Protein 3M4F (pdb70)

Foldseek 3Di:
DVVPWDDKAWFPQVQFVWDDDRVQQKIKTKHFDQAKIKTGIGFQFDDLDKKWKAKDKWAEPFQKFQWKWFWAVVVTETETEGQDGYDDDPQPPFAWPAWFDWFHFIWTKGKHWDAQPQDPVGTHIYMYIYTHTPDHDRTDMGSSVRRQVSCVVVPDDDRTGIIGRIMITRHGIIMMMMGMD/DVVPWDDWAWFPQVQFVWDDDRVQQKIKTKHADQAKIKTGIGHQWDDLDKKWKAKDKWAEVFQKFQWKWFWADVVTETETEGQDGYDDDPAVPFAWPAWDDDFHFIWTKGKDKDAQPQDPVGTHIYMYIYTHGPPHDRTDMGSSVRVQVSCVVVPRDDRTGIIGRIMITRHGIIIMMMGID/DVVPWDDKAWFPQVQFVWDDDSVQQKIKTKHADQAKIKTGIGFQFDDLDKKWKAKDKWAEVFQKFQWWWFWADVVTETETEGQDGYDDDPCPPFAWPAWDDDFHFIWTKTKDWDAQPQDPVGTHIYMYIYTHTPPHDRTDIGSSNRVQVSVVVVPRDRRTGIIGRIMITRHGIIIMMMGMD/DVVPKDDWAWFPQVQFVWDDDRVQQKIKTKHFDQAKIKTGIGFQFDDLDKKWKAKDKWAEPFQKFQWKWFWAVVVTETETEGQDGYDDDPQPPFAWPAWFDWFHFIWTKGKHWDAQPQDPVGTHIYMYIYTHTPPHDRTDIGSSNRVQVSCVVVPRDRRTGDIGRIMITRHGIIIMMMHMD

Secondary structure (DSSP, 8-state):
-GGG--EEEEESGGGTT-EEETTTTEEEEEEESSS-EEEEEEESS--S-EEEEEEEEE-TTSEEEEEEEEEETTTTEEEEEEEEESS--TTTTSEEEEEEEETTEEEEEEEEEEEEEEETTEEEEEEEEEEEESS--SEEEEEHHHHHHHHGGGT----EEEEEEEEEEEESEEEEEEEE-/-GGG--EEEEESGGGTT-EEETTTTEEEEEEESSS-EEEEEEESS--S-EEEEEEEEE-TTSEEEEEEEEEETTTTEEEEEEEEESS--TTTTSEEEEEEEETTEEEEEEEEEEEEEEETTEEEEEEEEEEEESS--SEEEEEHHHHHHHHGGGT----EEEEEEEEEEEESEEEEEEEE-/-GGG--EEEEESGGGGT-EEETTTTEEEEEEESSS-EEEEEEESS--S-EEEEEEEEE-TTSEEEEEEEEEETTTTEEEEEEEEESS--TTSSSEEEEEEEETTEEEEEEEEEEEEEEETTEEEEEEEEEEEESS--SEEEEEHHHHHHHHHTTT----EEEEEEEEEEEESEEEEEEEE-/-GGG--EEEEESGGGGT-EEETTTTEEEEEEESSS-EEEEEEESS--S-EEEEEEEEE-TTSEEEEEEEEEETTTTEEEEEEEEESS--TTTTSEEEEEEEETTEEEEEEEEEEEEEEETTEEEEEEEEEEEESS--SEEEEEHHHHHHHHHTTT----EEEEEEEEEEEESEEEEEEEE-

Radius of gyration: 28.33 Å; Cα contacts (8 Å, |Δi|>4): 2099; chains: 4; bounding box: 74×68×73 Å

B-factor: mean 26.32, std 8.03, range [12.88, 74.77]

CATH classification: 2.60.120.180

InterPro domains:
  IPR001137 Glycoside hydrolase family 11 [PR00911] (89-98)
  IPR001137 Glycoside hydrolase family 11 [PR00911] (99-109)
  IPR001137 Glycoside hydrolase family 11 [PR00911] (127-133)
  IPR001137 Glycoside hydrolase family 11 [PR00911] (147-152)
  IPR001137 Glycoside hydrolase family 11 [PR00911] (152-161)
  IPR001137 Glycoside hydrolase family 11 [PR00911] (175-183)
  IPR001137 Glycoside hydrolase family 11 [PTHR46828] (20-205)
  IPR013319 Glycoside hydrolase family 11/12 [G3DSA:2.60.120.180] (26-205)
  IPR013320 Concanavalin A-like lectin/glucanase domain superfamily [SSF49899] (22-204)
  IPR018208 Glycoside hydrolase family 11, active site 1 [PS00776] (99-109)
  IPR033123 Glycosyl hydrolase 11 domain [PF00457] (30-202)
  IPR033123 Glycosyl hydrolase 11 domain [PS51761] (17-205)

Structure (mmCIF, N/CA/C/O backbone):
data_3M4F
#
_entry.id   3M4F
#
_cell.length_a   144.660
_cell.length_b   144.660
_cell.length_c   144.660
_cell.angle_alpha   90.00
_cell.angle_beta   90.00
_cell.angle_gamma   90.00
#
_symmetry.space_group_name_H-M   'P 21 3'
#
loop_
_entity.id
_entity.type
_entity.pdbx_description
1 polymer Endo-1,4-beta-xylanase
2 non-polymer '3-CYCLOHEXYL-1-PROPYLSULFONIC ACID'
3 water water
#
loop_
_atom_site.group_PDB
_atom_site.id
_atom_site.type_symbol
_atom_site.label_atom_id
_atom_site.label_alt_id
_atom_site.label_comp_id
_atom_site.label_asym_id
_atom_site.label_entity_id
_atom_site.label_seq_id
_atom_site.pdbx_PDB_ins_code
_atom_site.Cartn_x
_atom_site.Cartn_y
_atom_site.Cartn_z
_atom_site.occupancy
_atom_site.B_iso_or_equiv
_atom_site.auth_seq_id
_atom_site.auth_comp_id
_atom_site.auth_asym_id
_atom_site.auth_atom_id
_atom_site.pdbx_PDB_model_num
ATOM 1 N N . ASN A 1 25 ? -43.217 5.915 -6.317 1.00 31.02 25 ASN A N 1
ATOM 2 C CA . ASN A 1 25 ? -44.247 6.982 -6.111 1.00 30.37 25 ASN A CA 1
ATOM 3 C C . ASN A 1 25 ? -43.713 7.958 -5.052 1.00 30.02 25 ASN A C 1
ATOM 4 O O . ASN A 1 25 ? -42.786 7.600 -4.340 1.00 30.44 25 ASN A O 1
ATOM 9 N N . PRO A 1 26 ? -44.274 9.194 -4.956 1.00 29.75 26 PRO A N 1
ATOM 10 C CA . PRO A 1 26 ? -43.779 10.158 -3.954 1.00 29.04 26 PRO A CA 1
ATOM 11 C C . PRO A 1 26 ? -43.736 9.539 -2.549 1.00 28.36 26 PRO A C 1
ATOM 12 O O . PRO A 1 26 ? -44.697 8.923 -2.135 1.00 27.48 26 PRO A O 1
ATOM 16 N N . GLY A 1 27 ? -42.603 9.676 -1.853 1.00 27.66 27 GLY A N 1
ATOM 17 C CA . GLY A 1 27 ? -42.439 9.149 -0.495 1.00 26.41 27 GLY A CA 1
ATOM 18 C C . GLY A 1 27 ? -42.581 7.638 -0.366 1.00 25.92 27 GLY A C 1
ATOM 19 O O . GLY A 1 27 ? -42.722 7.126 0.735 1.00 26.19 27 GLY A O 1
ATOM 20 N N . GLY A 1 28 ? -42.515 6.917 -1.488 1.00 24.95 28 GLY A N 1
ATOM 21 C CA . GLY A 1 28 ? -42.728 5.477 -1.488 1.00 24.74 28 GLY A CA 1
ATOM 22 C C . GLY A 1 28 ? -44.197 5.096 -1.328 1.00 24.11 28 GLY A C 1
ATOM 23 O O . GLY A 1 28 ? -44.492 3.962 -0.974 1.00 24.10 28 GLY A O 1
ATOM 24 N N . ILE A 1 29 ? -45.115 6.031 -1.579 1.00 23.76 29 ILE A N 1
ATOM 25 C CA . ILE A 1 29 ? -46.569 5.722 -1.510 1.00 23.79 29 ILE A CA 1
ATOM 26 C C . ILE A 1 29 ? -46.884 4.402 -2.269 1.00 23.53 29 ILE A C 1
ATOM 27 O O . ILE A 1 29 ? -46.415 4.201 -3.391 1.00 23.68 29 ILE A O 1
ATOM 32 N N . ASP A 1 30 ? -47.624 3.488 -1.643 1.00 22.28 30 ASP A N 1
ATOM 33 C CA . ASP A 1 30 ? -47.921 2.182 -2.269 1.00 22.76 30 ASP A CA 1
ATOM 34 C C . ASP A 1 30 ? -49.349 1.690 -1.933 1.00 22.41 30 ASP A C 1
ATOM 35 O O . ASP A 1 30 ? -49.675 0.509 -2.114 1.00 22.80 30 ASP A O 1
ATOM 40 N N . TYR A 1 31 ? -50.197 2.602 -1.467 1.00 21.87 31 TYR A N 1
ATOM 41 C CA . TYR A 1 31 ? -51.480 2.200 -0.890 1.00 21.64 31 TYR A CA 1
ATOM 42 C C . TYR A 1 31 ? -52.565 3.222 -1.135 1.00 20.92 31 TYR A C 1
ATOM 43 O O . TYR A 1 31 ? -52.332 4.431 -0.982 1.00 19.12 31 TYR A O 1
ATOM 52 N N . VAL A 1 32 ? -53.760 2.738 -1.481 1.00 19.80 32 VAL A N 1
ATOM 53 C CA . VAL A 1 32 ? -54.919 3.603 -1.710 1.00 19.77 32 VAL A CA 1
ATOM 54 C C . VAL A 1 32 ? -55.934 3.256 -0.643 1.00 20.59 32 VAL A C 1
ATOM 55 O O . VAL A 1 32 ? -56.359 2.088 -0.538 1.00 20.63 32 VAL A O 1
ATOM 59 N N . GLN A 1 33 ? -56.283 4.244 0.185 1.00 20.03 33 GLN A N 1
ATOM 60 C CA . GLN A 1 33 ? -57.322 4.041 1.190 1.00 20.45 33 GLN A CA 1
ATOM 61 C C . GLN A 1 33 ? -58.654 4.315 0.551 1.00 20.30 33 GLN A C 1
ATOM 62 O O . GLN A 1 33 ? -58.881 5.420 0.012 1.00 19.23 33 GLN A O 1
ATOM 68 N N . ASN A 1 34 ? -59.555 3.329 0.611 1.00 20.63 34 ASN A N 1
ATOM 69 C CA . ASN A 1 34 ? -60.869 3.513 -0.001 1.00 22.04 34 ASN A CA 1
ATOM 70 C C . ASN A 1 34 ? -61.974 2.853 0.824 1.00 21.80 34 ASN A C 1
ATOM 71 O O . ASN A 1 34 ? -62.382 1.726 0.527 1.00 22.65 34 ASN A O 1
ATOM 76 N N . TYR A 1 35 ? -62.427 3.535 1.869 1.00 20.87 35 TYR A N 1
ATOM 77 C CA . TYR A 1 35 ? -63.610 3.072 2.602 1.00 21.04 35 TYR A CA 1
ATOM 78 C C . TYR A 1 35 ? -64.790 3.932 2.201 1.00 20.68 35 TYR A C 1
ATOM 79 O O . TYR A 1 35 ? -64.848 5.113 2.562 1.00 19.27 35 TYR A O 1
ATOM 88 N N . ASN A 1 36 ? -65.745 3.344 1.464 1.00 20.36 36 ASN A N 1
ATOM 89 C CA . ASN A 1 36 ? -66.954 4.076 1.031 1.00 21.08 36 ASN A CA 1
ATOM 90 C C . ASN A 1 36 ? -66.644 5.279 0.145 1.00 20.60 36 ASN A C 1
ATOM 91 O O . ASN A 1 36 ? -67.419 6.259 0.112 1.00 20.71 36 ASN A O 1
ATOM 96 N N . GLY A 1 37 ? -65.526 5.215 -0.581 1.00 20.65 37 GLY A N 1
ATOM 97 C CA . GLY A 1 37 ? -65.099 6.316 -1.465 1.00 20.74 37 GLY A CA 1
ATOM 98 C C . GLY A 1 37 ? -66.099 6.655 -2.550 1.00 21.70 37 GLY A C 1
ATOM 99 O O . GLY A 1 37 ? -66.081 7.764 -3.085 1.00 20.14 37 GLY A O 1
ATOM 100 N N . ASP A 1 38 ? -67.001 5.704 -2.829 1.00 22.29 38 ASP A N 1
ATOM 101 C CA . ASP A 1 38 ? -68.055 5.896 -3.812 1.00 24.82 38 ASP A CA 1
ATOM 102 C C . ASP A 1 38 ? -69.078 6.969 -3.442 1.00 24.74 38 ASP A C 1
ATOM 103 O O . ASP A 1 38 ? -69.798 7.451 -4.320 1.00 27.44 38 ASP A O 1
ATOM 108 N N . VAL A 1 39 ? -69.180 7.335 -2.175 1.00 22.58 39 VAL A N 1
ATOM 109 C CA . VAL A 1 39 ? -70.050 8.463 -1.806 1.00 22.29 39 VAL A CA 1
ATOM 110 C C . VAL A 1 39 ? -69.301 9.809 -1.815 1.00 21.58 39 VAL A C 1
ATOM 111 O O . VAL A 1 39 ? -69.902 10.868 -1.576 1.00 21.70 39 VAL A O 1
ATOM 115 N N . ALA A 1 40 ? -67.996 9.763 -2.088 1.00 20.06 40 ALA A N 1
ATOM 116 C CA . ALA A 1 40 ? -67.135 10.947 -1.931 1.00 19.76 40 ALA A CA 1
ATOM 117 C C . ALA A 1 40 ? -66.434 11.291 -3.229 1.00 19.92 40 ALA A C 1
ATOM 118 O O . ALA A 1 40 ? -65.419 12.007 -3.218 1.00 20.50 40 ALA A O 1
ATOM 120 N N . ASP A 1 41 ? -66.947 10.775 -4.345 1.00 19.02 41 ASP A N 1
ATOM 121 C CA . ASP A 1 41 ? -66.350 11.068 -5.659 1.00 20.11 41 ASP A CA 1
ATOM 122 C C . ASP A 1 41 ? -64.813 10.951 -5.625 1.00 19.01 41 ASP A C 1
ATOM 123 O O . ASP A 1 41 ? -64.091 11.812 -6.159 1.00 20.07 41 ASP A O 1
ATOM 128 N N . PHE A 1 42 ? -64.316 9.902 -4.980 1.00 18.59 42 PHE A N 1
ATOM 129 C CA . PHE A 1 42 ? -62.880 9.786 -4.684 1.00 18.55 42 PHE A CA 1
ATOM 130 C C . PHE A 1 42 ? -62.097 9.385 -5.940 1.00 18.41 42 PHE A C 1
ATOM 131 O O . PHE A 1 42 ? -62.389 8.346 -6.521 1.00 18.73 42 PHE A O 1
ATOM 139 N N . GLN A 1 43 ? -61.140 10.222 -6.352 1.00 17.06 43 GLN A N 1
ATOM 140 C CA . GLN A 1 43 ? -60.303 9.986 -7.546 1.00 18.12 43 GLN A CA 1
ATOM 141 C C . GLN A 1 43 ? -58.845 10.183 -7.120 1.00 18.64 43 GLN A C 1
ATOM 142 O O . GLN A 1 43 ? -58.553 11.099 -6.319 1.00 17.80 43 GLN A O 1
ATOM 148 N N . TYR A 1 44 ? -57.946 9.350 -7.646 1.00 18.20 44 TYR A N 1
ATOM 149 C CA . TYR A 1 44 ? -56.550 9.350 -7.179 1.00 19.96 44 TYR A CA 1
ATOM 150 C C . TYR A 1 44 ? -55.516 9.076 -8.293 1.00 19.64 44 TYR A C 1
ATOM 151 O O . TYR A 1 44 ? -55.835 8.594 -9.377 1.00 18.79 44 TYR A O 1
ATOM 160 N N . ASN A 1 45 ? -54.259 9.375 -7.978 1.00 20.03 45 ASN A N 1
ATOM 161 C CA . ASN A 1 45 ? -53.141 9.135 -8.860 1.00 20.44 45 ASN A CA 1
ATOM 162 C C . ASN A 1 45 ? -51.975 8.792 -7.959 1.00 20.56 45 ASN A C 1
ATOM 163 O O . ASN A 1 45 ? -51.359 9.684 -7.376 1.00 19.97 45 ASN A O 1
ATOM 168 N N . GLU A 1 46 ? -51.696 7.500 -7.841 1.00 21.02 46 GLU A N 1
ATOM 169 C CA . GLU A 1 46 ? -50.604 7.034 -6.989 1.00 23.43 46 GLU A CA 1
ATOM 170 C C . GLU A 1 46 ? -49.237 7.591 -7.404 1.00 23.60 46 GLU A C 1
ATOM 171 O O . GLU A 1 46 ? -48.429 7.961 -6.548 1.00 23.42 46 GLU A O 1
ATOM 177 N N . GLY A 1 47 ? -48.983 7.634 -8.710 1.00 23.45 47 GLY A N 1
ATOM 178 C CA . GLY A 1 47 ? -47.698 8.105 -9.246 1.00 23.73 47 GLY A CA 1
ATOM 179 C C . GLY A 1 47 ? -47.406 9.568 -8.969 1.00 23.39 47 GLY A C 1
ATOM 180 O O . GLY A 1 47 ? -46.265 9.942 -8.717 1.00 24.66 47 GLY A O 1
ATOM 181 N N . ALA A 1 48 ? -48.440 10.395 -8.976 1.00 22.43 48 ALA A N 1
ATOM 182 C CA . ALA A 1 48 ? -48.317 11.827 -8.677 1.00 21.40 48 ALA A CA 1
ATOM 183 C C . ALA A 1 48 ? -48.465 12.099 -7.167 1.00 20.95 48 ALA A C 1
ATOM 184 O O . ALA A 1 48 ? -48.153 13.198 -6.704 1.00 21.44 48 ALA A O 1
ATOM 186 N N . GLY A 1 49 ? -48.976 11.110 -6.429 1.00 20.20 49 GLY A N 1
ATOM 187 C CA . GLY A 1 49 ? -49.305 11.252 -4.995 1.00 19.93 49 GLY A CA 1
ATOM 188 C C . GLY A 1 49 ? -50.452 12.213 -4.770 1.00 19.91 49 GLY A C 1
ATOM 189 O O . GLY A 1 49 ? -50.455 12.964 -3.793 1.00 20.40 49 GLY A O 1
ATOM 190 N N . THR A 1 50 ? -51.436 12.200 -5.672 1.00 18.63 50 THR A N 1
ATOM 191 C CA . THR A 1 50 ? -52.575 13.095 -5.553 1.00 18.03 50 THR A CA 1
ATOM 192 C C . THR A 1 50 ? -53.935 12.378 -5.450 1.00 18.39 50 THR A C 1
ATOM 193 O O . THR A 1 50 ? -54.112 11.237 -5.909 1.00 17.06 50 THR A O 1
ATOM 197 N N . TYR A 1 51 ? -54.886 13.093 -4.861 1.00 18.90 51 TYR A N 1
ATOM 198 C CA . TYR A 1 51 ? -56.277 12.682 -4.914 1.00 19.28 51 TYR A CA 1
ATOM 199 C C . TYR A 1 51 ? -57.251 13.831 -4.715 1.00 19.54 51 TYR A C 1
ATOM 200 O O . TYR A 1 51 ? -56.902 14.921 -4.202 1.00 20.27 51 TYR A O 1
ATOM 209 N N . THR A 1 52 ? -58.489 13.588 -5.132 1.00 19.66 52 THR A N 1
ATOM 210 C CA . THR A 1 52 ? -59.584 14.526 -4.887 1.00 20.09 52 THR A CA 1
ATOM 211 C C . THR A 1 52 ? -60.799 13.787 -4.339 1.00 20.00 52 THR A C 1
ATOM 212 O O . THR A 1 52 ? -60.959 12.589 -4.541 1.00 20.24 52 THR A O 1
ATOM 216 N N . CYS A 1 53 ? -61.650 14.520 -3.644 1.00 19.58 53 CYS A N 1
ATOM 217 C CA . CYS A 1 53 ? -62.947 14.005 -3.266 1.00 20.17 53 CYS A CA 1
ATOM 218 C C . CYS A 1 53 ? -63.922 15.173 -3.099 1.00 20.56 53 CYS A C 1
ATOM 219 O O . CYS A 1 53 ? -63.509 16.349 -3.017 1.00 19.18 53 CYS A O 1
ATOM 222 N N . GLY A 1 54 ? -65.215 14.847 -3.074 1.00 19.87 54 GLY A N 1
ATOM 223 C CA . GLY A 1 54 ? -66.254 15.833 -2.934 1.00 19.14 54 GLY A CA 1
ATOM 224 C C . GLY A 1 54 ? -67.457 15.075 -2.393 1.00 19.87 54 GLY A C 1
ATOM 225 O O . GLY A 1 54 ? -67.809 14.010 -2.920 1.00 20.02 54 GLY A O 1
ATOM 226 N N . TRP A 1 55 ? -68.080 15.612 -1.359 1.00 19.13 55 TRP A N 1
ATOM 227 C CA . TRP A 1 55 ? -69.129 14.879 -0.654 1.00 19.79 55 TRP A CA 1
ATOM 228 C C . TRP A 1 55 ? -70.296 15.766 -0.265 1.00 20.08 55 TRP A C 1
ATOM 229 O O . TRP A 1 55 ? -70.172 16.987 -0.207 1.00 19.57 55 TRP A O 1
ATOM 240 N N . ASP A 1 56 ? -71.440 15.127 -0.023 1.00 19.55 56 ASP A N 1
ATOM 241 C CA . ASP A 1 56 ? -72.637 15.779 0.465 1.00 20.18 56 ASP A CA 1
ATOM 242 C C . ASP A 1 56 ? -73.521 14.621 0.909 1.00 20.23 56 ASP A C 1
ATOM 243 O O . ASP A 1 56 ? -74.262 14.047 0.116 1.00 19.00 56 ASP A O 1
ATOM 248 N N . GLY A 1 57 ? -73.398 14.223 2.160 1.00 20.99 57 GLY A N 1
ATOM 249 C CA . GLY A 1 57 ? -74.184 13.072 2.606 1.00 22.23 57 GLY A CA 1
ATOM 250 C C . GLY A 1 57 ? -73.937 12.711 4.035 1.00 22.79 57 GLY A C 1
ATOM 251 O O . GLY A 1 57 ? -73.102 13.323 4.705 1.00 22.90 57 GLY A O 1
ATOM 252 N N . SER A 1 58 ? -74.661 11.707 4.509 1.00 22.14 58 SER A N 1
ATOM 253 C CA . SER A 1 58 ? -74.610 11.349 5.908 1.00 23.29 58 SER A CA 1
ATOM 254 C C . SER A 1 58 ? -74.060 9.942 6.118 1.00 23.45 58 SER A C 1
ATOM 255 O O . SER A 1 58 ? -74.357 9.302 7.115 1.00 24.90 58 SER A O 1
ATOM 258 N N . THR A 1 59 ? -73.247 9.476 5.172 1.00 23.11 59 THR A N 1
ATOM 259 C CA . THR A 1 59 ? -72.556 8.191 5.255 1.00 23.58 59 THR A CA 1
ATOM 260 C C . THR A 1 59 ? -71.082 8.438 5.518 1.00 22.73 59 THR A C 1
ATOM 261 O O . THR A 1 59 ? -70.492 9.294 4.860 1.00 21.71 59 THR A O 1
ATOM 265 N N . ASP A 1 60 ? -70.487 7.662 6.430 1.00 21.37 60 ASP A N 1
ATOM 266 C CA . ASP A 1 60 ? -69.049 7.757 6.712 1.00 20.82 60 ASP A CA 1
ATOM 267 C C . ASP A 1 60 ? -68.172 7.200 5.592 1.00 20.14 60 ASP A C 1
ATOM 268 O O . ASP A 1 60 ? -68.441 6.115 5.046 1.00 19.50 60 ASP A O 1
ATOM 273 N N . PHE A 1 61 ? -67.112 7.941 5.247 1.00 19.05 61 PHE A N 1
ATOM 274 C CA . PHE A 1 61 ? -66.118 7.453 4.298 1.00 17.86 61 PHE A CA 1
ATOM 275 C C . PHE A 1 61 ? -64.750 7.925 4.767 1.00 18.62 61 PHE A C 1
ATOM 276 O O . PHE A 1 61 ? -64.638 8.965 5.455 1.00 17.92 61 PHE A O 1
ATOM 284 N N . VAL A 1 62 ? -63.731 7.162 4.397 1.00 17.36 62 VAL A N 1
ATOM 285 C CA . VAL A 1 62 ? -62.339 7.524 4.684 1.00 18.11 62 VAL A CA 1
ATOM 286 C C . VAL A 1 62 ? -61.518 7.138 3.462 1.00 17.58 62 VAL A C 1
ATOM 287 O O . VAL A 1 62 ? -61.463 5.962 3.100 1.00 17.03 62 VAL A O 1
ATOM 291 N N . VAL A 1 63 ? -60.887 8.129 2.823 1.00 17.77 63 VAL A N 1
ATOM 292 C CA . VAL A 1 63 ? -60.204 7.919 1.546 1.00 17.56 63 VAL A CA 1
ATOM 293 C C . VAL A 1 63 ? -58.867 8.644 1.573 1.00 18.60 63 VAL A C 1
ATOM 294 O O . VAL A 1 63 ? -58.717 9.648 2.281 1.00 18.22 63 VAL A O 1
ATOM 298 N N . GLY A 1 64 ? -57.910 8.148 0.799 1.00 19.18 64 GLY A N 1
ATOM 299 C CA . GLY A 1 64 ? -56.634 8.860 0.667 1.00 19.24 64 GLY A CA 1
ATOM 300 C C . GLY A 1 64 ? -55.523 7.973 0.141 1.00 18.84 64 GLY A C 1
ATOM 301 O O . GLY A 1 64 ? -55.780 6.937 -0.493 1.00 18.15 64 GLY A O 1
ATOM 302 N N . LEU A 1 65 ? -54.283 8.412 0.352 1.00 18.58 65 LEU A N 1
ATOM 303 C CA . LEU A 1 65 ? -53.124 7.690 -0.159 1.00 18.69 65 LEU A CA 1
ATOM 304 C C . LEU A 1 65 ? -52.092 7.604 0.939 1.00 19.21 65 LEU A C 1
ATOM 305 O O . LEU A 1 65 ? -51.988 8.524 1.763 1.00 18.62 65 LEU A O 1
ATOM 310 N N . GLY A 1 66 ? -51.337 6.512 0.942 1.00 18.46 66 GLY A N 1
ATOM 311 C CA . GLY A 1 66 ? -50.211 6.372 1.841 1.00 19.78 66 GLY A CA 1
ATOM 312 C C . GLY A 1 66 ? -49.456 5.084 1.632 1.00 19.49 66 GLY A C 1
ATOM 313 O O . GLY A 1 66 ? -49.052 4.737 0.483 1.00 20.09 66 GLY A O 1
ATOM 314 N N . TRP A 1 67 ? -49.311 4.352 2.741 1.00 19.07 67 TRP A N 1
ATOM 315 C CA . TRP A 1 67 ? -48.400 3.210 2.842 1.00 19.05 67 TRP A CA 1
ATOM 316 C C . TRP A 1 67 ? -49.126 2.004 3.435 1.00 19.31 67 TRP A C 1
ATOM 317 O O . TRP A 1 67 ? -49.891 2.148 4.402 1.00 18.83 67 TRP A O 1
ATOM 328 N N . SER A 1 68 ? -48.893 0.820 2.870 1.00 20.00 68 SER A N 1
ATOM 329 C CA . SER A 1 68 ? -49.575 -0.373 3.370 1.00 20.93 68 SER A CA 1
ATOM 330 C C . SER A 1 68 ? -49.022 -0.789 4.714 1.00 21.54 68 SER A C 1
ATOM 331 O O . SER A 1 68 ? -49.723 -1.436 5.500 1.00 20.76 68 SER A O 1
ATOM 334 N N . THR A 1 69 ? -47.767 -0.410 4.979 1.00 20.90 69 THR A N 1
ATOM 335 C CA . THR A 1 69 ? -47.204 -0.578 6.324 1.00 21.89 69 THR A CA 1
ATOM 336 C C . THR A 1 69 ? -46.806 0.771 6.938 1.00 20.90 69 THR A C 1
ATOM 337 O O . THR A 1 69 ? -45.926 1.465 6.423 1.00 21.46 69 THR A O 1
ATOM 341 N N . GLY A 1 70 ? -47.438 1.120 8.053 1.00 20.23 70 GLY A N 1
ATOM 342 C CA . GLY A 1 70 ? -47.126 2.360 8.752 1.00 19.93 70 GLY A CA 1
ATOM 343 C C . GLY A 1 70 ? -45.734 2.375 9.366 1.00 21.14 70 GLY A C 1
ATOM 344 O O . GLY A 1 70 ? -45.109 1.329 9.539 1.00 20.76 70 GLY A O 1
ATOM 345 N N . ALA A 1 71 ? -45.259 3.579 9.689 1.00 20.65 71 ALA A N 1
ATOM 346 C CA . ALA A 1 71 ? -43.959 3.794 10.332 1.00 21.25 71 ALA A CA 1
ATOM 347 C C . ALA A 1 71 ? -43.973 5.194 10.928 1.00 21.37 71 ALA A C 1
ATOM 348 O O . ALA A 1 71 ? -44.896 5.984 10.698 1.00 19.98 71 ALA A O 1
ATOM 350 N N . ALA A 1 72 ? -42.951 5.484 11.729 1.00 22.31 72 ALA A N 1
ATOM 351 C CA . ALA A 1 72 ? -42.783 6.814 12.287 1.00 22.69 72 ALA A CA 1
ATOM 352 C C . ALA A 1 72 ? -42.108 7.630 11.193 1.00 23.23 72 ALA A C 1
ATOM 353 O O . ALA A 1 72 ? -40.951 8.022 11.332 1.00 25.60 72 ALA A O 1
ATOM 355 N N . ARG A 1 73 ? -42.816 7.867 10.092 1.00 22.11 73 ARG A N 1
ATOM 356 C CA . ARG A 1 73 ? -42.268 8.611 8.968 1.00 22.18 73 ARG A CA 1
ATOM 357 C C . ARG A 1 73 ? -42.778 10.043 9.006 1.00 21.75 73 ARG A C 1
ATOM 358 O O . ARG A 1 73 ? -43.796 10.344 9.642 1.00 21.65 73 ARG A O 1
ATOM 366 N N . ASP A 1 74 ? -42.093 10.932 8.287 1.00 21.55 74 ASP A N 1
ATOM 367 C CA . ASP A 1 74 ? -42.584 12.293 8.122 1.00 21.41 74 ASP A CA 1
ATOM 368 C C . ASP A 1 74 ? -43.487 12.304 6.905 1.00 21.44 74 ASP A C 1
ATOM 369 O O . ASP A 1 74 ? -43.062 11.909 5.812 1.00 22.35 74 ASP A O 1
ATOM 374 N N . ILE A 1 75 ? -44.721 12.769 7.096 1.00 19.93 75 ILE A N 1
ATOM 375 C CA . ILE A 1 75 ? -45.686 12.818 6.000 1.00 19.59 75 ILE A CA 1
ATOM 376 C C . ILE A 1 75 ? -45.908 14.261 5.608 1.00 19.08 75 ILE A C 1
ATOM 377 O O . ILE A 1 75 ? -46.397 15.051 6.410 1.00 18.44 75 ILE A O 1
ATOM 382 N N . THR A 1 76 ? -45.560 14.591 4.358 1.00 19.00 76 THR A N 1
ATOM 383 C CA . THR A 1 76 ? -45.759 15.936 3.835 1.00 19.29 76 THR A CA 1
ATOM 384 C C . THR A 1 76 ? -47.010 15.958 2.969 1.00 19.89 76 THR A C 1
ATOM 385 O O . THR A 1 76 ? -47.235 15.036 2.159 1.00 20.28 76 THR A O 1
ATOM 389 N N . TYR A 1 77 ? -47.821 16.994 3.145 1.00 20.34 77 TYR A N 1
ATOM 390 C CA . TYR A 1 77 ? -49.031 17.138 2.329 1.00 20.14 77 TYR A CA 1
ATOM 391 C C . TYR A 1 77 ? -49.265 18.590 1.935 1.00 20.52 77 TYR A C 1
ATOM 392 O O . TYR A 1 77 ? -48.760 19.545 2.564 1.00 19.64 77 TYR A O 1
ATOM 401 N N . SER A 1 78 ? -50.010 18.764 0.856 1.00 20.23 78 SER A N 1
ATOM 402 C CA . SER A 1 78 ? -50.496 20.075 0.522 1.00 20.54 78 SER A CA 1
ATOM 403 C C . SER A 1 78 ? -51.920 19.892 0.071 1.00 21.05 78 SER A C 1
ATOM 404 O O . SER A 1 78 ? -52.172 19.093 -0.852 1.00 20.56 78 SER A O 1
ATOM 407 N N . ALA A 1 79 ? -52.844 20.615 0.704 1.00 20.84 79 ALA A N 1
ATOM 408 C CA . ALA A 1 79 ? -54.275 20.467 0.379 1.00 21.28 79 ALA A CA 1
ATOM 409 C C . ALA A 1 79 ? -55.092 21.733 0.191 1.00 21.67 79 ALA A C 1
ATOM 410 O O . ALA A 1 79 ? -54.811 22.797 0.783 1.00 21.33 79 ALA A O 1
ATOM 412 N N . THR A 1 80 ? -56.152 21.603 -0.605 1.00 21.11 80 THR A N 1
ATOM 413 C CA . THR A 1 80 ? -57.285 22.495 -0.493 1.00 21.44 80 THR A CA 1
ATOM 414 C C . THR A 1 80 ? -58.386 21.657 0.177 1.00 21.15 80 THR A C 1
ATOM 415 O O . THR A 1 80 ? -58.687 20.553 -0.268 1.00 20.84 80 THR A O 1
ATOM 419 N N . TYR A 1 81 ? -58.941 22.172 1.262 1.00 19.85 81 TYR A N 1
ATOM 420 C CA . TYR A 1 81 ? -59.834 21.364 2.115 1.00 19.26 81 TYR A CA 1
ATOM 421 C C . TYR A 1 81 ? -60.955 22.262 2.572 1.00 19.08 81 TYR A C 1
ATOM 422 O O . TYR A 1 81 ? -60.758 23.174 3.384 1.00 20.09 81 TYR A O 1
ATOM 431 N N . ASN A 1 82 ? -62.127 22.042 1.988 1.00 18.90 82 ASN A N 1
ATOM 432 C CA . ASN A 1 82 ? -63.299 22.863 2.230 1.00 18.78 82 ASN A CA 1
ATOM 433 C C . ASN A 1 82 ? -64.406 22.036 2.898 1.00 19.29 82 ASN A C 1
ATOM 434 O O . ASN A 1 82 ? -65.107 21.286 2.219 1.00 19.67 82 ASN A O 1
ATOM 439 N N . ALA A 1 83 ? -64.504 22.139 4.221 1.00 20.00 83 ALA A N 1
ATOM 440 C CA . ALA A 1 83 ? -65.380 21.259 5.016 1.00 20.40 83 ALA A CA 1
ATOM 441 C C . ALA A 1 83 ? -66.213 22.041 6.028 1.00 20.10 83 ALA A C 1
ATOM 442 O O . ALA A 1 83 ? -66.703 21.474 7.003 1.00 20.08 83 ALA A O 1
ATOM 444 N N . GLY A 1 84 ? -66.406 23.335 5.773 1.00 20.75 84 GLY A N 1
ATOM 445 C CA . GLY A 1 84 ? -67.308 24.162 6.569 1.00 20.81 84 GLY A CA 1
ATOM 446 C C . GLY A 1 84 ? -68.711 23.532 6.636 1.00 21.44 84 GLY A C 1
ATOM 447 O O . GLY A 1 84 ? -69.265 23.123 5.603 1.00 20.78 84 GLY A O 1
ATOM 448 N N . GLY A 1 85 ? -69.243 23.408 7.858 1.00 20.78 85 GLY A N 1
ATOM 449 C CA . GLY A 1 85 ? -70.573 22.837 8.093 1.00 21.30 85 GLY A CA 1
ATOM 450 C C . GLY A 1 85 ? -70.598 21.317 8.060 1.00 22.14 85 GLY A C 1
ATOM 451 O O . GLY A 1 85 ? -71.677 20.702 8.103 1.00 22.89 85 GLY A O 1
ATOM 452 N N . SER A 1 86 ? -69.424 20.702 7.963 1.00 21.05 86 SER A N 1
ATOM 453 C CA . SER A 1 86 ? -69.347 19.248 7.780 1.00 21.01 86 SER A CA 1
ATOM 454 C C . SER A 1 86 ? -68.693 18.534 8.955 1.00 20.55 86 SER A C 1
ATOM 455 O O . SER A 1 86 ? -67.766 19.074 9.583 1.00 20.34 86 SER A O 1
ATOM 458 N N . GLY A 1 87 ? -69.166 17.324 9.257 1.00 19.26 87 GLY A N 1
ATOM 459 C CA . GLY A 1 87 ? -68.457 16.470 10.209 1.00 19.09 87 GLY A CA 1
ATOM 460 C C . GLY A 1 87 ? -67.360 15.745 9.443 1.00 19.52 87 GLY A C 1
ATOM 461 O O . GLY A 1 87 ? -67.632 14.768 8.739 1.00 20.03 87 GLY A O 1
ATOM 462 N N . SER A 1 88 ? -66.126 16.248 9.543 1.00 17.71 88 SER A N 1
ATOM 463 C CA . SER A 1 88 ? -65.067 15.913 8.612 1.00 18.73 88 SER A CA 1
ATOM 464 C C . SER A 1 88 ? -63.675 16.142 9.234 1.00 19.25 88 SER A C 1
ATOM 465 O O . SER A 1 88 ? -63.501 17.063 10.072 1.00 18.94 88 SER A O 1
ATOM 468 N N . TYR A 1 89 ? -62.711 15.317 8.824 1.00 18.96 89 TYR A N 1
ATOM 469 C CA . TYR A 1 89 ? -61.293 15.549 9.143 1.00 19.59 89 TYR A CA 1
ATOM 470 C C . TYR A 1 89 ? -60.391 15.481 7.926 1.00 19.26 89 TYR A C 1
ATOM 471 O O . TYR A 1 89 ? -60.633 14.712 6.985 1.00 20.63 89 TYR A O 1
ATOM 480 N N . LEU A 1 90 ? -59.329 16.289 7.975 1.00 18.14 90 LEU A N 1
ATOM 481 C CA . LEU A 1 90 ? -58.153 16.136 7.143 1.00 18.04 90 LEU A CA 1
ATOM 482 C C . LEU A 1 90 ? -57.060 15.645 8.095 1.00 17.95 90 LEU A C 1
ATOM 483 O O . LEU A 1 90 ? -56.653 16.381 9.003 1.00 17.84 90 LEU A O 1
ATOM 488 N N . ALA A 1 91 ? -56.605 14.407 7.902 1.00 17.36 91 ALA A N 1
ATOM 489 C CA . ALA A 1 91 ? -55.826 13.710 8.918 1.00 17.79 91 ALA A CA 1
ATOM 490 C C . ALA A 1 91 ? -54.902 12.616 8.397 1.00 18.19 91 ALA A C 1
ATOM 491 O O . ALA A 1 91 ? -55.223 11.903 7.419 1.00 19.06 91 ALA A O 1
ATOM 493 N N . VAL A 1 92 ? -53.753 12.457 9.062 1.00 17.24 92 VAL A N 1
ATOM 494 C CA . VAL A 1 92 ? -53.044 11.195 8.996 1.00 17.11 92 VAL A CA 1
ATOM 495 C C . VAL A 1 92 ? -53.913 10.174 9.745 1.00 17.83 92 VAL A C 1
ATOM 496 O O . VAL A 1 92 ? -54.412 10.446 10.846 1.00 17.92 92 VAL A O 1
ATOM 500 N N . TYR A 1 93 ? -54.112 9.032 9.102 1.00 17.33 93 TYR A N 1
ATOM 501 C CA . TYR A 1 93 ? -55.044 7.993 9.574 1.00 17.44 93 TYR A CA 1
ATOM 502 C C . TYR A 1 93 ? -54.386 6.638 9.397 1.00 17.72 93 TYR A C 1
ATOM 503 O O . TYR A 1 93 ? -53.821 6.354 8.334 1.00 17.68 93 TYR A O 1
ATOM 512 N N . GLY A 1 94 ? -54.482 5.790 10.422 1.00 18.23 94 GLY A N 1
ATOM 513 C CA . GLY A 1 94 ? -53.967 4.434 10.324 1.00 18.60 94 GLY A CA 1
ATOM 514 C C . GLY A 1 94 ? -54.378 3.568 11.499 1.00 18.59 94 GLY A C 1
ATOM 515 O O . GLY A 1 94 ? -55.136 4.003 12.388 1.00 18.34 94 GLY A O 1
ATOM 516 N N . TRP A 1 95 ? -53.849 2.356 11.495 1.00 18.32 95 TRP A N 1
ATOM 517 C CA . TRP A 1 95 ? -54.108 1.386 12.544 1.00 18.71 95 TRP A CA 1
ATOM 518 C C . TRP A 1 95 ? -52.833 0.729 13.024 1.00 19.40 95 TRP A C 1
ATOM 519 O O . TRP A 1 95 ? -51.820 0.657 12.293 1.00 19.71 95 TRP A O 1
ATOM 530 N N . VAL A 1 96 ? -52.917 0.207 14.249 1.00 20.17 96 VAL A N 1
ATOM 531 C CA . VAL A 1 96 ? -51.943 -0.700 14.834 1.00 20.88 96 VAL A CA 1
ATOM 532 C C . VAL A 1 96 ? -52.694 -2.015 15.144 1.00 21.58 96 VAL A C 1
ATOM 533 O O . VAL A 1 96 ? -53.873 -2.000 15.529 1.00 20.67 96 VAL A O 1
ATOM 537 N N . ASN A 1 97 ? -52.016 -3.135 14.940 1.00 22.15 97 ASN A N 1
ATOM 538 C CA . ASN A 1 97 ? -52.655 -4.449 15.063 1.00 23.99 97 ASN A CA 1
ATOM 539 C C . ASN A 1 97 ? -52.856 -4.922 16.489 1.00 24.40 97 ASN A C 1
ATOM 540 O O . ASN A 1 97 ? -53.881 -5.515 16.786 1.00 25.69 97 ASN A O 1
ATOM 545 N N . SER A 1 98 ? -51.871 -4.665 17.342 1.00 25.67 98 SER A N 1
ATOM 546 C CA . SER A 1 98 ? -51.818 -5.200 18.702 1.00 27.45 98 SER A CA 1
ATOM 547 C C . SER A 1 98 ? -51.040 -4.276 19.656 1.00 27.66 98 SER A C 1
ATOM 548 O O . SER A 1 98 ? -49.864 -4.014 19.437 1.00 28.88 98 SER A O 1
ATOM 551 N N . PRO A 1 99 ? -51.695 -3.751 20.708 1.00 26.71 99 PRO A N 1
ATOM 552 C CA . PRO A 1 99 ? -53.138 -3.772 20.954 1.00 25.87 99 PRO A CA 1
ATOM 553 C C . PRO A 1 99 ? -53.836 -3.062 19.810 1.00 24.78 99 PRO A C 1
ATOM 554 O O . PRO A 1 99 ? -53.344 -2.041 19.328 1.00 23.75 99 PRO A O 1
ATOM 558 N N . GLN A 1 100 ? -54.971 -3.596 19.371 1.00 23.00 100 GLN A N 1
ATOM 559 C CA . GLN A 1 100 ? -55.625 -3.017 18.208 1.00 22.42 100 GLN A CA 1
ATOM 560 C C . GLN A 1 100 ? -56.004 -1.549 18.467 1.00 21.11 100 GLN A C 1
ATOM 561 O O . GLN A 1 100 ? -56.653 -1.225 19.468 1.00 20.99 100 GLN A O 1
ATOM 567 N N . ALA A 1 101 ? -55.603 -0.669 17.553 1.00 20.10 101 ALA A N 1
ATOM 568 C CA . ALA A 1 101 ? -55.907 0.734 17.688 1.00 19.96 101 ALA A CA 1
ATOM 569 C C . ALA A 1 101 ? -56.067 1.438 16.346 1.00 20.11 101 ALA A C 1
ATOM 570 O O . ALA A 1 101 ? -55.382 1.108 15.367 1.00 20.62 101 ALA A O 1
ATOM 572 N N . GLU A 1 102 ? -56.971 2.406 16.328 1.00 19.08 102 GLU A N 1
ATOM 573 C CA . GLU A 1 102 ? -57.178 3.294 15.188 1.00 19.41 102 GLU A CA 1
ATOM 574 C C . GLU A 1 102 ? -56.713 4.690 15.628 1.00 19.28 102 GLU A C 1
ATOM 575 O O . GLU A 1 102 ? -57.029 5.139 16.735 1.00 19.81 102 GLU A O 1
ATOM 581 N N . TYR A 1 103 ? -55.941 5.359 14.783 1.00 19.04 103 TYR A N 1
ATOM 582 C CA . TYR A 1 103 ? -55.388 6.649 15.182 1.00 18.39 103 TYR A CA 1
ATOM 583 C C . TYR A 1 103 ? -55.559 7.756 14.124 1.00 18.81 103 TYR A C 1
ATOM 584 O O . TYR A 1 103 ? -55.617 7.486 12.913 1.00 17.65 103 TYR A O 1
ATOM 593 N N . TYR A 1 104 ? -55.619 9.005 14.612 1.00 18.26 104 TYR A N 1
ATOM 594 C CA . TYR A 1 104 ? -55.736 10.161 13.753 1.00 18.53 104 TYR A CA 1
ATOM 595 C C . TYR A 1 104 ? -54.817 11.277 14.211 1.00 18.27 104 TYR A C 1
ATOM 596 O O . TYR A 1 104 ? -54.736 11.578 15.412 1.00 18.17 104 TYR A O 1
ATOM 605 N N . ILE A 1 105 ? -54.158 11.909 13.252 1.00 18.16 105 ILE A N 1
ATOM 606 C CA . ILE A 1 105 ? -53.493 13.191 13.517 1.00 18.35 105 ILE A CA 1
ATOM 607 C C . ILE A 1 105 ? -54.247 14.190 12.649 1.00 18.41 105 ILE A C 1
ATOM 608 O O . ILE A 1 105 ? -54.058 14.222 11.414 1.00 17.02 105 ILE A O 1
ATOM 613 N N . VAL A 1 106 ? -55.122 14.959 13.304 1.00 17.92 106 VAL A N 1
ATOM 614 C CA . VAL A 1 106 ? -56.063 15.842 12.636 1.00 18.60 106 VAL A CA 1
ATOM 615 C C . VAL A 1 106 ? -55.446 17.226 12.401 1.00 18.74 106 VAL A C 1
ATOM 616 O O . VAL A 1 106 ? -55.149 17.950 13.360 1.00 19.28 106 VAL A O 1
ATOM 620 N N . GLU A 1 107 ? -55.266 17.565 11.127 1.00 18.57 107 GLU A N 1
ATOM 621 C CA . GLU A 1 107 ? -54.616 18.813 10.712 1.00 18.86 107 GLU A CA 1
ATOM 622 C C . GLU A 1 107 ? -55.621 19.948 10.513 1.00 19.27 107 GLU A C 1
ATOM 623 O O . GLU A 1 107 ? -55.315 21.137 10.763 1.00 18.51 107 GLU A O 1
ATOM 629 N N . SER A 1 108 ? -56.821 19.583 10.035 1.00 18.41 108 SER A N 1
ATOM 630 C CA . SER A 1 108 ? -57.954 20.510 9.898 1.00 19.56 108 SER A CA 1
ATOM 631 C C . SER A 1 108 ? -59.200 19.671 10.040 1.00 20.09 108 SER A C 1
ATOM 632 O O . SER A 1 108 ? -59.164 18.455 9.785 1.00 18.52 108 SER A O 1
ATOM 635 N N . TYR A 1 109 ? -60.310 20.311 10.404 1.00 20.51 109 TYR A N 1
ATOM 636 C CA . TYR A 1 109 ? -61.563 19.566 10.560 1.00 21.44 109 TYR A CA 1
ATOM 637 C C . TYR A 1 109 ? -62.728 20.510 10.353 1.00 21.73 109 TYR A C 1
ATOM 638 O O . TYR A 1 109 ? -62.531 21.735 10.228 1.00 21.88 109 TYR A O 1
ATOM 647 N N . GLY A 1 110 ? -63.933 19.945 10.276 1.00 21.55 110 GLY A N 1
ATOM 648 C CA . GLY A 1 110 ? -65.158 20.711 10.093 1.00 22.33 110 GLY A CA 1
ATOM 649 C C . GLY A 1 110 ? -65.772 21.126 11.417 1.00 23.50 110 GLY A C 1
ATOM 650 O O . GLY A 1 110 ? -65.091 21.752 12.246 1.00 23.32 110 GLY A O 1
ATOM 651 N N . ASP A 1 111 ? -67.040 20.780 11.625 1.00 24.24 111 ASP A N 1
ATOM 652 C CA . ASP A 1 111 ? -67.820 21.262 12.794 1.00 25.71 111 ASP A CA 1
ATOM 653 C C . ASP A 1 111 ? -67.523 20.513 14.079 1.00 26.99 111 ASP A C 1
ATOM 654 O O . ASP A 1 111 ? -67.885 20.998 15.150 1.00 26.40 111 ASP A O 1
ATOM 659 N N . TYR A 1 112 ? -66.923 19.326 13.970 1.00 27.55 112 TYR A N 1
ATOM 660 C CA . TYR A 1 112 ? -66.886 18.342 15.063 1.00 29.15 112 TYR A CA 1
ATOM 661 C C . TYR A 1 112 ? -65.448 18.135 15.545 1.00 28.95 112 TYR A C 1
ATOM 662 O O . TYR A 1 112 ? -64.608 17.594 14.820 1.00 27.50 112 TYR A O 1
ATOM 671 N N . ASN A 1 113 ? -65.153 18.586 16.767 1.00 28.57 113 ASN A N 1
ATOM 672 C CA . ASN A 1 113 ? -63.862 18.290 17.387 1.00 28.45 113 ASN A CA 1
ATOM 673 C C . ASN A 1 113 ? -63.972 16.918 18.065 1.00 28.27 113 ASN A C 1
ATOM 674 O O . ASN A 1 113 ? -64.813 16.735 18.957 1.00 27.72 113 ASN A O 1
ATOM 679 N N . PRO A 1 114 ? -63.146 15.946 17.628 1.00 27.68 114 PRO A N 1
ATOM 680 C CA . PRO A 1 114 ? -63.286 14.576 18.111 1.00 28.28 114 PRO A CA 1
ATOM 681 C C . PRO A 1 114 ? -62.810 14.391 19.557 1.00 28.87 114 PRO A C 1
ATOM 682 O O . PRO A 1 114 ? -63.099 13.381 20.169 1.00 28.65 114 PRO A O 1
ATOM 686 N N . CYS A 1 115 ? -62.112 15.377 20.112 1.00 29.68 115 CYS A N 1
ATOM 687 C CA . CYS A 1 115 ? -61.710 15.286 21.516 1.00 31.86 115 CYS A CA 1
ATOM 688 C C . CYS A 1 115 ? -62.726 15.881 22.472 1.00 33.64 115 CYS A C 1
ATOM 689 O O . CYS A 1 115 ? -62.538 15.827 23.692 1.00 34.25 115 CYS A O 1
ATOM 692 N N . SER A 1 116 ? -63.810 16.424 21.926 1.00 35.44 116 SER A N 1
ATOM 693 C CA . SER A 1 116 ? -64.822 17.048 22.770 1.00 37.64 116 SER A CA 1
ATOM 694 C C . SER A 1 116 ? -65.405 16.110 23.815 1.00 38.23 116 SER A C 1
ATOM 695 O O . SER A 1 116 ? -65.439 16.463 24.993 1.00 39.54 116 SER A O 1
ATOM 698 N N . ASN A 1 117 ? -65.817 14.913 23.409 1.00 38.70 117 ASN A N 1
ATOM 699 C CA . ASN A 1 117 ? -66.369 13.950 24.364 1.00 39.45 117 ASN A CA 1
ATOM 700 C C . ASN A 1 117 ? -65.497 12.697 24.591 1.00 38.34 117 ASN A C 1
ATOM 701 O O . ASN A 1 117 ? -66.005 11.634 24.924 1.00 39.84 117 ASN A O 1
ATOM 706 N N . ALA A 1 118 ? -64.183 12.833 24.426 1.00 36.92 118 ALA A N 1
ATOM 707 C CA . ALA A 1 118 ? -63.245 11.726 24.648 1.00 34.79 118 ALA A CA 1
ATOM 708 C C . ALA A 1 118 ? -62.457 11.946 25.933 1.00 34.21 118 ALA A C 1
ATOM 709 O O . ALA A 1 118 ? -62.553 13.012 26.535 1.00 34.06 118 ALA A O 1
ATOM 711 N N . GLU A 1 119 ? -61.666 10.954 26.342 1.00 32.77 119 GLU A N 1
ATOM 712 C CA . GLU A 1 119 ? -60.766 11.107 27.492 1.00 32.28 119 GLU A CA 1
ATOM 713 C C . GLU A 1 119 ? -59.483 11.875 27.155 1.00 30.69 119 GLU A C 1
ATOM 714 O O . GLU A 1 119 ? -58.685 11.432 26.338 1.00 29.56 119 GLU A O 1
ATOM 720 N N . GLY A 1 120 ? -59.270 13.005 27.833 1.00 30.40 120 GLY A N 1
ATOM 721 C CA . GLY A 1 120 ? -58.091 13.835 27.615 1.00 28.94 120 GLY A CA 1
ATOM 722 C C . GLY A 1 120 ? -56.796 13.182 28.055 1.00 28.85 120 GLY A C 1
ATOM 723 O O . GLY A 1 120 ? -56.734 12.575 29.126 1.00 28.59 120 GLY A O 1
ATOM 724 N N . LEU A 1 121 ? -55.761 13.301 27.223 1.00 27.36 121 LEU A N 1
ATOM 725 C CA . LEU A 1 121 ? -54.422 12.853 27.561 1.00 27.83 121 LEU A CA 1
ATOM 726 C C . LEU A 1 121 ? -53.408 13.995 27.513 1.00 27.95 121 LEU A C 1
ATOM 727 O O . LEU A 1 121 ? -52.214 13.770 27.329 1.00 29.30 121 LEU A O 1
ATOM 732 N N . GLY A 1 122 ? -53.877 15.224 27.674 1.00 27.81 122 GLY A N 1
ATOM 733 C CA . GLY A 1 122 ? -52.969 16.361 27.721 1.00 27.34 122 GLY A CA 1
ATOM 734 C C . GLY A 1 122 ? -52.739 16.909 26.329 1.00 27.16 122 GLY A C 1
ATOM 735 O O . GLY A 1 122 ? -53.601 16.784 25.447 1.00 26.59 122 GLY A O 1
ATOM 736 N N . THR A 1 123 ? -51.570 17.501 26.129 1.00 26.60 123 THR A N 1
ATOM 737 C CA . THR A 1 123 ? -51.221 18.100 24.840 1.00 25.69 123 THR A CA 1
ATOM 738 C C . THR A 1 123 ? -49.798 17.703 24.453 1.00 25.35 123 THR A C 1
ATOM 739 O O . THR A 1 123 ? -49.032 17.161 25.283 1.00 25.31 123 THR A O 1
ATOM 743 N N . LEU A 1 124 ? -49.450 17.925 23.182 1.00 23.50 124 LEU A N 1
ATOM 744 C CA . LEU A 1 124 ? -48.083 17.746 22.719 1.00 22.55 124 LEU A CA 1
ATOM 745 C C . LEU A 1 124 ? -47.771 18.849 21.714 1.00 22.49 124 LEU A C 1
ATOM 746 O O . LEU A 1 124 ? -48.702 19.485 21.188 1.00 21.90 124 LEU A O 1
ATOM 751 N N . GLU A 1 125 ? -46.478 19.070 21.451 1.00 22.41 125 GLU A N 1
ATOM 752 C CA . GLU A 1 125 ? -46.045 20.078 20.473 1.00 23.24 125 GLU A CA 1
ATOM 753 C C . GLU A 1 125 ? -45.444 19.368 19.261 1.00 22.26 125 GLU A C 1
ATOM 754 O O . GLU A 1 125 ? -44.552 18.533 19.398 1.00 22.71 125 GLU A O 1
ATOM 760 N N . SER A 1 126 ? -45.934 19.675 18.065 1.00 21.20 126 SER A N 1
ATOM 761 C CA . SER A 1 126 ? -45.346 19.059 16.871 1.00 20.43 126 SER A CA 1
ATOM 762 C C . SER A 1 126 ? -45.587 19.939 15.669 1.00 19.53 126 SER A C 1
ATOM 763 O O . SER A 1 126 ? -46.681 20.486 15.502 1.00 19.32 126 SER A O 1
ATOM 766 N N . ASP A 1 127 ? -44.545 20.087 14.857 1.00 19.67 127 ASP A N 1
ATOM 767 C CA . ASP A 1 127 ? -44.651 20.741 13.549 1.00 20.05 127 ASP A CA 1
ATOM 768 C C . ASP A 1 127 ? -45.309 22.116 13.585 1.00 20.48 127 ASP A C 1
ATOM 769 O O . ASP A 1 127 ? -46.156 22.444 12.737 1.00 20.23 127 ASP A O 1
ATOM 774 N N . GLY A 1 128 ? -44.934 22.927 14.582 1.00 20.46 128 GLY A N 1
ATOM 775 C CA . GLY A 1 128 ? -45.423 24.300 14.639 1.00 19.86 128 GLY A CA 1
ATOM 776 C C . GLY A 1 128 ? -46.690 24.566 15.394 1.00 20.39 128 GLY A C 1
ATOM 777 O O . GLY A 1 128 ? -47.145 25.705 15.403 1.00 21.13 128 GLY A O 1
ATOM 778 N N . SER A 1 129 ? -47.298 23.535 16.009 1.00 19.90 129 SER A N 1
ATOM 779 C CA . SER A 1 129 ? -48.522 23.745 16.759 1.00 19.77 129 SER A CA 1
ATOM 780 C C . SER A 1 129 ? -48.635 22.817 17.959 1.00 19.99 129 SER A C 1
ATOM 781 O O . SER A 1 129 ? -48.111 21.687 17.948 1.00 20.07 129 SER A O 1
ATOM 784 N N . THR A 1 130 ? -49.366 23.285 18.972 1.00 20.27 130 THR A N 1
ATOM 785 C CA . THR A 1 130 ? -49.856 22.414 20.032 1.00 20.59 130 THR A CA 1
ATOM 786 C C . THR A 1 130 ? -50.951 21.492 19.435 1.00 20.61 130 THR A C 1
ATOM 787 O O . THR A 1 130 ? -51.726 21.927 18.593 1.00 19.73 130 THR A O 1
ATOM 791 N N . TYR A 1 131 ? -50.975 20.240 19.876 1.00 20.44 131 TYR A N 1
ATOM 792 C CA . TYR A 1 131 ? -52.089 19.315 19.599 1.00 21.04 131 TYR A CA 1
ATOM 793 C C . TYR A 1 131 ? -52.797 18.921 20.891 1.00 21.62 131 TYR A C 1
ATOM 794 O O . TYR A 1 131 ? -52.146 18.545 21.877 1.00 21.42 131 TYR A O 1
ATOM 803 N N . THR A 1 132 ? -54.122 18.977 20.879 1.00 22.41 132 THR A N 1
ATOM 804 C CA . THR A 1 132 ? -54.921 18.326 21.921 1.00 23.01 132 THR A CA 1
ATOM 805 C C . THR A 1 132 ? -54.874 16.808 21.670 1.00 24.03 132 THR A C 1
ATOM 806 O O . THR A 1 132 ? -55.160 16.339 20.543 1.00 22.16 132 THR A O 1
ATOM 810 N N . VAL A 1 133 ? -54.536 16.056 22.724 1.00 23.67 133 VAL A N 1
ATOM 811 C CA . VAL A 1 133 ? -54.439 14.601 22.636 1.00 23.86 133 VAL A CA 1
ATOM 812 C C . VAL A 1 133 ? -55.558 13.963 23.472 1.00 24.24 133 VAL A C 1
ATOM 813 O O . VAL A 1 133 ? -55.789 14.361 24.634 1.00 23.43 133 VAL A O 1
ATOM 817 N N . CYS A 1 134 ? -56.248 12.982 22.888 1.00 23.72 134 CYS A N 1
ATOM 818 C CA . CYS A 1 134 ? -57.313 12.267 23.606 1.00 24.04 134 CYS A CA 1
ATOM 819 C C . CYS A 1 134 ? -57.465 10.824 23.114 1.00 24.27 134 CYS A C 1
ATOM 820 O O . CYS A 1 134 ? -56.835 10.412 22.123 1.00 22.90 134 CYS A O 1
ATOM 823 N N . THR A 1 135 ? -58.306 10.064 23.815 1.00 23.46 135 THR A N 1
ATOM 824 C CA . THR A 1 135 ? -58.445 8.643 23.534 1.00 24.04 135 THR A CA 1
ATOM 825 C C . THR A 1 135 ? -59.863 8.200 23.885 1.00 24.44 135 THR A C 1
ATOM 826 O O . THR A 1 135 ? -60.536 8.841 24.672 1.00 23.34 135 THR A O 1
ATOM 830 N N . ASP A 1 136 ? -60.319 7.113 23.277 1.00 24.43 136 ASP A N 1
ATOM 831 C CA . ASP A 1 136 ? -61.579 6.522 23.659 1.00 25.67 136 ASP A CA 1
ATOM 832 C C . ASP A 1 136 ? -61.550 5.036 23.269 1.00 25.52 136 ASP A C 1
ATOM 833 O O . ASP A 1 136 ? -60.651 4.588 22.548 1.00 25.11 136 ASP A O 1
ATOM 838 N N . THR A 1 137 ? -62.496 4.275 23.802 1.00 25.03 137 THR A N 1
ATOM 839 C CA . THR A 1 137 ? -62.580 2.851 23.510 1.00 24.74 137 THR A CA 1
ATOM 840 C C . THR A 1 137 ? -63.776 2.623 22.598 1.00 24.47 137 THR A C 1
ATOM 841 O O . THR A 1 137 ? -64.850 3.181 22.820 1.00 24.52 137 THR A O 1
ATOM 845 N N . ARG A 1 138 ? -63.595 1.808 21.562 1.00 24.57 138 ARG A N 1
ATOM 846 C CA . ARG A 1 138 ? -64.726 1.399 20.726 1.00 24.14 138 ARG A CA 1
ATOM 847 C C . ARG A 1 138 ? -64.914 -0.075 20.977 1.00 23.70 138 ARG A C 1
ATOM 848 O O . ARG A 1 138 ? -64.009 -0.881 20.680 1.00 22.58 138 ARG A O 1
ATOM 856 N N . THR A 1 139 ? -66.081 -0.432 21.521 1.00 22.59 139 THR A N 1
ATOM 857 C CA . THR A 1 139 ? -66.326 -1.819 21.920 1.00 22.00 139 THR A CA 1
ATOM 858 C C . THR A 1 139 ? -67.165 -2.533 20.876 1.00 20.93 139 THR A C 1
ATOM 859 O O . THR A 1 139 ? -68.283 -2.094 20.566 1.00 20.35 139 THR A O 1
ATOM 863 N N . ASN A 1 140 ? -66.618 -3.628 20.331 1.00 20.94 140 ASN A N 1
ATOM 864 C CA . ASN A 1 140 ? -67.344 -4.460 19.341 1.00 20.98 140 ASN A CA 1
ATOM 865 C C . ASN A 1 140 ? -67.921 -3.630 18.182 1.00 21.90 140 ASN A C 1
ATOM 866 O O . ASN A 1 140 ? -69.111 -3.765 17.815 1.00 21.62 140 ASN A O 1
ATOM 871 N N . GLU A 1 141 ? -67.055 -2.783 17.604 1.00 21.53 141 GLU A N 1
ATOM 872 C CA . GLU A 1 141 ? -67.419 -1.887 16.505 1.00 22.17 141 GLU A CA 1
ATOM 873 C C . GLU A 1 141 ? -66.768 -2.322 15.184 1.00 22.39 141 GLU A C 1
ATOM 874 O O . GLU A 1 141 ? -65.754 -3.032 15.201 1.00 20.85 141 GLU A O 1
ATOM 880 N N . PRO A 1 142 ? -67.350 -1.915 14.041 1.00 23.71 142 PRO A N 1
ATOM 881 C CA . PRO A 1 142 ? -66.710 -2.219 12.762 1.00 24.62 142 PRO A CA 1
ATOM 882 C C . PRO A 1 142 ? -65.245 -1.784 12.792 1.00 24.83 142 PRO A C 1
ATOM 883 O O . PRO A 1 142 ? -64.938 -0.675 13.242 1.00 25.37 142 PRO A O 1
ATOM 887 N N . SER A 1 143 ? -64.359 -2.667 12.347 1.00 25.34 143 SER A N 1
ATOM 888 C CA . SER A 1 143 ? -62.920 -2.434 12.402 1.00 26.13 143 SER A CA 1
ATOM 889 C C . SER A 1 143 ? -62.248 -3.086 11.212 1.00 27.10 143 SER A C 1
ATOM 890 O O . SER A 1 143 ? -62.908 -3.674 10.345 1.00 27.69 143 SER A O 1
ATOM 893 N N . ILE A 1 144 ? -60.923 -3.006 11.201 1.00 27.58 144 ILE A N 1
ATOM 894 C CA . ILE A 1 144 ? -60.111 -3.676 10.183 1.00 28.24 144 ILE A CA 1
ATOM 895 C C . ILE A 1 144 ? -60.122 -5.196 10.272 1.00 28.63 144 ILE A C 1
ATOM 896 O O . ILE A 1 144 ? -59.698 -5.856 9.325 1.00 29.34 144 ILE A O 1
ATOM 901 N N . THR A 1 145 ? -60.582 -5.758 11.395 1.00 28.24 145 THR A N 1
ATOM 902 C CA . THR A 1 145 ? -60.719 -7.209 11.509 1.00 27.93 145 THR A CA 1
ATOM 903 C C . THR A 1 145 ? -62.198 -7.653 11.481 1.00 27.60 145 THR A C 1
ATOM 904 O O . THR A 1 145 ? -62.515 -8.758 11.892 1.00 27.95 145 THR A O 1
ATOM 908 N N . GLY A 1 146 ? -63.076 -6.791 10.975 1.00 27.06 146 GLY A N 1
ATOM 909 C CA . GLY A 1 146 ? -64.518 -7.079 10.933 1.00 26.60 146 GLY A CA 1
ATOM 910 C C . GLY A 1 146 ? -65.215 -6.286 12.033 1.00 25.54 146 GLY A C 1
ATOM 911 O O . GLY A 1 146 ? -65.594 -5.132 11.819 1.00 24.75 146 GLY A O 1
ATOM 912 N N . THR A 1 147 ? -65.354 -6.908 13.203 1.00 25.19 147 THR A N 1
ATOM 913 C CA . THR A 1 147 ? -66.029 -6.310 14.379 1.00 24.93 147 THR A CA 1
ATOM 914 C C . THR A 1 147 ? -65.139 -6.633 15.568 1.00 24.81 147 THR A C 1
ATOM 915 O O . THR A 1 147 ? -64.873 -7.809 15.853 1.00 26.12 147 THR A O 1
ATOM 919 N N . SER A 1 148 ? -64.662 -5.613 16.276 1.00 22.85 148 SER A N 1
ATOM 920 C CA . SER A 1 148 ? -63.749 -5.870 17.373 1.00 22.06 148 SER A CA 1
ATOM 921 C C . SER A 1 148 ? -63.710 -4.679 18.323 1.00 21.36 148 SER A C 1
ATOM 922 O O . SER A 1 148 ? -64.307 -3.632 18.046 1.00 19.59 148 SER A O 1
ATOM 925 N N . THR A 1 149 ? -62.998 -4.869 19.433 1.00 20.70 149 THR A N 1
ATOM 926 C CA . THR A 1 149 ? -62.799 -3.816 20.407 1.00 20.84 149 THR A CA 1
ATOM 927 C C . THR A 1 149 ? -61.401 -3.226 20.244 1.00 20.77 149 THR A C 1
ATOM 928 O O . THR A 1 149 ? -60.400 -3.949 20.214 1.00 21.57 149 THR A O 1
ATOM 932 N N . PHE A 1 150 ? -61.352 -1.906 20.114 1.00 20.49 150 PHE A N 1
ATOM 933 C CA . PHE A 1 150 ? -60.089 -1.230 19.875 1.00 19.45 150 PHE A CA 1
ATOM 934 C C . PHE A 1 150 ? -60.096 0.152 20.548 1.00 19.66 150 PHE A C 1
ATOM 935 O O . PHE A 1 150 ? -61.148 0.675 20.944 1.00 19.74 150 PHE A O 1
ATOM 943 N N . THR A 1 151 ? -58.907 0.724 20.640 1.00 20.81 151 THR A N 1
ATOM 944 C CA . THR A 1 151 ? -58.694 2.052 21.220 1.00 21.05 151 THR A CA 1
ATOM 945 C C . THR A 1 151 ? -58.493 3.047 20.077 1.00 20.77 151 THR A C 1
ATOM 946 O O . THR A 1 151 ? -57.816 2.739 19.090 1.00 20.91 151 THR A O 1
ATOM 950 N N . GLN A 1 152 ? -59.113 4.211 20.181 1.00 20.83 152 GLN A N 1
ATOM 951 C CA . GLN A 1 152 ? -58.756 5.313 19.282 1.00 20.53 152 GLN A CA 1
ATOM 952 C C . GLN A 1 152 ? -57.759 6.276 19.958 1.00 20.72 152 GLN A C 1
ATOM 953 O O . GLN A 1 152 ? -57.899 6.578 21.150 1.00 20.36 152 GLN A O 1
ATOM 959 N N . TYR A 1 153 ? -56.768 6.734 19.201 1.00 19.83 153 TYR A N 1
ATOM 960 C CA . TYR A 1 153 ? -55.829 7.785 19.653 1.00 20.67 153 TYR A CA 1
ATOM 961 C C . TYR A 1 153 ? -56.014 8.943 18.699 1.00 21.23 153 TYR A C 1
ATOM 962 O O . TYR A 1 153 ? -56.017 8.731 17.478 1.00 20.49 153 TYR A O 1
ATOM 971 N N . TRP A 1 154 ? -56.204 10.136 19.258 1.00 20.72 154 TRP A N 1
ATOM 972 C CA . TRP A 1 154 ? -56.404 11.347 18.457 1.00 21.47 154 TRP A CA 1
ATOM 973 C C . TRP A 1 154 ? -55.386 12.403 18.877 1.00 22.07 154 TRP A C 1
ATOM 974 O O . TRP A 1 154 ? -55.232 12.668 20.086 1.00 21.81 154 TRP A O 1
ATOM 985 N N . SER A 1 155 ? -54.725 13.022 17.891 1.00 20.97 155 SER A N 1
ATOM 986 C CA . SER A 1 155 ? -54.059 14.305 18.122 1.00 20.92 155 SER A CA 1
ATOM 987 C C . SER A 1 155 ? -54.762 15.359 17.272 1.00 20.41 155 SER A C 1
ATOM 988 O O . SER A 1 155 ? -54.822 15.222 16.052 1.00 20.34 155 SER A O 1
ATOM 991 N N . VAL A 1 156 ? -55.287 16.410 17.88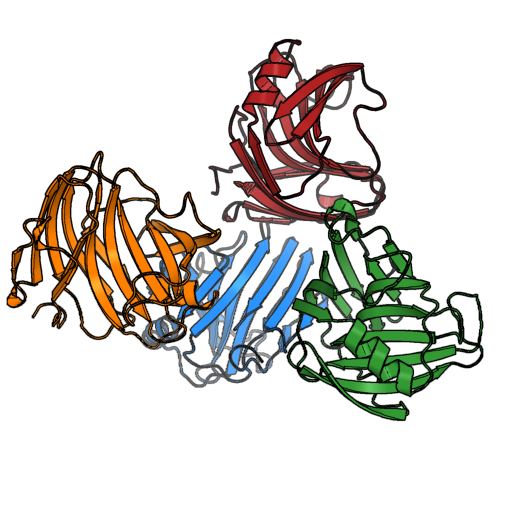8 1.00 18.75 156 VAL A N 1
ATOM 992 C CA . VAL A 1 156 ? -56.034 17.404 17.111 1.00 19.16 156 VAL A CA 1
ATOM 993 C C . VAL A 1 156 ? -55.266 18.731 17.094 1.00 20.14 156 VAL A C 1
ATOM 994 O O . VAL A 1 156 ? -55.040 19.329 18.145 1.00 19.57 156 VAL A O 1
ATOM 998 N N . ARG A 1 157 ? -54.891 19.191 15.902 1.00 19.58 157 ARG A N 1
ATOM 999 C CA . ARG A 1 157 ? -54.069 20.401 15.784 1.00 19.71 157 ARG A CA 1
ATOM 1000 C C . ARG A 1 157 ? -54.856 21.635 16.254 1.00 19.91 157 ARG A C 1
ATOM 1001 O O . ARG A 1 157 ? -55.988 21.872 15.788 1.00 20.05 157 ARG A O 1
ATOM 1009 N N . GLN A 1 158 ? -54.270 22.410 17.172 1.00 20.42 158 GLN A N 1
ATOM 1010 C CA . GLN A 1 158 ? -54.960 23.577 17.730 1.00 21.88 158 GLN A CA 1
ATOM 1011 C C . GLN A 1 158 ? -55.001 24.746 16.755 1.00 22.00 158 GLN A C 1
ATOM 1012 O O . GLN A 1 158 ? -55.978 25.501 16.709 1.00 23.17 158 GLN A O 1
ATOM 1018 N N . SER A 1 159 ? -53.940 24.888 15.974 1.00 21.92 159 SER A N 1
ATOM 1019 C CA . SER A 1 159 ? -53.890 25.847 14.895 1.00 22.70 159 SER A CA 1
ATOM 1020 C C . SER A 1 159 ? -54.029 25.094 13.565 1.00 21.59 159 SER A C 1
ATOM 1021 O O . SER A 1 159 ? -53.043 24.546 13.031 1.00 21.60 159 SER A O 1
ATOM 1024 N N . GLU A 1 160 ? -55.250 25.066 13.042 1.00 21.17 160 GLU A N 1
ATOM 1025 C CA . GLU A 1 160 ? -55.548 24.260 11.845 1.00 21.32 160 GLU A CA 1
ATOM 1026 C C . GLU A 1 160 ? -54.797 24.739 10.613 1.00 20.70 160 GLU A C 1
ATOM 1027 O O . GLU A 1 160 ? -54.544 25.942 10.454 1.00 19.84 160 GLU A O 1
ATOM 1033 N N . ARG A 1 161 ? -54.450 23.800 9.736 1.00 20.07 161 ARG A N 1
ATOM 1034 C CA . ARG A 1 161 ? -53.710 24.138 8.528 1.00 20.35 161 ARG A CA 1
ATOM 1035 C C . ARG A 1 161 ? -54.022 23.151 7.408 1.00 21.00 161 ARG A C 1
ATOM 1036 O O . ARG A 1 161 ? -54.551 22.071 7.663 1.00 19.91 161 ARG A O 1
ATOM 1044 N N . THR A 1 162 ? -53.626 23.514 6.181 1.00 21.25 162 THR A N 1
ATOM 1045 C CA . THR A 1 162 ? -53.901 22.671 5.005 1.00 21.77 162 THR A CA 1
ATOM 1046 C C . THR A 1 162 ? -52.640 22.267 4.258 1.00 21.58 162 THR A C 1
ATOM 1047 O O . THR A 1 162 ? -52.711 21.646 3.188 1.00 21.93 162 THR A O 1
ATOM 1051 N N . SER A 1 163 ? -51.478 22.646 4.788 1.00 21.27 163 SER A N 1
ATOM 1052 C CA . SER A 1 163 ? -50.220 22.154 4.246 1.00 21.64 163 SER A CA 1
ATOM 1053 C C . SER A 1 163 ? -49.122 22.135 5.304 1.00 21.18 163 SER A C 1
ATOM 1054 O O . SER A 1 163 ? -49.133 22.938 6.238 1.00 21.91 163 SER A O 1
ATOM 1057 N N . GLY A 1 164 ? -48.195 21.208 5.137 1.00 20.94 164 GLY A N 1
ATOM 1058 C CA . GLY A 1 164 ? -47.034 21.076 6.021 1.00 21.84 164 GLY A CA 1
ATOM 1059 C C . GLY A 1 164 ? -46.575 19.647 6.125 1.00 21.47 164 GLY A C 1
ATOM 1060 O O . GLY A 1 164 ? -46.902 18.801 5.281 1.00 21.75 164 GLY A O 1
ATOM 1061 N N . THR A 1 165 ? -45.788 19.379 7.160 1.00 20.15 165 THR A N 1
ATOM 1062 C CA . THR A 1 165 ? -45.241 18.075 7.387 1.00 19.64 165 THR A CA 1
ATOM 1063 C C . THR A 1 165 ? -45.698 17.607 8.753 1.00 19.93 165 THR A C 1
ATOM 1064 O O . THR A 1 165 ? -45.711 18.393 9.706 1.00 18.02 165 THR A O 1
ATOM 1068 N N . VAL A 1 166 ? -46.121 16.335 8.827 1.00 19.06 166 VAL A N 1
ATOM 1069 C CA . VAL A 1 166 ? -46.503 15.735 10.118 1.00 18.62 166 VAL A CA 1
ATOM 1070 C C . VAL A 1 166 ? -45.374 14.814 10.540 1.00 18.57 166 VAL A C 1
ATOM 1071 O O . VAL A 1 166 ? -45.069 13.845 9.843 1.00 18.38 166 VAL A O 1
ATOM 1075 N N . THR A 1 167 ? -44.729 15.127 11.668 1.00 18.18 167 THR A N 1
ATOM 1076 C CA . THR A 1 167 ? -43.685 14.260 12.194 1.00 18.94 167 THR A CA 1
ATOM 1077 C C . THR A 1 167 ? -44.402 13.184 13.030 1.00 18.04 167 THR A C 1
ATOM 1078 O O . THR A 1 167 ? -44.727 13.371 14.206 1.00 20.08 167 THR A O 1
ATOM 1082 N N . VAL A 1 168 ? -44.743 12.087 12.377 1.00 18.80 168 VAL A N 1
ATOM 1083 C CA . VAL A 1 168 ? -45.594 11.063 12.977 1.00 18.43 168 VAL A CA 1
ATOM 1084 C C . VAL A 1 168 ? -44.982 10.489 14.277 1.00 19.45 168 VAL A C 1
ATOM 1085 O O . VAL A 1 168 ? -45.679 10.318 15.275 1.00 19.81 168 VAL A O 1
ATOM 1089 N N . GLY A 1 169 ? -43.674 10.223 14.256 1.00 20.52 169 GLY A N 1
ATOM 1090 C CA . GLY A 1 169 ? -42.929 9.824 15.472 1.00 21.04 169 GLY A CA 1
ATOM 1091 C C . GLY A 1 169 ? -43.226 10.611 16.738 1.00 20.81 169 GLY A C 1
ATOM 1092 O O . GLY A 1 169 ? -43.288 10.028 17.822 1.00 20.84 169 GLY A O 1
ATOM 1093 N N . ASN A 1 170 ? -43.406 11.930 16.623 1.00 21.33 170 ASN A N 1
ATOM 1094 C CA . ASN A 1 170 ? -43.757 12.756 17.805 1.00 21.66 170 ASN A CA 1
ATOM 1095 C C . ASN A 1 170 ? -45.072 12.303 18.445 1.00 21.80 170 ASN A C 1
ATOM 1096 O O . ASN A 1 170 ? -45.210 12.263 19.679 1.00 22.65 170 ASN A O 1
ATOM 1101 N N . HIS A 1 171 ? -46.036 11.968 17.585 1.00 21.56 171 HIS A N 1
ATOM 1102 C CA . HIS A 1 171 ? -47.349 11.513 18.002 1.00 20.33 171 HIS A CA 1
ATOM 1103 C C . HIS A 1 171 ? -47.290 10.098 18.561 1.00 20.56 171 HIS A C 1
ATOM 1104 O O . HIS A 1 171 ? -47.820 9.839 19.667 1.00 20.48 171 HIS A O 1
ATOM 1111 N N . PHE A 1 172 ? -46.647 9.199 17.808 1.00 20.66 172 PHE A N 1
ATOM 1112 C CA . PHE A 1 172 ? -46.439 7.820 18.237 1.00 22.13 172 PHE A CA 1
ATOM 1113 C C . PHE A 1 172 ? -45.753 7.799 19.613 1.00 22.90 172 PHE A C 1
ATOM 1114 O O . PHE A 1 172 ? -46.201 7.078 20.522 1.00 23.28 172 PHE A O 1
ATOM 1122 N N . ASN A 1 173 ? -44.675 8.571 19.754 1.00 23.39 173 ASN A N 1
ATOM 1123 C CA . ASN A 1 173 ? -43.911 8.618 21.022 1.00 24.67 173 ASN A CA 1
ATOM 1124 C C . ASN A 1 173 ? -44.800 8.989 22.218 1.00 24.91 173 ASN A C 1
ATOM 1125 O O . ASN A 1 173 ? -44.747 8.317 23.257 1.00 25.41 173 ASN A O 1
ATOM 1130 N N . TYR A 1 174 ? -45.644 10.013 22.048 1.00 24.20 174 TYR A N 1
ATOM 1131 C CA . TYR A 1 174 ? -46.551 10.478 23.080 1.00 24.65 174 TYR A CA 1
ATOM 1132 C C . TYR A 1 174 ? -47.667 9.458 23.373 1.00 24.77 174 TYR A C 1
ATOM 1133 O O . TYR A 1 174 ? -47.921 9.127 24.542 1.00 24.45 174 TYR A O 1
ATOM 1142 N N . TRP A 1 175 ? -48.327 8.965 22.324 1.00 23.57 175 TRP A N 1
ATOM 1143 C CA . TRP A 1 175 ? -49.389 7.985 22.528 1.00 23.45 175 TRP A CA 1
ATOM 1144 C C . TRP A 1 175 ? -48.864 6.711 23.190 1.00 23.54 175 TRP A C 1
ATOM 1145 O O . TRP A 1 175 ? -49.618 6.071 23.950 1.00 24.04 175 TRP A O 1
ATOM 1156 N N . ALA A 1 176 ? -47.609 6.340 22.896 1.00 24.28 176 ALA A N 1
ATOM 1157 C CA . ALA A 1 176 ? -46.989 5.118 23.433 1.00 26.65 176 ALA A CA 1
ATOM 1158 C C . ALA A 1 176 ? -46.796 5.162 24.955 1.00 28.14 176 ALA A C 1
ATOM 1159 O O . ALA A 1 176 ? -46.646 4.117 25.603 1.00 28.81 176 ALA A O 1
ATOM 1161 N N . GLN A 1 177 ? -46.806 6.366 25.514 1.00 29.70 177 GLN A N 1
ATOM 1162 C CA . GLN A 1 177 ? -46.787 6.536 26.968 1.00 31.10 177 GLN A CA 1
ATOM 1163 C C . GLN A 1 177 ? -48.172 6.298 27.551 1.00 31.57 177 GLN A C 1
ATOM 1164 O O . GLN A 1 177 ? -48.337 6.236 28.763 1.00 32.23 177 GLN A O 1
ATOM 1170 N N . HIS A 1 178 ? -49.168 6.133 26.678 1.00 30.91 178 HIS A N 1
ATOM 1171 C CA . HIS A 1 178 ? -50.531 5.869 27.095 1.00 30.52 178 HIS A CA 1
ATOM 1172 C C . HIS A 1 178 ? -51.105 4.633 26.404 1.00 29.52 178 HIS A C 1
ATOM 1173 O O . HIS A 1 178 ? -52.300 4.591 26.083 1.00 30.33 178 HIS A O 1
ATOM 1180 N N . GLY A 1 179 ? -50.237 3.657 26.132 1.00 28.23 179 GLY A N 1
ATOM 1181 C CA . GLY A 1 179 ? -50.654 2.308 25.733 1.00 27.03 179 GLY A CA 1
ATOM 1182 C C . GLY A 1 179 ? -50.604 1.952 24.251 1.00 26.51 179 GLY A C 1
ATOM 1183 O O . GLY A 1 179 ? -50.885 0.813 23.875 1.00 26.25 179 GLY A O 1
ATOM 1184 N N . PHE A 1 180 ? -50.259 2.924 23.406 1.00 25.07 180 PHE A N 1
ATOM 1185 C CA . PHE A 1 180 ? -50.210 2.729 21.962 1.00 24.10 180 PHE A CA 1
ATOM 1186 C C . PHE A 1 180 ? -49.048 1.818 21.564 1.00 24.18 180 PHE A C 1
ATOM 1187 O O . PHE A 1 180 ? -47.891 2.025 21.971 1.00 25.08 180 PHE A O 1
ATOM 1195 N N . GLY A 1 181 ? -49.362 0.802 20.769 1.00 24.58 181 GLY A N 1
ATOM 1196 C CA . GLY A 1 181 ? -48.377 -0.197 20.306 1.00 24.05 181 GLY A CA 1
ATOM 1197 C C . GLY A 1 181 ? -47.597 0.193 19.053 1.00 25.31 181 GLY A C 1
ATOM 1198 O O . GLY A 1 181 ? -47.659 1.353 18.591 1.00 24.62 181 GLY A O 1
ATOM 1199 N N . ASP A 1 182 ? -46.843 -0.755 18.492 1.00 24.80 182 ASP A N 1
ATOM 1200 C CA . ASP A 1 182 ? -46.009 -0.441 17.326 1.00 26.29 182 ASP A CA 1
ATOM 1201 C C . ASP A 1 182 ? -46.088 -1.448 16.170 1.00 26.45 182 ASP A C 1
ATOM 1202 O O . ASP A 1 182 ? -45.259 -1.420 15.249 1.00 26.62 182 ASP A O 1
ATOM 1207 N N . SER A 1 183 ? -47.071 -2.343 16.222 1.00 25.81 183 SER A N 1
ATOM 1208 C CA . SER A 1 183 ? -47.321 -3.257 15.105 1.00 25.69 183 SER A CA 1
ATOM 1209 C C . SER A 1 183 ? -48.204 -2.564 14.055 1.00 25.06 183 SER A C 1
ATOM 1210 O O . SER A 1 183 ? -49.409 -2.815 13.965 1.00 25.33 183 SER A O 1
ATOM 1213 N N . TYR A 1 184 ? -47.590 -1.714 13.239 1.00 24.12 184 TYR A N 1
ATOM 1214 C CA . TYR A 1 184 ? -48.344 -0.876 12.296 1.00 22.91 184 TYR A CA 1
ATOM 1215 C C . TYR A 1 184 ? -49.006 -1.645 11.164 1.00 22.57 184 TYR A C 1
ATOM 1216 O O . TYR A 1 184 ? -48.375 -2.479 10.513 1.00 21.36 184 TYR A O 1
ATOM 1225 N N . ASN A 1 185 ? -50.277 -1.323 10.945 1.00 21.11 185 ASN A N 1
ATOM 1226 C CA . ASN A 1 185 ? -51.010 -1.728 9.745 1.00 20.91 185 ASN A CA 1
ATOM 1227 C C . ASN A 1 185 ? -50.898 -0.527 8.768 1.00 20.75 185 ASN A C 1
ATOM 1228 O O . ASN A 1 185 ? -49.905 0.209 8.833 1.00 21.31 185 ASN A O 1
ATOM 1233 N N . PHE A 1 186 ? -51.901 -0.278 7.924 1.00 20.03 186 PHE A N 1
ATOM 1234 C CA . PHE A 1 186 ? -51.770 0.786 6.913 1.00 19.20 186 PHE A CA 1
ATOM 1235 C C . PHE A 1 186 ? -51.777 2.207 7.543 1.00 19.33 186 PHE A C 1
ATOM 1236 O O . PHE A 1 186 ? -52.144 2.396 8.701 1.00 18.93 186 PHE A O 1
ATOM 1244 N N . GLN A 1 187 ? -51.368 3.194 6.760 1.00 18.91 187 GLN A N 1
ATOM 1245 C CA . GLN A 1 187 ? -51.200 4.554 7.261 1.00 18.68 187 GLN A CA 1
ATOM 1246 C C . GLN A 1 187 ? -51.312 5.472 6.058 1.00 18.42 187 GLN A C 1
ATOM 1247 O O . GLN A 1 187 ? -50.544 5.316 5.101 1.00 19.07 187 GLN A O 1
ATOM 1253 N N . VAL A 1 188 ? -52.236 6.428 6.114 1.00 17.58 188 VAL A N 1
ATOM 1254 C CA . VAL A 1 188 ? -52.490 7.281 4.976 1.00 19.23 188 VAL A CA 1
ATOM 1255 C C . VAL A 1 188 ? -52.691 8.740 5.364 1.00 18.29 188 VAL A C 1
ATOM 1256 O O . VAL A 1 188 ? -53.017 9.054 6.520 1.00 18.65 188 VAL A O 1
ATOM 1260 N N . MET A 1 189 ? -52.530 9.632 4.394 1.00 18.02 189 MET A N 1
ATOM 1261 C CA . MET A 1 189 ? -53.012 10.992 4.554 1.00 18.17 189 MET A CA 1
ATOM 1262 C C . MET A 1 189 ? -54.439 10.990 4.006 1.00 18.39 189 MET A C 1
ATOM 1263 O O . MET A 1 189 ? -54.636 10.772 2.810 1.00 19.01 189 MET A O 1
ATOM 1268 N N . ALA A 1 190 ? -55.415 11.233 4.882 1.00 18.86 190 ALA A N 1
ATOM 1269 C CA . ALA A 1 190 ? -56.816 10.952 4.578 1.00 18.71 190 ALA A CA 1
ATOM 1270 C C . ALA A 1 190 ? -57.740 12.141 4.694 1.00 19.11 190 ALA A C 1
ATOM 1271 O O . ALA A 1 190 ? -57.439 13.136 5.388 1.00 18.79 190 ALA A O 1
ATOM 1273 N N . VAL A 1 191 ? -58.860 12.041 3.972 1.00 18.31 191 VAL A N 1
ATOM 1274 C CA . VAL A 1 191 ? -60.035 12.841 4.221 1.00 18.00 191 VAL A CA 1
ATOM 1275 C C . VAL A 1 191 ? -61.173 11.902 4.651 1.00 18.02 191 VAL A C 1
ATOM 1276 O O . VAL A 1 191 ? -61.461 10.936 3.979 1.00 17.87 191 VAL A O 1
ATOM 1280 N N . GLU A 1 192 ? -61.801 12.209 5.781 1.00 17.79 192 GLU A N 1
ATOM 1281 C CA . GLU A 1 192 ? -63.005 11.501 6.232 1.00 18.81 192 GLU A CA 1
ATOM 1282 C C . GLU A 1 192 ? -64.131 12.516 6.356 1.00 18.30 192 GLU A C 1
ATOM 1283 O O . GLU A 1 192 ? -63.903 13.648 6.790 1.00 18.34 192 GLU A O 1
ATOM 1289 N N . ALA A 1 193 ? -65.349 12.130 5.971 1.00 18.07 193 ALA A N 1
ATOM 1290 C CA . ALA A 1 193 ? -66.505 12.862 6.459 1.00 17.50 193 ALA A CA 1
ATOM 1291 C C . ALA A 1 193 ? -67.651 11.910 6.752 1.00 17.88 193 ALA A C 1
ATOM 1292 O O . ALA A 1 193 ? -67.675 10.784 6.237 1.00 17.10 193 ALA A O 1
ATOM 1294 N N . PHE A 1 194 ? -68.593 12.379 7.565 1.00 19.14 194 PHE A N 1
ATOM 1295 C CA . PHE A 1 194 ? -69.758 11.562 7.959 1.00 19.77 194 PHE A CA 1
ATOM 1296 C C . PHE A 1 194 ? -71.080 12.364 7.997 1.00 20.01 194 PHE A C 1
ATOM 1297 O O . PHE A 1 194 ? -72.161 11.809 8.304 1.00 20.00 194 PHE A O 1
ATOM 1305 N N . SER A 1 195 ? -71.001 13.664 7.699 1.00 18.68 195 SER A N 1
ATOM 1306 C CA . SER A 1 195 ? -72.169 14.523 7.625 1.00 20.20 195 SER A CA 1
ATOM 1307 C C . SER A 1 195 ? -71.821 15.790 6.859 1.00 20.31 195 SER A C 1
ATOM 1308 O O . SER A 1 195 ? -70.648 16.202 6.851 1.00 20.38 195 SER A O 1
ATOM 1311 N N . GLY A 1 196 ? -72.833 16.397 6.245 1.00 18.91 196 GLY A N 1
ATOM 1312 C CA . GLY A 1 196 ? -72.640 17.667 5.554 1.00 19.75 196 GLY A CA 1
ATOM 1313 C C . GLY A 1 196 ? -71.898 17.478 4.242 1.00 19.68 196 GLY A C 1
ATOM 1314 O O . GLY A 1 196 ? -71.895 16.382 3.670 1.00 19.40 196 GLY A O 1
ATOM 1315 N N . SER A 1 197 ? -71.273 18.555 3.770 1.00 18.89 197 SER A N 1
ATOM 1316 C CA . SER A 1 197 ? -70.714 18.578 2.425 1.00 19.33 197 SER A CA 1
ATOM 1317 C C . SER A 1 197 ? -69.315 19.209 2.425 1.00 19.29 197 SER A C 1
ATOM 1318 O O . SER A 1 197 ? -68.978 19.998 3.297 1.00 18.43 197 SER A O 1
ATOM 1321 N N . GLY A 1 198 ? -68.514 18.861 1.433 1.00 18.52 198 GLY A N 1
ATOM 1322 C CA . GLY A 1 198 ? -67.209 19.483 1.298 1.00 18.98 198 GLY A CA 1
ATOM 1323 C C . GLY A 1 198 ? -66.540 19.069 0.006 1.00 18.18 198 GLY A C 1
ATOM 1324 O O . GLY A 1 198 ? -67.123 18.347 -0.794 1.00 19.02 198 GLY A O 1
ATOM 1325 N N . SER A 1 199 ? -65.318 19.552 -0.193 1.00 17.98 199 SER A N 1
ATOM 1326 C CA . SER A 1 199 ? -64.468 19.154 -1.296 1.00 18.85 199 SER A CA 1
ATOM 1327 C C . SER A 1 199 ? -63.026 19.166 -0.795 1.00 18.74 199 SER A C 1
ATOM 1328 O O . SER A 1 199 ? -62.692 19.902 0.136 1.00 19.08 199 SER A O 1
ATOM 1331 N N . ALA A 1 200 ? -62.179 18.367 -1.434 1.00 18.83 200 ALA A N 1
ATOM 1332 C CA . ALA A 1 200 ? -60.750 18.367 -1.102 1.00 19.69 200 ALA A CA 1
ATOM 1333 C C . ALA A 1 200 ? -59.900 17.973 -2.300 1.00 19.74 200 ALA A C 1
ATOM 1334 O O . ALA A 1 200 ? -60.334 17.193 -3.183 1.00 18.92 200 ALA A O 1
ATOM 1336 N N . SER A 1 201 ? -58.694 18.520 -2.330 1.00 19.16 201 SER A N 1
ATOM 1337 C CA . SER A 1 201 ? -57.685 18.120 -3.295 1.00 20.03 201 SER A CA 1
ATOM 1338 C C . SER A 1 201 ? -56.396 18.048 -2.500 1.00 20.69 201 SER A C 1
ATOM 1339 O O . SER A 1 201 ? -56.002 19.042 -1.846 1.00 20.27 201 SER A O 1
ATOM 1342 N N . VAL A 1 202 ? -55.774 16.874 -2.517 1.00 20.05 202 VAL A N 1
ATOM 1343 C CA . VAL A 1 202 ? -54.643 16.574 -1.642 1.00 20.38 202 VAL A CA 1
ATOM 1344 C C . VAL A 1 202 ? -53.462 16.010 -2.432 1.00 20.47 202 VAL A C 1
ATOM 1345 O O . VAL A 1 202 ? -53.620 15.140 -3.309 1.00 19.80 202 VAL A O 1
ATOM 1349 N N . SER A 1 203 ? -52.276 16.525 -2.096 1.00 20.00 203 SER A N 1
ATOM 1350 C CA . SER A 1 203 ? -51.019 16.007 -2.590 1.00 20.88 203 SER A CA 1
ATOM 1351 C C . SER A 1 203 ? -50.226 15.495 -1.385 1.00 20.73 203 SER A C 1
ATOM 1352 O O . SER A 1 203 ? -50.144 16.182 -0.366 1.00 20.24 203 SER A O 1
ATOM 1355 N N . VAL A 1 204 ? -49.653 14.302 -1.520 1.00 20.22 204 VAL A N 1
ATOM 1356 C CA . VAL A 1 204 ? -49.006 13.603 -0.417 1.00 21.69 204 VAL A CA 1
ATOM 1357 C C . VAL A 1 204 ? -47.619 13.129 -0.842 1.00 21.84 204 VAL A C 1
ATOM 1358 O O . VAL A 1 204 ? -47.413 12.740 -2.006 1.00 21.40 204 VAL A O 1
ATOM 1362 N N . SER A 1 205 ? -46.684 13.144 0.104 1.00 21.92 205 SER A N 1
ATOM 1363 C CA . SER A 1 205 ? -45.391 12.468 -0.060 1.00 23.12 205 SER A CA 1
ATOM 1364 C C . SER A 1 205 ? -44.786 12.042 1.294 1.00 23.31 205 SER A C 1
ATOM 1365 O O . SER A 1 205 ? -43.759 11.342 1.324 1.00 23.70 205 SER A O 1
ATOM 1369 N N . ASN B 1 25 ? -19.345 24.892 24.465 1.00 28.67 25 ASN B N 1
ATOM 1370 C CA . ASN B 1 25 ? -20.064 26.184 24.188 1.00 28.02 25 ASN B CA 1
ATOM 1371 C C . ASN B 1 25 ? -21.565 25.922 24.177 1.00 27.48 25 ASN B C 1
ATOM 1372 O O . ASN B 1 25 ? -21.971 24.798 23.875 1.00 27.63 25 ASN B O 1
ATOM 1377 N N . PRO B 1 26 ? -22.394 26.950 24.503 1.00 27.07 26 PRO B N 1
ATOM 1378 C CA . PRO B 1 26 ? -23.849 26.766 24.570 1.00 26.90 26 PRO B CA 1
ATOM 1379 C C . PRO B 1 26 ? -24.367 26.161 23.273 1.00 26.29 26 PRO B C 1
ATOM 1380 O O . PRO B 1 26 ? -24.027 26.651 22.207 1.00 26.25 26 PRO B O 1
ATOM 1384 N N . GLY B 1 27 ? -25.169 25.095 23.366 1.00 26.42 27 GLY B N 1
ATOM 1385 C CA . GLY B 1 27 ? -25.752 24.463 22.185 1.00 25.43 27 GLY B CA 1
ATOM 1386 C C . GLY B 1 27 ? -24.752 23.754 21.269 1.00 25.24 27 GLY B C 1
ATOM 1387 O O . GLY B 1 27 ? -25.113 23.319 20.162 1.00 24.82 27 GLY B O 1
ATOM 1388 N N . GLY B 1 28 ? -23.500 23.628 21.719 1.00 23.98 28 GLY B N 1
ATOM 1389 C CA . GLY B 1 28 ? -22.425 23.115 20.866 1.00 23.15 28 GLY B CA 1
ATOM 1390 C C . GLY B 1 28 ? -21.963 24.095 19.795 1.00 22.84 28 GLY B C 1
ATOM 1391 O O . GLY B 1 28 ? -21.400 23.693 18.768 1.00 22.08 28 GLY B O 1
ATOM 1392 N N . ILE B 1 29 ? -22.179 25.391 20.031 1.00 21.71 29 ILE B N 1
ATOM 1393 C CA . ILE B 1 29 ? -21.688 26.431 19.089 1.00 22.01 29 ILE B CA 1
ATOM 1394 C C . ILE B 1 29 ? -20.209 26.227 18.800 1.00 21.27 29 ILE B C 1
ATOM 1395 O O . ILE B 1 29 ? -19.415 25.981 19.721 1.00 21.13 29 ILE B O 1
ATOM 1400 N N . ASP B 1 30 ? -19.834 26.296 17.527 1.00 20.74 30 ASP B N 1
ATOM 1401 C CA . ASP B 1 30 ? -18.437 26.113 17.153 1.00 20.92 30 ASP B CA 1
ATOM 1402 C C . ASP B 1 30 ? -18.011 26.987 15.968 1.00 20.49 30 ASP B C 1
ATOM 1403 O O . ASP B 1 30 ? -16.947 26.762 15.349 1.00 20.06 30 ASP B O 1
ATOM 1408 N N . TYR B 1 31 ? -18.814 28.005 15.674 1.00 19.73 31 TYR B N 1
ATOM 1409 C CA . TYR B 1 31 ? -18.603 28.773 14.441 1.00 19.69 31 TYR B CA 1
ATOM 1410 C C . TYR B 1 31 ? -18.896 30.238 14.642 1.00 19.13 31 TYR B C 1
ATOM 1411 O O . TYR B 1 31 ? -19.952 30.592 15.218 1.00 18.15 31 TYR B O 1
ATOM 1420 N N . VAL B 1 32 ? -17.978 31.059 14.132 1.00 18.49 32 VAL B N 1
ATOM 1421 C CA . VAL B 1 32 ? -18.138 32.524 14.134 1.00 18.72 32 VAL B CA 1
ATOM 1422 C C . VAL B 1 32 ? -18.358 33.007 12.701 1.00 18.64 32 VAL B C 1
ATOM 1423 O O . VAL B 1 32 ? -17.476 32.828 11.830 1.00 18.95 32 VAL B O 1
ATOM 1427 N N . GLN B 1 33 ? -19.542 33.572 12.459 1.00 17.40 33 GLN B N 1
ATOM 1428 C CA . GLN B 1 33 ? -19.888 34.130 11.150 1.00 18.50 33 GLN B CA 1
ATOM 1429 C C . GLN B 1 33 ? -19.390 35.578 11.094 1.00 18.77 33 GLN B C 1
ATOM 1430 O O . GLN B 1 33 ? -19.747 36.392 11.971 1.00 17.72 33 GLN B O 1
ATOM 1436 N N . ASN B 1 34 ? -18.543 35.876 10.106 1.00 18.42 34 ASN B N 1
ATOM 1437 C CA . ASN B 1 34 ? -17.953 37.204 9.995 1.00 19.73 34 ASN B CA 1
ATOM 1438 C C . ASN B 1 34 ? -17.782 37.624 8.541 1.00 19.76 34 ASN B C 1
ATOM 1439 O O . ASN B 1 34 ? -16.702 37.466 7.974 1.00 21.36 34 ASN B O 1
ATOM 1444 N N . TYR B 1 35 ? -18.844 38.122 7.926 1.00 18.73 35 TYR B N 1
ATOM 1445 C CA . TYR B 1 35 ? -18.716 38.696 6.604 1.00 18.94 35 TYR B CA 1
ATOM 1446 C C . TYR B 1 35 ? -18.777 40.200 6.754 1.00 18.33 35 TYR B C 1
ATOM 1447 O O . TYR B 1 35 ? -19.827 40.744 7.127 1.00 17.99 35 TYR B O 1
ATOM 1456 N N . ASN B 1 36 ? -17.639 40.863 6.548 1.00 18.92 36 ASN B N 1
ATOM 1457 C CA . ASN B 1 36 ? -17.514 42.323 6.723 1.00 20.15 36 ASN B CA 1
ATOM 1458 C C . ASN B 1 36 ? -17.847 42.844 8.136 1.00 20.35 36 ASN B C 1
ATOM 1459 O O . ASN B 1 36 ? -18.320 43.980 8.273 1.00 20.19 36 ASN B O 1
ATOM 1464 N N . GLY B 1 37 ? -17.605 42.032 9.170 1.00 20.07 37 GLY B N 1
ATOM 1465 C CA . GLY B 1 37 ? -17.911 42.448 10.538 1.00 20.66 37 GLY B CA 1
ATOM 1466 C C . GLY B 1 37 ? -17.163 43.693 10.980 1.00 20.57 37 GLY B C 1
ATOM 1467 O O . GLY B 1 37 ? -17.570 44.355 11.923 1.00 20.21 37 GLY B O 1
ATOM 1468 N N . ASP B 1 38 ? -16.067 43.991 10.286 1.00 21.85 38 ASP B N 1
ATOM 1469 C CA . ASP B 1 38 ? -15.266 45.207 10.502 1.00 23.63 38 ASP B CA 1
ATOM 1470 C C . ASP B 1 38 ? -16.041 46.520 10.308 1.00 23.05 38 ASP B C 1
ATOM 1471 O O . ASP B 1 38 ? -15.655 47.553 10.846 1.00 24.45 38 ASP B O 1
ATOM 1476 N N . VAL B 1 39 ? -17.144 46.502 9.568 1.00 20.48 39 VAL B N 1
ATOM 1477 C CA . VAL B 1 39 ? -17.970 47.722 9.474 1.00 20.12 39 VAL B CA 1
ATOM 1478 C C . VAL B 1 39 ? -19.067 47.759 10.532 1.00 18.81 39 VAL B C 1
ATOM 1479 O O . VAL B 1 39 ? -19.833 48.734 10.630 1.00 20.60 39 VAL B O 1
ATOM 1483 N N . ALA B 1 40 ? -19.166 46.681 11.304 1.00 16.92 40 ALA B N 1
ATOM 1484 C CA . ALA B 1 40 ? -20.280 46.507 12.216 1.00 17.21 40 ALA B CA 1
ATOM 1485 C C . ALA B 1 40 ? -19.849 46.413 13.687 1.00 16.61 40 ALA B C 1
ATOM 1486 O O . ALA B 1 40 ? -20.637 45.934 14.519 1.00 17.27 40 ALA B O 1
ATOM 1488 N N . ASP B 1 41 ? -18.618 46.830 13.998 1.00 16.29 41 ASP B N 1
ATOM 1489 C CA . ASP B 1 41 ? -18.100 46.740 15.396 1.00 16.90 41 ASP B CA 1
ATOM 1490 C C . ASP B 1 41 ? -18.441 45.363 16.011 1.00 16.60 41 ASP B C 1
ATOM 1491 O O . ASP B 1 41 ? -18.894 45.241 17.168 1.00 16.75 41 ASP B O 1
ATOM 1496 N N . PHE B 1 42 ? -18.240 44.309 15.220 1.00 15.69 42 PHE B N 1
ATOM 1497 C CA . PHE B 1 42 ? -18.671 42.980 15.617 1.00 16.60 42 PHE B CA 1
ATOM 1498 C C . PHE B 1 42 ? -17.714 42.381 16.660 1.00 15.66 42 PHE B C 1
ATOM 1499 O O . PHE B 1 42 ? -16.520 42.242 16.399 1.00 16.28 42 PHE B O 1
ATOM 1507 N N . GLN B 1 43 ? -18.260 42.026 17.822 1.00 15.39 43 GLN B N 1
ATOM 1508 C CA . GLN B 1 43 ? -17.499 41.488 18.953 1.00 14.87 43 GLN B CA 1
ATOM 1509 C C . GLN B 1 43 ? -18.219 40.238 19.435 1.00 16.35 43 GLN B C 1
ATOM 1510 O O . GLN B 1 43 ? -19.462 40.198 19.431 1.00 16.74 43 GLN B O 1
ATOM 1516 N N . TYR B 1 44 ? -17.473 39.209 19.833 1.00 16.02 44 TYR B N 1
ATOM 1517 C CA . TYR B 1 44 ? -18.142 37.921 20.139 1.00 16.31 44 TYR B CA 1
ATOM 1518 C C . TYR B 1 44 ? -17.465 37.182 21.293 1.00 15.88 44 TYR B C 1
ATOM 1519 O O . TYR B 1 44 ? -16.311 37.464 21.647 1.00 15.62 44 TYR B O 1
ATOM 1528 N N . ASN B 1 45 ? -18.200 36.231 21.868 1.00 15.47 45 ASN B N 1
ATOM 1529 C CA . ASN B 1 45 ? -17.657 35.346 22.891 1.00 17.34 45 ASN B CA 1
ATOM 1530 C C . ASN B 1 45 ? -18.287 33.986 22.646 1.00 17.87 45 ASN B C 1
ATOM 1531 O O . ASN B 1 45 ? -19.461 33.771 22.971 1.00 16.86 45 ASN B O 1
ATOM 1536 N N . GLU B 1 46 ? -17.516 33.095 22.033 1.00 19.43 46 GLU B N 1
ATOM 1537 C CA . GLU B 1 46 ? -18.002 31.740 21.715 1.00 20.95 46 GLU B CA 1
ATOM 1538 C C . GLU B 1 46 ? -18.420 30.952 22.943 1.00 20.73 46 GLU B C 1
ATOM 1539 O O . GLU B 1 46 ? -19.463 30.300 22.932 1.00 21.57 46 GLU B O 1
ATOM 1545 N N . GLY B 1 47 ? -17.612 31.023 24.000 1.00 20.54 47 GLY B N 1
ATOM 1546 C CA . GLY B 1 47 ? -17.899 30.318 25.255 1.00 20.39 47 GLY B CA 1
ATOM 1547 C C . GLY B 1 47 ? -19.191 30.740 25.937 1.00 20.61 47 GLY B C 1
ATOM 1548 O O . GLY B 1 47 ? -19.870 29.914 26.540 1.00 21.17 47 GLY B O 1
ATOM 1549 N N . ALA B 1 48 ? -19.516 32.033 25.879 1.00 19.50 48 ALA B N 1
ATOM 1550 C CA . ALA B 1 48 ? -20.763 32.540 26.453 1.00 19.39 48 ALA B CA 1
ATOM 1551 C C . ALA B 1 48 ? -21.948 32.463 25.470 1.00 18.52 48 ALA B C 1
ATOM 1552 O O . ALA B 1 48 ? -23.091 32.618 25.888 1.00 18.91 48 ALA B O 1
ATOM 1554 N N . GLY B 1 49 ? -21.643 32.219 24.190 1.00 18.77 49 GLY B N 1
ATOM 1555 C CA . GLY B 1 49 ? -22.624 32.263 23.072 1.00 17.86 49 GLY B CA 1
ATOM 1556 C C . GLY B 1 49 ? -23.170 33.678 22.883 1.00 16.81 49 GLY B C 1
ATOM 1557 O O . GLY B 1 49 ? -24.353 33.862 22.597 1.00 17.38 49 GLY B O 1
ATOM 1558 N N . THR B 1 50 ? -22.321 34.686 23.063 1.00 16.59 50 THR B N 1
ATOM 1559 C CA . THR B 1 50 ? -22.794 36.069 22.902 1.00 15.86 50 THR B CA 1
ATOM 1560 C C . THR B 1 50 ? -22.053 36.840 21.818 1.00 15.96 50 THR B C 1
ATOM 1561 O O . THR B 1 50 ? -20.891 36.517 21.482 1.00 15.97 50 THR B O 1
ATOM 1565 N N . TYR B 1 51 ? -22.716 37.881 21.309 1.00 15.17 51 TYR B N 1
ATOM 1566 C CA . TYR B 1 51 ? -22.070 38.833 20.422 1.00 15.21 51 TYR B CA 1
ATOM 1567 C C . TYR B 1 51 ? -22.794 40.168 20.398 1.00 15.14 51 TYR B C 1
ATOM 1568 O O . TYR B 1 51 ? -23.959 40.271 20.785 1.00 15.77 51 TYR B O 1
ATOM 1577 N N . THR B 1 52 ? -22.049 41.191 19.990 1.00 15.95 52 THR B N 1
ATOM 1578 C CA . THR B 1 52 ? -22.604 42.529 19.791 1.00 16.58 52 THR B CA 1
ATOM 1579 C C . THR B 1 52 ? -22.192 43.077 18.444 1.00 17.20 52 THR B C 1
ATOM 1580 O O . THR B 1 52 ? -21.176 42.672 17.860 1.00 17.33 52 THR B O 1
ATOM 1584 N N . CYS B 1 53 ? -22.969 44.038 17.967 1.00 17.90 53 CYS B N 1
ATOM 1585 C CA . CYS B 1 53 ? -22.555 44.774 16.792 1.00 18.74 53 CYS B CA 1
ATOM 1586 C C . CYS B 1 53 ? -23.290 46.123 16.779 1.00 18.77 53 CYS B C 1
ATOM 1587 O O . CYS B 1 53 ? -24.263 46.326 17.508 1.00 19.42 53 CYS B O 1
ATOM 1590 N N . GLY B 1 54 ? -22.726 47.067 16.038 1.00 18.99 54 GLY B N 1
ATOM 1591 C CA . GLY B 1 54 ? -23.238 48.434 15.940 1.00 17.85 54 GLY B CA 1
ATOM 1592 C C . GLY B 1 54 ? -22.836 48.922 14.559 1.00 17.56 54 GLY B C 1
ATOM 1593 O O . GLY B 1 54 ? -21.678 48.882 14.197 1.00 18.33 54 GLY B O 1
ATOM 1594 N N . TRP B 1 55 ? -23.794 49.386 13.779 1.00 18.00 55 TRP B N 1
ATOM 1595 C CA . TRP B 1 55 ? -23.494 49.759 12.398 1.00 17.56 55 TRP B CA 1
ATOM 1596 C C . TRP B 1 55 ? -24.073 51.110 12.034 1.00 17.45 55 TRP B C 1
ATOM 1597 O O . TRP B 1 55 ? -24.942 51.632 12.723 1.00 16.93 55 TRP B O 1
ATOM 1608 N N . ASP B 1 56 ? -23.542 51.648 10.945 1.00 17.74 56 ASP B N 1
ATOM 1609 C CA . ASP B 1 56 ? -23.970 52.908 10.382 1.00 18.40 56 ASP B CA 1
ATOM 1610 C C . ASP B 1 56 ? -23.200 53.011 9.072 1.00 18.80 56 ASP B C 1
ATOM 1611 O O . ASP B 1 56 ? -22.066 53.482 9.025 1.00 17.90 56 ASP B O 1
ATOM 1616 N N . GLY B 1 57 ? -23.818 52.565 7.993 1.00 19.46 57 GLY B N 1
ATOM 1617 C CA . GLY B 1 57 ? -23.096 52.494 6.738 1.00 21.02 57 GLY B CA 1
ATOM 1618 C C . GLY B 1 57 ? -23.889 51.804 5.653 1.00 21.32 57 GLY B C 1
ATOM 1619 O O . GLY B 1 57 ? -25.015 51.351 5.887 1.00 22.04 57 GLY B O 1
ATOM 1620 N N . SER B 1 58 ? -23.286 51.713 4.471 1.00 20.73 58 SER B N 1
ATOM 1621 C CA . SER B 1 58 ? -23.997 51.319 3.269 1.00 21.43 58 SER B CA 1
ATOM 1622 C C . SER B 1 58 ? -23.327 50.082 2.677 1.00 22.10 58 SER B C 1
ATOM 1623 O O . SER B 1 58 ? -23.509 49.762 1.494 1.00 22.66 58 SER B O 1
ATOM 1626 N N . THR B 1 59 ? -22.554 49.378 3.493 1.00 21.64 59 THR B N 1
ATOM 1627 C CA . THR B 1 59 ? -21.970 48.112 3.031 1.00 22.38 59 THR B CA 1
ATOM 1628 C C . THR B 1 59 ? -22.633 46.941 3.747 1.00 21.25 59 THR B C 1
ATOM 1629 O O . THR B 1 59 ? -22.896 47.004 4.956 1.00 20.36 59 THR B O 1
ATOM 1633 N N . ASP B 1 60 ? -22.905 45.877 2.997 1.00 19.22 60 ASP B N 1
ATOM 1634 C CA . ASP B 1 60 ? -23.526 44.689 3.584 1.00 19.04 60 ASP B CA 1
ATOM 1635 C C . ASP B 1 60 ? -22.556 43.947 4.535 1.00 18.28 60 ASP B C 1
ATOM 1636 O O . ASP B 1 60 ? -21.391 43.760 4.216 1.00 18.53 60 ASP B O 1
ATOM 1641 N N . PHE B 1 61 ? -23.044 43.533 5.698 1.00 17.48 61 PHE B N 1
ATOM 1642 C CA . PHE B 1 61 ? -22.294 42.607 6.548 1.00 16.87 61 PHE B CA 1
ATOM 1643 C C . PHE B 1 61 ? -23.259 41.551 7.059 1.00 16.38 61 PHE B C 1
ATOM 1644 O O . PHE B 1 61 ? -24.475 41.809 7.140 1.00 15.68 61 PHE B O 1
ATOM 1652 N N . VAL B 1 62 ? -22.708 40.394 7.438 1.00 15.44 62 VAL B N 1
ATOM 1653 C CA . VAL B 1 62 ? -23.498 39.358 8.106 1.00 16.19 62 VAL B CA 1
ATOM 1654 C C . VAL B 1 62 ? -22.594 38.737 9.145 1.00 15.25 62 VAL B C 1
ATOM 1655 O O . VAL B 1 62 ? -21.527 38.198 8.789 1.00 16.47 62 VAL B O 1
ATOM 1659 N N . VAL B 1 63 ? -23.008 38.836 10.414 1.00 15.38 63 VAL B N 1
ATOM 1660 C CA . VAL B 1 63 ? -22.206 38.382 11.562 1.00 15.94 63 VAL B CA 1
ATOM 1661 C C . VAL B 1 63 ? -23.063 37.586 12.550 1.00 15.58 63 VAL B C 1
ATOM 1662 O O . VAL B 1 63 ? -24.272 37.776 12.619 1.00 15.70 63 VAL B O 1
ATOM 1666 N N . GLY B 1 64 ? -22.428 36.729 13.336 1.00 15.88 64 GLY B N 1
ATOM 1667 C CA . GLY B 1 64 ? -23.139 36.028 14.402 1.00 16.17 64 GLY B CA 1
ATOM 1668 C C . GLY B 1 64 ? -22.400 34.761 14.813 1.00 16.40 64 GLY B C 1
ATOM 1669 O O . GLY B 1 64 ? -21.200 34.628 14.546 1.00 16.67 64 GLY B O 1
ATOM 1670 N N . LEU B 1 65 ? -23.124 33.855 15.468 1.00 15.70 65 LEU B N 1
ATOM 1671 C CA . LEU B 1 65 ? -22.539 32.641 16.048 1.00 16.03 65 LEU B CA 1
ATOM 1672 C C . LEU B 1 65 ? -23.443 31.484 15.741 1.00 16.41 65 LEU B C 1
ATOM 1673 O O . LEU B 1 65 ? -24.676 31.631 15.698 1.00 17.25 65 LEU B O 1
ATOM 1678 N N . GLY B 1 66 ? -22.847 30.311 15.625 1.00 16.45 66 GLY B N 1
ATOM 1679 C CA . GLY B 1 66 ? -23.644 29.138 15.327 1.00 17.19 66 GLY B CA 1
ATOM 1680 C C . GLY B 1 66 ? -22.759 27.910 15.159 1.00 17.95 66 GLY B C 1
ATOM 1681 O O . GLY B 1 66 ? -21.875 27.666 15.960 1.00 18.05 66 GLY B O 1
ATOM 1682 N N . TRP B 1 67 ? -23.006 27.175 14.084 1.00 18.15 67 TRP B N 1
ATOM 1683 C CA . TRP B 1 67 ? -22.489 25.818 13.884 1.00 19.59 67 TRP B CA 1
ATOM 1684 C C . TRP B 1 67 ? -21.928 25.705 12.478 1.00 19.38 67 TRP B C 1
ATOM 1685 O O . TRP B 1 67 ? -22.535 26.168 11.512 1.00 19.88 67 TRP B O 1
ATOM 1696 N N . SER B 1 68 ? -20.761 25.101 12.361 1.00 20.26 68 SER B N 1
ATOM 1697 C CA . SER B 1 68 ? -20.101 24.982 11.064 1.00 22.00 68 SER B CA 1
ATOM 1698 C C . SER B 1 68 ? -20.834 23.986 10.168 1.00 21.81 68 SER B C 1
ATOM 1699 O O . SER B 1 68 ? -20.725 24.066 8.957 1.00 21.66 68 SER B O 1
ATOM 1702 N N . THR B 1 69 ? -21.608 23.077 10.774 1.00 22.46 69 THR B N 1
ATOM 1703 C CA . THR B 1 69 ? -22.556 22.239 10.028 1.00 22.18 69 THR B CA 1
ATOM 1704 C C . THR B 1 69 ? -23.977 22.426 10.533 1.00 21.97 69 THR B C 1
ATOM 1705 O O . THR B 1 69 ? -24.289 22.117 11.714 1.00 22.09 69 THR B O 1
ATOM 1709 N N . GLY B 1 70 ? -24.840 22.909 9.637 1.00 21.15 70 GLY B N 1
ATOM 1710 C CA . GLY B 1 70 ? -26.244 23.080 9.929 1.00 20.76 70 GLY B CA 1
ATOM 1711 C C . GLY B 1 70 ? -26.995 21.770 10.181 1.00 22.48 70 GLY B C 1
ATOM 1712 O O . GLY B 1 70 ? -26.535 20.688 9.795 1.00 21.53 70 GLY B O 1
ATOM 1713 N N . ALA B 1 71 ? -28.132 21.896 10.852 1.00 22.22 71 ALA B N 1
ATOM 1714 C CA . ALA B 1 71 ? -29.007 20.760 11.139 1.00 23.25 71 ALA B CA 1
ATOM 1715 C C . ALA B 1 71 ? -30.416 21.278 11.376 1.00 23.48 71 ALA B C 1
ATOM 1716 O O . ALA B 1 71 ? -30.650 22.505 11.506 1.00 22.99 71 ALA B O 1
ATOM 1718 N N . ALA B 1 72 ? -31.372 20.351 11.438 1.00 23.34 72 ALA B N 1
ATOM 1719 C CA . ALA B 1 72 ? -32.709 20.682 11.892 1.00 23.91 72 ALA B CA 1
ATOM 1720 C C . ALA B 1 72 ? -32.641 20.710 13.423 1.00 24.67 72 ALA B C 1
ATOM 1721 O O . ALA B 1 72 ? -32.996 19.741 14.104 1.00 25.95 72 ALA B O 1
ATOM 1723 N N . ARG B 1 73 ? -32.090 21.794 13.953 1.00 23.72 73 ARG B N 1
ATOM 1724 C CA . ARG B 1 73 ? -31.886 21.954 15.392 1.00 22.51 73 ARG B CA 1
ATOM 1725 C C . ARG B 1 73 ? -32.752 23.091 15.896 1.00 22.51 73 ARG B C 1
ATOM 1726 O O . ARG B 1 73 ? -33.199 23.934 15.119 1.00 21.20 73 ARG B O 1
ATOM 1734 N N . ASP B 1 74 ? -32.998 23.129 17.195 1.00 22.48 74 ASP B N 1
ATOM 1735 C CA . ASP B 1 74 ? -33.637 24.301 17.758 1.00 23.52 74 ASP B CA 1
ATOM 1736 C C . ASP B 1 74 ? -32.545 25.338 17.962 1.00 23.26 74 ASP B C 1
ATOM 1737 O O . ASP B 1 74 ? -31.417 24.995 18.340 1.00 24.20 74 ASP B O 1
ATOM 1742 N N . ILE B 1 75 ? -32.848 26.591 17.620 1.00 21.55 75 ILE B N 1
ATOM 1743 C CA . ILE B 1 75 ? -31.904 27.669 17.883 1.00 20.08 75 ILE B CA 1
ATOM 1744 C C . ILE B 1 75 ? -32.592 28.624 18.821 1.00 20.11 75 ILE B C 1
ATOM 1745 O O . ILE B 1 75 ? -33.649 29.164 18.492 1.00 19.80 75 ILE B O 1
ATOM 1750 N N . THR B 1 76 ? -32.016 28.784 20.010 1.00 18.96 76 THR B N 1
ATOM 1751 C CA . THR B 1 76 ? -32.608 29.653 21.021 1.00 19.25 76 THR B CA 1
ATOM 1752 C C . THR B 1 76 ? -31.767 30.934 21.076 1.00 18.60 76 THR B C 1
ATOM 1753 O O . THR B 1 76 ? -30.530 30.886 21.024 1.00 19.21 76 THR B O 1
ATOM 1757 N N . TYR B 1 77 ? -32.442 32.068 21.135 1.00 17.89 77 TYR B N 1
ATOM 1758 C CA . TYR B 1 77 ? -31.725 33.346 21.162 1.00 17.62 77 TYR B CA 1
ATOM 1759 C C . TYR B 1 77 ? -32.458 34.334 22.079 1.00 17.72 77 TYR B C 1
ATOM 1760 O O . TYR B 1 77 ? -33.675 34.216 22.359 1.00 17.51 77 TYR B O 1
ATOM 1769 N N . SER B 1 78 ? -31.692 35.309 22.551 1.00 18.19 78 SER B N 1
ATOM 1770 C CA . SER B 1 78 ? -32.237 36.470 23.224 1.00 19.92 78 SER B CA 1
ATOM 1771 C C . SER B 1 78 ? -31.464 37.667 22.695 1.00 19.64 78 SER B C 1
ATOM 1772 O O . SER B 1 78 ? -30.246 37.644 22.721 1.00 19.69 78 SER B O 1
ATOM 1775 N N . ALA B 1 79 ? -32.164 38.702 22.233 1.00 18.81 79 ALA B N 1
ATOM 1776 C CA . ALA B 1 79 ? -31.491 39.867 21.635 1.00 18.60 79 ALA B CA 1
ATOM 1777 C C . ALA B 1 79 ? -32.084 41.207 22.078 1.00 18.45 79 ALA B C 1
ATOM 1778 O O . ALA B 1 79 ? -33.273 41.309 22.430 1.00 18.95 79 ALA B O 1
ATOM 1780 N N . THR B 1 80 ? -31.228 42.218 22.099 1.00 17.41 80 THR B N 1
ATOM 1781 C CA . THR B 1 80 ? -31.654 43.585 21.988 1.00 18.45 80 THR B CA 1
ATOM 1782 C C . THR B 1 80 ? -31.278 43.966 20.553 1.00 18.45 80 THR B C 1
ATOM 1783 O O . THR B 1 80 ? -30.098 43.843 20.136 1.00 18.78 80 THR B O 1
ATOM 1787 N N . TYR B 1 81 ? -32.269 44.399 19.785 1.00 17.47 81 TYR B N 1
ATOM 1788 C CA . TYR B 1 81 ? -32.067 44.553 18.341 1.00 17.57 81 TYR B CA 1
ATOM 1789 C C . TYR B 1 81 ? -32.764 45.825 17.900 1.00 17.00 81 TYR B C 1
ATOM 1790 O O . TYR B 1 81 ? -33.993 45.901 17.881 1.00 17.43 81 TYR B O 1
ATOM 1799 N N . ASN B 1 82 ? -31.958 46.801 17.518 1.00 16.99 82 ASN B N 1
ATOM 1800 C CA . ASN B 1 82 ? -32.440 48.145 17.218 1.00 17.15 82 ASN B CA 1
ATOM 1801 C C . ASN B 1 82 ? -32.036 48.519 15.818 1.00 17.92 82 ASN B C 1
ATOM 1802 O O . ASN B 1 82 ? -30.882 48.886 15.582 1.00 18.88 82 ASN B O 1
ATOM 1807 N N . ALA B 1 83 ? -32.981 48.406 14.887 1.00 16.70 83 ALA B N 1
ATOM 1808 C CA . ALA B 1 83 ? -32.664 48.585 13.482 1.00 17.60 83 ALA B CA 1
ATOM 1809 C C . ALA B 1 83 ? -33.680 49.473 12.771 1.00 17.42 83 ALA B C 1
ATOM 1810 O O . ALA B 1 83 ? -33.833 49.389 11.560 1.00 17.51 83 ALA B O 1
ATOM 1812 N N . GLY B 1 84 ? -34.403 50.306 13.516 1.00 18.11 84 GLY B N 1
ATOM 1813 C CA . GLY B 1 84 ? -35.372 51.223 12.897 1.00 18.67 84 GLY B CA 1
ATOM 1814 C C . GLY B 1 84 ? -34.650 52.113 11.908 1.00 19.25 84 GLY B C 1
ATOM 1815 O O . GLY B 1 84 ? -33.565 52.624 12.203 1.00 19.49 84 GLY B O 1
ATOM 1816 N N . GLY B 1 85 ? -35.199 52.233 10.703 1.00 19.03 85 GLY B N 1
ATOM 1817 C CA . GLY B 1 85 ? -34.566 53.029 9.655 1.00 19.79 85 GLY B CA 1
ATOM 1818 C C . GLY B 1 85 ? -33.439 52.332 8.918 1.00 19.82 85 GLY B C 1
ATOM 1819 O O . GLY B 1 85 ? -32.753 52.966 8.116 1.00 21.12 85 GLY B O 1
ATOM 1820 N N . SER B 1 86 ? -33.208 51.047 9.213 1.00 19.00 86 SER B N 1
ATOM 1821 C CA . SER B 1 86 ? -32.067 50.302 8.630 1.00 19.37 86 SER B CA 1
ATOM 1822 C C . SER B 1 86 ? -32.541 49.124 7.762 1.00 18.55 86 SER B C 1
ATOM 1823 O O . SER B 1 86 ? -33.544 48.496 8.082 1.00 20.47 86 SER B O 1
ATOM 1826 N N . GLY B 1 87 ? -31.827 48.865 6.670 1.00 18.39 87 GLY B N 1
ATOM 1827 C CA . GLY B 1 87 ? -32.010 47.647 5.854 1.00 17.93 87 GLY B CA 1
ATOM 1828 C C . GLY B 1 87 ? -31.256 46.555 6.611 1.00 16.90 87 GLY B C 1
ATOM 1829 O O . GLY B 1 87 ? -30.034 46.499 6.539 1.00 17.24 87 GLY B O 1
ATOM 1830 N N . SER B 1 88 ? -31.986 45.738 7.369 1.00 15.67 88 SER B N 1
ATOM 1831 C CA . SER B 1 88 ? -31.372 44.836 8.349 1.00 15.39 88 SER B CA 1
ATOM 1832 C C . SER B 1 88 ? -32.293 43.671 8.727 1.00 15.44 88 SER B C 1
ATOM 1833 O O . SER B 1 88 ? -33.503 43.837 8.732 1.00 15.91 88 SER B O 1
ATOM 1836 N N . TYR B 1 89 ? -31.693 42.531 9.085 1.00 15.80 89 TYR B N 1
ATOM 1837 C CA . TYR B 1 89 ? -32.402 41.356 9.649 1.00 16.62 89 TYR B CA 1
ATOM 1838 C C . TYR B 1 89 ? -31.733 40.854 10.917 1.00 15.82 89 TYR B C 1
ATOM 1839 O O . TYR B 1 89 ? -30.517 40.910 11.055 1.00 15.95 89 TYR B O 1
ATOM 1848 N N . LEU B 1 90 ? -32.557 40.313 11.798 1.00 16.56 90 LEU B N 1
ATOM 1849 C CA . LEU B 1 90 ? -32.121 39.466 12.910 1.00 16.69 90 LEU B CA 1
ATOM 1850 C C . LEU B 1 90 ? -32.682 38.108 12.497 1.00 16.53 90 LEU B C 1
ATOM 1851 O O . LEU B 1 90 ? -33.905 37.946 12.410 1.00 16.14 90 LEU B O 1
ATOM 1856 N N . ALA B 1 91 ? -31.800 37.143 12.231 1.00 15.61 91 ALA B N 1
ATOM 1857 C CA . ALA B 1 91 ? -32.231 35.937 11.517 1.00 16.26 91 ALA B CA 1
ATOM 1858 C C . ALA B 1 91 ? -31.360 34.733 11.728 1.00 16.34 91 ALA B C 1
ATOM 1859 O O . ALA B 1 91 ? -30.121 34.862 11.871 1.00 17.31 91 ALA B O 1
ATOM 1861 N N . VAL B 1 92 ? -31.992 33.547 11.701 1.00 16.30 92 VAL B N 1
ATOM 1862 C CA . VAL B 1 92 ? -31.219 32.326 11.448 1.00 17.05 92 VAL B CA 1
ATOM 1863 C C . VAL B 1 92 ? -30.792 32.434 9.985 1.00 17.11 92 VAL B C 1
ATOM 1864 O O . VAL B 1 92 ? -31.619 32.820 9.113 1.00 17.59 92 VAL B O 1
ATOM 1868 N N . TYR B 1 93 ? -29.532 32.111 9.717 1.00 16.59 93 TYR B N 1
ATOM 1869 C CA . TYR B 1 93 ? -28.919 32.313 8.403 1.00 17.57 93 TYR B CA 1
ATOM 1870 C C . TYR B 1 93 ? -27.975 31.151 8.082 1.00 17.75 93 TYR B C 1
ATOM 1871 O O . TYR B 1 93 ? -27.171 30.725 8.925 1.00 18.89 93 TYR B O 1
ATOM 1880 N N . GLY B 1 94 ? -28.050 30.621 6.867 1.00 17.58 94 GLY B N 1
ATOM 1881 C CA . GLY B 1 94 ? -27.106 29.569 6.511 1.00 17.11 94 GLY B CA 1
ATOM 1882 C C . GLY B 1 94 ? -27.253 29.146 5.069 1.00 17.73 94 GLY B C 1
ATOM 1883 O O . GLY B 1 94 ? -28.031 29.743 4.293 1.00 16.98 94 GLY B O 1
ATOM 1884 N N . TRP B 1 95 ? -26.495 28.121 4.722 1.00 18.16 95 TRP B N 1
ATOM 1885 C CA . TRP B 1 95 ? -26.462 27.601 3.360 1.00 19.53 95 TRP B CA 1
ATOM 1886 C C . TRP B 1 95 ? -26.651 26.083 3.259 1.00 20.48 95 TRP B C 1
ATOM 1887 O O . TRP B 1 95 ? -26.369 25.332 4.216 1.00 18.75 95 TRP B O 1
ATOM 1898 N N . VAL B 1 96 ? -27.086 25.660 2.061 1.00 22.30 96 VAL B N 1
ATOM 1899 C CA . VAL B 1 96 ? -27.124 24.239 1.652 1.00 23.02 96 VAL B CA 1
ATOM 1900 C C . VAL B 1 96 ? -26.212 24.112 0.428 1.00 24.19 96 VAL B C 1
ATOM 1901 O O . VAL B 1 96 ? -26.202 24.992 -0.432 1.00 23.09 96 VAL B O 1
ATOM 1905 N N . ASN B 1 97 ? -25.422 23.044 0.382 1.00 24.32 97 ASN B N 1
ATOM 1906 C CA . ASN B 1 97 ? -24.413 22.873 -0.664 1.00 26.35 97 ASN B CA 1
ATOM 1907 C C . ASN B 1 97 ? -24.979 22.529 -2.032 1.00 26.91 97 ASN B C 1
ATOM 1908 O O . ASN B 1 97 ? -24.478 23.025 -3.049 1.00 26.48 97 ASN B O 1
ATOM 1913 N N . SER B 1 98 ? -26.019 21.693 -2.040 1.00 28.15 98 SER B N 1
ATOM 1914 C CA . SER B 1 98 ? -26.533 21.094 -3.266 1.00 29.56 98 SER B CA 1
ATOM 1915 C C . SER B 1 98 ? -27.986 20.623 -3.083 1.00 29.44 98 SER B C 1
ATOM 1916 O O . SER B 1 98 ? -28.267 19.818 -2.178 1.00 30.96 98 SER B O 1
ATOM 1919 N N . PRO B 1 99 ? -28.934 21.183 -3.867 1.00 28.40 99 PRO B N 1
ATOM 1920 C CA . PRO B 1 99 ? -28.750 22.302 -4.797 1.00 27.79 99 PRO B CA 1
ATOM 1921 C C . PRO B 1 99 ? -28.330 23.540 -3.970 1.00 27.04 99 PRO B C 1
ATOM 1922 O O . PRO B 1 99 ? -28.791 23.700 -2.822 1.00 26.29 99 PRO B O 1
ATOM 1926 N N . GLN B 1 100 ? -27.440 24.372 -4.514 1.00 25.31 100 GLN B N 1
ATOM 1927 C CA . GLN B 1 100 ? -26.881 25.464 -3.706 1.00 24.41 100 GLN B CA 1
ATOM 1928 C C . GLN B 1 100 ? -27.988 26.434 -3.286 1.00 23.40 100 GLN B C 1
ATOM 1929 O O . GLN B 1 100 ? -28.772 26.895 -4.120 1.00 23.26 100 GLN B O 1
ATOM 1935 N N . ALA B 1 101 ? -28.077 26.732 -1.981 1.00 22.00 101 ALA B N 1
ATOM 1936 C CA . ALA B 1 101 ? -29.122 27.635 -1.491 1.00 20.51 101 ALA B CA 1
ATOM 1937 C C . ALA B 1 101 ? -28.657 28.405 -0.260 1.00 20.50 101 ALA B C 1
ATOM 1938 O O . ALA B 1 101 ? -27.869 27.893 0.557 1.00 19.42 101 ALA B O 1
ATOM 1940 N N . GLU B 1 102 ? -29.176 29.626 -0.149 1.00 20.13 102 GLU B N 1
ATOM 1941 C CA . GLU B 1 102 ? -28.889 30.533 0.966 1.00 19.60 102 GLU B CA 1
ATOM 1942 C C . GLU B 1 102 ? -30.256 30.755 1.645 1.00 19.04 102 GLU B C 1
ATOM 1943 O O . GLU B 1 102 ? -31.256 31.018 0.972 1.00 20.09 102 GLU B O 1
ATOM 1949 N N . TYR B 1 103 ? -30.337 30.623 2.970 1.00 17.95 103 TYR B N 1
ATOM 1950 C CA . TYR B 1 103 ? -31.627 30.701 3.619 1.00 17.67 103 TYR B CA 1
ATOM 1951 C C . TYR B 1 103 ? -31.635 31.611 4.853 1.00 17.64 103 TYR B C 1
ATOM 1952 O O . TYR B 1 103 ? -30.605 31.799 5.499 1.00 17.79 103 TYR B O 1
ATOM 1961 N N . TYR B 1 104 ? -32.808 32.150 5.144 1.00 17.85 104 TYR B N 1
ATOM 1962 C CA . TYR B 1 104 ? -33.008 33.050 6.283 1.00 18.37 104 TYR B CA 1
ATOM 1963 C C . TYR B 1 104 ? -34.301 32.678 6.989 1.00 18.47 104 TYR B C 1
ATOM 1964 O O . TYR B 1 104 ? -35.337 32.452 6.341 1.00 19.65 104 TYR B O 1
ATOM 1973 N N . ILE B 1 105 ? -34.277 32.682 8.321 1.00 17.79 105 ILE B N 1
ATOM 1974 C CA . ILE B 1 105 ? -35.493 32.675 9.094 1.00 17.84 105 ILE B CA 1
ATOM 1975 C C . ILE B 1 105 ? -35.487 33.986 9.877 1.00 18.10 105 ILE B C 1
ATOM 1976 O O . ILE B 1 105 ? -34.776 34.132 10.888 1.00 17.81 105 ILE B O 1
ATOM 1981 N N . VAL B 1 106 ? -36.231 34.952 9.355 1.00 17.13 106 VAL B N 1
ATOM 1982 C CA . VAL B 1 106 ? -36.153 36.332 9.855 1.00 17.31 106 VAL B CA 1
ATOM 1983 C C . VAL B 1 106 ? -37.114 36.554 11.053 1.00 17.23 106 VAL B C 1
ATOM 1984 O O . VAL B 1 106 ? -38.340 36.475 10.925 1.00 18.40 106 VAL B O 1
ATOM 1988 N N . GLU B 1 107 ? -36.545 36.875 12.201 1.00 16.40 107 GLU B N 1
ATOM 1989 C CA . GLU B 1 107 ? -37.299 36.993 13.449 1.00 16.89 107 GLU B CA 1
ATOM 1990 C C . GLU B 1 107 ? -37.743 38.424 13.719 1.00 17.20 107 GLU B C 1
ATOM 1991 O O . GLU B 1 107 ? -38.774 38.643 14.316 1.00 17.64 107 GLU B O 1
ATOM 1997 N N . SER B 1 108 ? -36.915 39.387 13.298 1.00 18.93 108 SER B N 1
ATOM 1998 C CA . SER B 1 108 ? -37.205 40.831 13.375 1.00 19.77 108 SER B CA 1
ATOM 1999 C C . SER B 1 108 ? -36.442 41.456 12.245 1.00 18.77 108 SER B C 1
ATOM 2000 O O . SER B 1 108 ? -35.442 40.893 11.786 1.00 18.02 108 SER B O 1
ATOM 2003 N N . TYR B 1 109 ? -36.880 42.626 11.790 1.00 18.58 109 TYR B N 1
ATOM 2004 C CA . TYR B 1 109 ? -36.157 43.291 10.690 1.00 19.17 109 TYR B CA 1
ATOM 2005 C C . TYR B 1 109 ? -36.406 44.798 10.706 1.00 18.90 109 TYR B C 1
ATOM 2006 O O . TYR B 1 109 ? -37.257 45.271 11.456 1.00 18.69 109 TYR B O 1
ATOM 2015 N N . GLY B 1 110 ? -35.610 45.544 9.937 1.00 20.38 110 GLY B N 1
ATOM 2016 C CA . GLY B 1 110 ? -35.757 46.982 9.882 1.00 21.19 110 GLY B CA 1
ATOM 2017 C C . GLY B 1 110 ? -36.791 47.361 8.816 1.00 22.64 110 GLY B C 1
ATOM 2018 O O . GLY B 1 110 ? -37.948 46.895 8.845 1.00 22.22 110 GLY B O 1
ATOM 2019 N N . ASP B 1 111 ? -36.377 48.225 7.900 1.00 22.95 111 ASP B N 1
ATOM 2020 C CA . ASP B 1 111 ? -37.299 48.882 6.944 1.00 25.41 111 ASP B CA 1
ATOM 2021 C C . ASP B 1 111 ? -37.610 48.037 5.711 1.00 25.93 111 ASP B C 1
ATOM 2022 O O . ASP B 1 111 ? -38.495 48.389 4.934 1.00 27.00 111 ASP B O 1
ATOM 2027 N N . TYR B 1 112 ? -36.858 46.963 5.491 1.00 26.80 112 TYR B N 1
ATOM 2028 C CA . TYR B 1 112 ? -36.906 46.231 4.210 1.00 28.20 112 TYR B CA 1
ATOM 2029 C C . TYR B 1 112 ? -37.455 44.809 4.432 1.00 28.19 112 TYR B C 1
ATOM 2030 O O . TYR B 1 112 ? -36.833 43.990 5.133 1.00 26.72 112 TYR B O 1
ATOM 2039 N N . ASN B 1 113 ? -38.623 44.526 3.845 1.00 28.34 113 ASN B N 1
ATOM 2040 C CA . ASN B 1 113 ? -39.195 43.174 3.915 1.00 28.32 113 ASN B CA 1
ATOM 2041 C C . ASN B 1 113 ? -38.700 42.394 2.724 1.00 28.06 113 ASN B C 1
ATOM 2042 O O . ASN B 1 113 ? -39.023 42.731 1.577 1.00 27.57 113 ASN B O 1
ATOM 2047 N N . PRO B 1 114 ? -37.897 41.348 2.984 1.00 27.19 114 PRO B N 1
ATOM 2048 C CA . PRO B 1 114 ? -37.260 40.655 1.893 1.00 27.39 114 PRO B CA 1
ATOM 2049 C C . PRO B 1 114 ? -38.236 39.898 0.991 1.00 27.35 114 PRO B C 1
ATOM 2050 O O . PRO B 1 114 ? -37.853 39.546 -0.099 1.00 28.16 114 PRO B O 1
ATOM 2054 N N . CYS B 1 115 ? -39.458 39.643 1.443 1.00 28.03 115 CYS B N 1
ATOM 2055 C CA . CYS B 1 115 ? -40.467 39.016 0.567 1.00 29.58 115 CYS B CA 1
ATOM 2056 C C . CYS B 1 115 ? -41.262 39.968 -0.319 1.00 31.62 115 CYS B C 1
ATOM 2057 O O . CYS B 1 115 ? -41.930 39.511 -1.238 1.00 32.06 115 CYS B O 1
ATOM 2060 N N . SER B 1 116 ? -41.186 41.277 -0.086 1.00 33.93 116 SER B N 1
ATOM 2061 C CA . SER B 1 116 ? -41.972 42.200 -0.912 1.00 36.68 116 SER B CA 1
ATOM 2062 C C . SER B 1 116 ? -41.560 42.083 -2.389 1.00 37.71 116 SER B C 1
ATOM 2063 O O . SER B 1 116 ? -42.392 42.179 -3.292 1.00 38.57 116 SER B O 1
ATOM 2066 N N . ASN B 1 117 ? -40.283 41.795 -2.601 1.00 38.69 117 ASN B N 1
ATOM 2067 C CA . ASN B 1 117 ? -39.631 41.730 -3.904 1.00 39.86 117 ASN B CA 1
ATOM 2068 C C . ASN B 1 117 ? -39.695 40.352 -4.587 1.00 39.08 117 ASN B C 1
ATOM 2069 O O . ASN B 1 117 ? -39.432 40.256 -5.776 1.00 40.25 117 ASN B O 1
ATOM 2074 N N . ALA B 1 118 ? -40.029 39.296 -3.842 1.00 37.18 118 ALA B N 1
ATOM 2075 C CA . ALA B 1 118 ? -39.737 37.918 -4.275 1.00 35.25 118 ALA B CA 1
ATOM 2076 C C . ALA B 1 118 ? -40.962 37.070 -4.621 1.00 33.97 118 ALA B C 1
ATOM 2077 O O . ALA B 1 118 ? -42.090 37.513 -4.454 1.00 34.00 118 ALA B O 1
ATOM 2079 N N . GLU B 1 119 ? -40.729 35.842 -5.080 1.00 32.54 119 GLU B N 1
ATOM 2080 C CA . GLU B 1 119 ? -41.817 34.884 -5.359 1.00 31.84 119 GLU B CA 1
ATOM 2081 C C . GLU B 1 119 ? -42.409 34.295 -4.085 1.00 30.14 119 GLU B C 1
ATOM 2082 O O . GLU B 1 119 ? -41.719 33.590 -3.350 1.00 28.67 119 GLU B O 1
ATOM 2088 N N . GLY B 1 120 ? -43.689 34.564 -3.837 1.00 29.52 120 GLY B N 1
ATOM 2089 C CA . GLY B 1 120 ? -44.390 34.008 -2.670 1.00 29.33 120 GLY B CA 1
ATOM 2090 C C . GLY B 1 120 ? -44.519 32.488 -2.724 1.00 29.59 120 GLY B C 1
ATOM 2091 O O . GLY B 1 120 ? -44.730 31.925 -3.802 1.00 29.14 120 GLY B O 1
ATOM 2092 N N . LEU B 1 121 ? -44.377 31.824 -1.571 1.00 28.42 121 LEU B N 1
ATOM 2093 C CA . LEU B 1 121 ? -44.620 30.378 -1.443 1.00 28.83 121 LEU B CA 1
ATOM 2094 C C . LEU B 1 121 ? -45.622 30.072 -0.332 1.00 28.69 121 LEU B C 1
ATOM 2095 O O . LEU B 1 121 ? -45.672 28.944 0.214 1.00 31.01 121 LEU B O 1
ATOM 2100 N N . GLY B 1 122 ? -46.397 31.073 0.038 1.00 28.06 122 GLY B N 1
ATOM 2101 C CA . GLY B 1 122 ? -47.409 30.865 1.047 1.00 26.90 122 GLY B CA 1
ATOM 2102 C C . GLY B 1 122 ? -46.829 31.143 2.418 1.00 26.52 122 GLY B C 1
ATOM 2103 O O . GLY B 1 122 ? -45.900 31.946 2.554 1.00 25.29 122 GLY B O 1
ATOM 2104 N N . THR B 1 123 ? -47.388 30.477 3.423 1.00 25.88 123 THR B N 1
ATOM 2105 C CA . THR B 1 123 ? -47.055 30.728 4.812 1.00 25.85 123 THR B CA 1
ATOM 2106 C C . THR B 1 123 ? -46.902 29.412 5.577 1.00 25.03 123 THR B C 1
ATOM 2107 O O . THR B 1 123 ? -47.291 28.334 5.092 1.00 23.89 123 THR B O 1
ATOM 2111 N N . LEU B 1 124 ? -46.277 29.486 6.748 1.00 23.13 124 LEU B N 1
ATOM 2112 C CA . LEU B 1 124 ? -46.222 28.351 7.692 1.00 22.60 124 LEU B CA 1
ATOM 2113 C C . LEU B 1 124 ? -46.371 28.916 9.105 1.00 22.32 124 LEU B C 1
ATOM 2114 O O . LEU B 1 124 ? -46.197 30.132 9.307 1.00 21.66 124 LEU B O 1
ATOM 2119 N N . GLU B 1 125 ? -46.705 28.056 10.077 1.00 22.25 125 GLU B N 1
ATOM 2120 C CA . GLU B 1 125 ? -46.700 28.460 11.488 1.00 23.07 125 GLU B CA 1
ATOM 2121 C C . GLU B 1 125 ? -45.581 27.756 12.225 1.00 21.88 125 GLU B C 1
ATOM 2122 O O . GLU B 1 125 ? -45.378 26.556 12.052 1.00 21.52 125 GLU B O 1
ATOM 2128 N N . SER B 1 126 ? -44.818 28.511 13.015 1.00 21.00 126 SER B N 1
ATOM 2129 C CA . SER B 1 126 ? -43.769 27.893 13.826 1.00 20.00 126 SER B CA 1
ATOM 2130 C C . SER B 1 126 ? -43.470 28.790 15.027 1.00 19.70 126 SER B C 1
ATOM 2131 O O . SER B 1 126 ? -43.435 30.022 14.876 1.00 19.17 126 SER B O 1
ATOM 2134 N N . ASP B 1 127 ? -43.291 28.178 16.203 1.00 18.63 127 ASP B N 1
ATOM 2135 C CA . ASP B 1 127 ? -42.828 28.928 17.394 1.00 19.36 127 ASP B CA 1
ATOM 2136 C C . ASP B 1 127 ? -43.678 30.172 17.715 1.00 19.37 127 ASP B C 1
ATOM 2137 O O . ASP B 1 127 ? -43.144 31.221 18.081 1.00 20.36 127 ASP B O 1
ATOM 2142 N N . GLY B 1 128 ? -44.999 30.033 17.598 1.00 18.60 128 GLY B N 1
ATOM 2143 C CA . GLY B 1 128 ? -45.923 31.076 18.011 1.00 20.31 128 GLY B CA 1
ATOM 2144 C C . GLY B 1 128 ? -46.357 32.130 17.007 1.00 20.32 128 GLY B C 1
ATOM 2145 O O . GLY B 1 128 ? -47.113 33.036 17.363 1.00 21.15 128 GLY B O 1
ATOM 2146 N N . SER B 1 129 ? -45.883 32.039 15.767 1.00 20.78 129 SER B N 1
ATOM 2147 C CA . SER B 1 129 ? -46.284 32.990 14.707 1.00 20.75 129 SER B CA 1
ATOM 2148 C C . SER B 1 129 ? -46.376 32.339 13.318 1.00 20.76 129 SER B C 1
ATOM 2149 O O . SER B 1 129 ? -45.723 31.331 13.028 1.00 20.39 129 SER B O 1
ATOM 2152 N N . THR B 1 130 ? -47.195 32.946 12.462 1.00 21.31 130 THR B N 1
ATOM 2153 C CA . THR B 1 130 ? -47.154 32.693 11.034 1.00 21.44 130 THR B CA 1
ATOM 2154 C C . THR B 1 130 ? -45.898 33.373 10.491 1.00 21.18 130 THR B C 1
ATOM 2155 O O . THR B 1 130 ? -45.473 34.422 10.999 1.00 21.52 130 THR B O 1
ATOM 2159 N N . TYR B 1 131 ? -45.294 32.741 9.498 1.00 20.76 131 TYR B N 1
ATOM 2160 C CA . TYR B 1 131 ? -44.193 33.302 8.721 1.00 20.56 131 TYR B CA 1
ATOM 2161 C C . TYR B 1 131 ? -44.620 33.380 7.279 1.00 21.34 131 TYR B C 1
ATOM 2162 O O . TYR B 1 131 ? -45.211 32.421 6.769 1.00 21.32 131 TYR B O 1
ATOM 2171 N N . THR B 1 132 ? -44.282 34.499 6.622 1.00 22.02 132 THR B N 1
ATOM 2172 C CA . THR B 1 132 ? -44.360 34.615 5.166 1.00 22.01 132 THR B CA 1
ATOM 2173 C C . THR B 1 132 ? -43.159 33.936 4.531 1.00 21.73 132 THR B C 1
ATOM 2174 O O . THR B 1 132 ? -42.013 34.176 4.915 1.00 22.31 132 THR B O 1
ATOM 2178 N N . VAL B 1 133 ? -43.426 33.070 3.570 1.00 21.79 133 VAL B N 1
ATOM 2179 C CA . VAL B 1 133 ? -42.366 32.302 2.932 1.00 22.66 133 VAL B CA 1
ATOM 2180 C C . VAL B 1 133 ? -42.225 32.738 1.489 1.00 23.17 133 VAL B C 1
ATOM 2181 O O . VAL B 1 133 ? -43.232 32.864 0.774 1.00 23.24 133 VAL B O 1
ATOM 2185 N N . CYS B 1 134 ? -40.987 32.968 1.060 1.00 23.62 134 CYS B N 1
ATOM 2186 C CA . CYS B 1 134 ? -40.737 33.364 -0.315 1.00 23.92 134 CYS B CA 1
ATOM 2187 C C . CYS B 1 134 ? -39.375 32.883 -0.805 1.00 24.21 134 CYS B C 1
ATOM 2188 O O . CYS B 1 134 ? -38.555 32.360 -0.039 1.00 24.01 134 CYS B O 1
ATOM 2191 N N . THR B 1 135 ? -39.122 33.073 -2.095 1.00 23.72 135 THR B N 1
ATOM 2192 C CA . THR B 1 135 ? -37.956 32.522 -2.710 1.00 24.41 135 THR B CA 1
ATOM 2193 C C . THR B 1 135 ? -37.553 33.393 -3.887 1.00 25.46 135 THR B C 1
ATOM 2194 O O . THR B 1 135 ? -38.387 34.125 -4.463 1.00 25.60 135 THR B O 1
ATOM 2198 N N . ASP B 1 136 ? -36.279 33.327 -4.240 1.00 26.55 136 ASP B N 1
ATOM 2199 C CA . ASP B 1 136 ? -35.788 34.019 -5.429 1.00 27.94 136 ASP B CA 1
ATOM 2200 C C . ASP B 1 136 ? -34.491 33.377 -5.859 1.00 28.24 136 ASP B C 1
ATOM 2201 O O . ASP B 1 136 ? -33.927 32.551 -5.119 1.00 27.84 136 ASP B O 1
ATOM 2206 N N . THR B 1 137 ? -34.031 33.724 -7.064 1.00 27.56 137 THR B N 1
ATOM 2207 C CA . THR B 1 137 ? -32.781 33.167 -7.551 1.00 28.27 137 THR B CA 1
ATOM 2208 C C . THR B 1 137 ? -31.729 34.244 -7.780 1.00 27.86 137 THR B C 1
ATOM 2209 O O . THR B 1 137 ? -32.023 35.331 -8.265 1.00 27.79 137 THR B O 1
ATOM 2213 N N . ARG B 1 138 ? -30.522 33.946 -7.345 1.00 26.84 138 ARG B N 1
ATOM 2214 C CA . ARG B 1 138 ? -29.385 34.824 -7.530 1.00 26.80 138 ARG B CA 1
ATOM 2215 C C . ARG B 1 138 ? -28.500 34.185 -8.587 1.00 27.08 138 ARG B C 1
ATOM 2216 O O . ARG B 1 138 ? -27.981 33.085 -8.384 1.00 26.51 138 ARG B O 1
ATOM 2224 N N . THR B 1 139 ? -28.324 34.880 -9.717 1.00 26.27 139 THR B N 1
ATOM 2225 C CA . THR B 1 139 ? -27.520 34.348 -10.816 1.00 26.06 139 THR B CA 1
ATOM 2226 C C . THR B 1 139 ? -26.109 34.913 -10.863 1.00 25.84 139 THR B C 1
ATOM 2227 O O . THR B 1 139 ? -25.925 36.133 -10.972 1.00 25.61 139 THR B O 1
ATOM 2231 N N . ASN B 1 140 ? -25.119 34.022 -10.795 1.00 24.89 140 ASN B N 1
ATOM 2232 C CA . ASN B 1 140 ? -23.706 34.392 -10.802 1.00 25.92 140 ASN B CA 1
ATOM 2233 C C . ASN B 1 140 ? -23.400 35.511 -9.805 1.00 26.20 140 ASN B C 1
ATOM 2234 O O . ASN B 1 140 ? -22.781 36.520 -10.145 1.00 25.58 140 ASN B O 1
ATOM 2239 N N . GLU B 1 141 ? -23.858 35.316 -8.572 1.00 25.84 141 GLU B N 1
ATOM 2240 C CA . GLU B 1 141 ? -23.635 36.281 -7.501 1.00 25.42 141 GLU B CA 1
ATOM 2241 C C . GLU B 1 141 ? -22.582 35.768 -6.498 1.00 26.25 141 GLU B C 1
ATOM 2242 O O . GLU B 1 141 ? -22.330 34.555 -6.440 1.00 25.79 141 GLU B O 1
ATOM 2248 N N . PRO B 1 142 ? -21.934 36.684 -5.731 1.00 26.20 142 PRO B N 1
ATOM 2249 C CA . PRO B 1 142 ? -20.987 36.224 -4.694 1.00 26.60 142 PRO B CA 1
ATOM 2250 C C . PRO B 1 142 ? -21.634 35.177 -3.788 1.00 26.26 142 PRO B C 1
ATOM 2251 O O . PRO B 1 142 ? -22.777 35.354 -3.344 1.00 27.19 142 PRO B O 1
ATOM 2255 N N . SER B 1 143 ? -20.932 34.069 -3.563 1.00 27.08 143 SER B N 1
ATOM 2256 C CA . SER B 1 143 ? -21.495 32.925 -2.836 1.00 27.67 143 SER B CA 1
ATOM 2257 C C . SER B 1 143 ? -20.428 32.190 -2.034 1.00 28.47 143 SER B C 1
ATOM 2258 O O . SER B 1 143 ? -19.290 32.623 -1.979 1.00 28.85 143 SER B O 1
ATOM 2261 N N . ILE B 1 144 ? -20.812 31.061 -1.440 1.00 29.84 144 ILE B N 1
ATOM 2262 C CA . ILE B 1 144 ? -19.875 30.187 -0.709 1.00 31.34 144 ILE B CA 1
ATOM 2263 C C . ILE B 1 144 ? -18.916 29.389 -1.636 1.00 32.04 144 ILE B C 1
ATOM 2264 O O . ILE B 1 144 ? -18.000 28.697 -1.163 1.00 33.04 144 ILE B O 1
ATOM 2269 N N . THR B 1 145 ? -19.138 29.471 -2.950 1.00 32.13 145 THR B N 1
ATOM 2270 C CA . THR B 1 145 ? -18.234 28.854 -3.925 1.00 31.54 145 THR B CA 1
ATOM 2271 C C . THR B 1 145 ? -17.533 29.927 -4.796 1.00 31.92 145 THR B C 1
ATOM 2272 O O . THR B 1 145 ? -16.945 29.614 -5.848 1.00 32.84 145 THR B O 1
ATOM 2276 N N . GLY B 1 146 ? -17.558 31.170 -4.311 1.00 30.91 146 GLY B N 1
ATOM 2277 C CA . GLY B 1 146 ? -16.929 32.315 -4.981 1.00 30.76 146 GLY B CA 1
ATOM 2278 C C . GLY B 1 146 ? -18.028 33.107 -5.669 1.00 30.11 146 GLY B C 1
ATOM 2279 O O . GLY B 1 146 ? -18.586 34.042 -5.096 1.00 30.29 146 GLY B O 1
ATOM 2280 N N . THR B 1 147 ? -18.352 32.693 -6.890 1.00 29.20 147 THR B N 1
ATOM 2281 C CA . THR B 1 147 ? -19.415 33.292 -7.681 1.00 28.40 147 THR B CA 1
ATOM 2282 C C . THR B 1 147 ? -20.214 32.143 -8.266 1.00 28.53 147 THR B C 1
ATOM 2283 O O . THR B 1 147 ? -19.633 31.247 -8.874 1.00 29.34 147 THR B O 1
ATOM 2287 N N . SER B 1 148 ? -21.528 32.157 -8.088 1.00 27.13 148 SER B N 1
ATOM 2288 C CA . SER B 1 148 ? -22.359 31.039 -8.535 1.00 26.62 148 SER B CA 1
ATOM 2289 C C . SER B 1 148 ? -23.827 31.419 -8.570 1.00 25.87 148 SER B C 1
ATOM 2290 O O . SER B 1 148 ? -24.214 32.513 -8.117 1.00 24.39 148 SER B O 1
ATOM 2293 N N . THR B 1 149 ? -24.659 30.524 -9.109 1.00 24.93 149 THR B N 1
ATOM 2294 C CA . THR B 1 149 ? -26.082 30.754 -9.017 1.00 25.30 149 THR B CA 1
ATOM 2295 C C . THR B 1 149 ? -26.749 29.817 -8.034 1.00 25.48 149 THR B C 1
ATOM 2296 O O . THR B 1 149 ? -26.420 28.629 -7.961 1.00 25.53 149 THR B O 1
ATOM 2300 N N . PHE B 1 150 ? -27.649 30.394 -7.248 1.00 24.13 150 PHE B N 1
ATOM 2301 C CA . PHE B 1 150 ? -28.217 29.701 -6.105 1.00 23.95 150 PHE B CA 1
ATOM 2302 C C . PHE B 1 150 ? -29.591 30.241 -5.816 1.00 24.05 150 PHE B C 1
ATOM 2303 O O . PHE B 1 150 ? -29.970 31.327 -6.292 1.00 24.83 150 PHE B O 1
ATOM 2311 N N . THR B 1 151 ? -30.349 29.487 -5.036 1.00 23.61 151 THR B N 1
ATOM 2312 C CA . THR B 1 151 ? -31.683 29.883 -4.647 1.00 23.52 151 THR B CA 1
ATOM 2313 C C . THR B 1 151 ? -31.639 30.475 -3.238 1.00 23.37 151 THR B C 1
ATOM 2314 O O . THR B 1 151 ? -30.896 29.975 -2.387 1.00 22.36 151 THR B O 1
ATOM 2318 N N . GLN B 1 152 ? -32.397 31.541 -3.003 1.00 22.07 152 GLN B N 1
ATOM 2319 C CA . GLN B 1 152 ? -32.666 31.989 -1.624 1.00 21.91 152 GLN B CA 1
ATOM 2320 C C . GLN B 1 152 ? -34.020 31.501 -1.141 1.00 21.69 152 GLN B C 1
ATOM 2321 O O . GLN B 1 152 ? -35.016 31.576 -1.872 1.00 21.90 152 GLN B O 1
ATOM 2327 N N . TYR B 1 153 ? -34.079 31.050 0.118 1.00 20.97 153 TYR B N 1
ATOM 2328 C CA . TYR B 1 153 ? -35.366 30.811 0.796 1.00 21.46 153 TYR B CA 1
ATOM 2329 C C . TYR B 1 153 ? -35.465 31.733 1.989 1.00 21.67 153 TYR B C 1
ATOM 2330 O O . TYR B 1 153 ? -34.485 31.867 2.725 1.00 21.79 153 TYR B O 1
ATOM 2339 N N . TRP B 1 154 ? -36.623 32.375 2.147 1.00 21.74 154 TRP B N 1
ATOM 2340 C CA . TRP B 1 154 ? -36.892 33.251 3.283 1.00 21.86 154 TRP B CA 1
ATOM 2341 C C . TRP B 1 154 ? -38.147 32.806 4.017 1.00 21.97 154 TRP B C 1
ATOM 2342 O O . TRP B 1 154 ? -39.186 32.552 3.389 1.00 21.92 154 TRP B O 1
ATOM 2353 N N . SER B 1 155 ? -38.073 32.720 5.346 1.00 20.64 155 SER B N 1
ATOM 2354 C CA . SER B 1 155 ? -39.279 32.789 6.157 1.00 20.11 155 SER B CA 1
ATOM 2355 C C . SER B 1 155 ? -39.201 34.075 6.977 1.00 20.63 155 SER B C 1
ATOM 2356 O O . SER B 1 155 ? -38.158 34.372 7.595 1.00 20.57 155 SER B O 1
ATOM 2359 N N . VAL B 1 156 ? -40.287 34.838 6.965 1.00 19.89 156 VAL B N 1
ATOM 2360 C CA . VAL B 1 156 ? -40.291 36.149 7.605 1.00 20.02 156 VAL B CA 1
ATOM 2361 C C . VAL B 1 156 ? -41.376 36.172 8.664 1.00 20.38 156 VAL B C 1
ATOM 2362 O O . VAL B 1 156 ? -42.577 36.086 8.354 1.00 20.23 156 VAL B O 1
ATOM 2366 N N . ARG B 1 157 ? -40.962 36.296 9.929 1.00 19.35 157 ARG B N 1
ATOM 2367 C CA . ARG B 1 157 ? -41.932 36.259 11.008 1.00 19.40 157 ARG B CA 1
ATOM 2368 C C . ARG B 1 157 ? -42.923 37.409 10.946 1.00 20.50 157 ARG B C 1
ATOM 2369 O O . ARG B 1 157 ? -42.529 38.586 10.867 1.00 19.85 157 ARG B O 1
ATOM 2377 N N . GLN B 1 158 ? -44.206 37.080 11.011 1.00 20.33 158 GLN B N 1
ATOM 2378 C CA . GLN B 1 158 ? -45.248 38.138 10.944 1.00 22.42 158 GLN B CA 1
ATOM 2379 C C . GLN B 1 158 ? -45.437 38.886 12.272 1.00 22.02 158 GLN B C 1
ATOM 2380 O O . GLN B 1 158 ? -45.741 40.092 12.273 1.00 22.47 158 GLN B O 1
ATOM 2386 N N . SER B 1 159 ? -45.295 38.182 13.392 1.00 23.18 159 SER B N 1
ATOM 2387 C CA . SER B 1 159 ? -45.248 38.842 14.706 1.00 23.80 159 SER B CA 1
ATOM 2388 C C . SER B 1 159 ? -43.791 38.921 15.110 1.00 22.68 159 SER B C 1
ATOM 2389 O O . SER B 1 159 ? -43.254 37.980 15.709 1.00 21.98 159 SER B O 1
ATOM 2392 N N . GLU B 1 160 ? -43.140 40.031 14.781 1.00 21.89 160 GLU B N 1
ATOM 2393 C CA . GLU B 1 160 ? -41.703 40.119 15.036 1.00 21.34 160 GLU B CA 1
ATOM 2394 C C . GLU B 1 160 ? -41.399 40.015 16.523 1.00 19.70 160 GLU B C 1
ATOM 2395 O O . GLU B 1 160 ? -42.205 40.408 17.365 1.00 19.44 160 GLU B O 1
ATOM 2401 N N . ARG B 1 161 ? -40.224 39.475 16.836 1.00 18.74 161 ARG B N 1
ATOM 2402 C CA . ARG B 1 161 ? -39.820 39.319 18.225 1.00 18.24 161 ARG B CA 1
ATOM 2403 C C . ARG B 1 161 ? -38.305 39.318 18.339 1.00 17.36 161 ARG B C 1
ATOM 2404 O O . ARG B 1 161 ? -37.601 39.122 17.354 1.00 17.49 161 ARG B O 1
ATOM 2412 N N . THR B 1 162 ? -37.808 39.468 19.568 1.00 17.06 162 THR B N 1
ATOM 2413 C CA . THR B 1 162 ? -36.351 39.551 19.771 1.00 17.61 162 THR B CA 1
ATOM 2414 C C . THR B 1 162 ? -35.833 38.498 20.729 1.00 17.03 162 THR B C 1
ATOM 2415 O O . THR B 1 162 ? -34.646 38.504 21.086 1.00 17.05 162 THR B O 1
ATOM 2419 N N . SER B 1 163 ? -36.697 37.566 21.128 1.00 17.90 163 SER B N 1
ATOM 2420 C CA . SER B 1 163 ? -36.214 36.368 21.859 1.00 17.91 163 SER B CA 1
ATOM 2421 C C . SER B 1 163 ? -37.176 35.185 21.650 1.00 18.90 163 SER B C 1
ATOM 2422 O O . SER B 1 163 ? -38.381 35.370 21.406 1.00 18.70 163 SER B O 1
ATOM 2425 N N . GLY B 1 164 ? -36.619 33.984 21.752 1.00 17.88 164 GLY B N 1
ATOM 2426 C CA . GLY B 1 164 ? -37.398 32.747 21.635 1.00 19.29 164 GLY B CA 1
ATOM 2427 C C . GLY B 1 164 ? -36.590 31.628 21.019 1.00 19.62 164 GLY B C 1
ATOM 2428 O O . GLY B 1 164 ? -35.346 31.667 20.977 1.00 19.34 164 GLY B O 1
ATOM 2429 N N . THR B 1 165 ? -37.301 30.609 20.546 1.00 19.12 165 THR B N 1
ATOM 2430 C CA . THR B 1 165 ? -36.664 29.453 19.927 1.00 19.75 165 THR B CA 1
ATOM 2431 C C . THR B 1 165 ? -37.167 29.304 18.509 1.00 18.60 165 THR B C 1
ATOM 2432 O O . THR B 1 165 ? -38.352 29.415 18.281 1.00 19.47 165 THR B O 1
ATOM 2436 N N . VAL B 1 166 ? -36.253 29.096 17.567 1.00 18.22 166 VAL B N 1
ATOM 2437 C CA . VAL B 1 166 ? -36.611 28.786 16.178 1.00 17.52 166 VAL B CA 1
ATOM 2438 C C . VAL B 1 166 ? -36.468 27.280 15.993 1.00 17.54 166 VAL B C 1
ATOM 2439 O O . VAL B 1 166 ? -35.369 26.717 16.130 1.00 17.17 166 VAL B O 1
ATOM 2443 N N . THR B 1 167 ? -37.597 26.646 15.686 1.00 17.27 167 THR B N 1
ATOM 2444 C CA . THR B 1 167 ? -37.589 25.223 15.394 1.00 18.25 167 THR B CA 1
ATOM 2445 C C . THR B 1 167 ? -37.243 25.083 13.900 1.00 18.87 167 THR B C 1
ATOM 2446 O O . THR B 1 167 ? -38.140 25.042 13.037 1.00 19.03 167 THR B O 1
ATOM 2450 N N . VAL B 1 168 ? -35.939 25.021 13.610 1.00 18.39 168 VAL B N 1
ATOM 2451 C CA . VAL B 1 168 ? -35.446 25.166 12.227 1.00 19.04 168 VAL B CA 1
ATOM 2452 C C . VAL B 1 168 ? -36.079 24.112 11.283 1.00 19.13 168 VAL B C 1
ATOM 2453 O O . VAL B 1 168 ? -36.419 24.418 10.148 1.00 18.80 168 VAL B O 1
ATOM 2457 N N . GLY B 1 169 ? -36.254 22.895 11.795 1.00 19.40 169 GLY B N 1
ATOM 2458 C CA . GLY B 1 169 ? -36.866 21.820 11.015 1.00 19.60 169 GLY B CA 1
ATOM 2459 C C . GLY B 1 169 ? -38.210 22.148 10.405 1.00 19.40 169 GLY B C 1
ATOM 2460 O O . GLY B 1 169 ? -38.534 21.635 9.326 1.00 20.66 169 GLY B O 1
ATOM 2461 N N . ASN B 1 170 ? -39.019 22.959 11.080 1.00 18.81 170 ASN B N 1
ATOM 2462 C CA . ASN B 1 170 ? -40.325 23.317 10.516 1.00 18.93 170 ASN B CA 1
ATOM 2463 C C . ASN B 1 170 ? -40.180 24.086 9.225 1.00 19.52 170 ASN B C 1
ATOM 2464 O O . ASN B 1 170 ? -40.985 23.937 8.315 1.00 19.76 170 ASN B O 1
ATOM 2469 N N . HIS B 1 171 ? -39.156 24.936 9.169 1.00 19.10 171 HIS B N 1
ATOM 2470 C CA . HIS B 1 171 ? -38.882 25.734 7.985 1.00 18.58 171 HIS B CA 1
ATOM 2471 C C . HIS B 1 171 ? -38.281 24.888 6.908 1.00 18.70 171 HIS B C 1
ATOM 2472 O O . HIS B 1 171 ? -38.752 24.928 5.735 1.00 19.57 171 HIS B O 1
ATOM 2479 N N . PHE B 1 172 ? -37.260 24.111 7.271 1.00 17.94 172 PHE B N 1
ATOM 2480 C CA . PHE B 1 172 ? -36.685 23.124 6.355 1.00 18.58 172 PHE B CA 1
ATOM 2481 C C . PHE B 1 172 ? -37.787 22.245 5.695 1.00 19.29 172 PHE B C 1
ATOM 2482 O O . PHE B 1 172 ? -37.789 22.070 4.469 1.00 18.45 172 PHE B O 1
ATOM 2490 N N . ASN B 1 173 ? -38.698 21.695 6.500 1.00 19.19 173 ASN B N 1
ATOM 2491 C CA . ASN B 1 173 ? -39.767 20.818 5.951 1.00 19.91 173 ASN B CA 1
ATOM 2492 C C . ASN B 1 173 ? -40.610 21.538 4.910 1.00 21.03 173 ASN B C 1
ATOM 2493 O O . ASN B 1 173 ? -41.000 20.940 3.901 1.00 20.53 173 ASN B O 1
ATOM 2498 N N . TYR B 1 174 ? -40.925 22.803 5.179 1.00 22.14 174 TYR B N 1
ATOM 2499 C CA . TYR B 1 174 ? -41.750 23.594 4.273 1.00 24.31 174 TYR B CA 1
ATOM 2500 C C . TYR B 1 174 ? -41.021 23.935 2.975 1.00 24.60 174 TYR B C 1
ATOM 2501 O O . TYR B 1 174 ? -41.554 23.686 1.867 1.00 24.16 174 TYR B O 1
ATOM 2510 N N . TRP B 1 175 ? -39.803 24.478 3.097 1.00 23.75 175 TRP B N 1
ATOM 2511 C CA . TRP B 1 175 ? -38.977 24.809 1.932 1.00 23.73 175 TRP B CA 1
ATOM 2512 C C . TRP B 1 175 ? -38.683 23.583 1.063 1.00 24.53 175 TRP B C 1
ATOM 2513 O O . TRP B 1 175 ? -38.546 23.717 -0.163 1.00 24.09 175 TRP B O 1
ATOM 2524 N N . ALA B 1 176 ? -38.555 22.407 1.695 1.00 24.16 176 ALA B N 1
ATOM 2525 C CA . ALA B 1 176 ? -38.323 21.142 0.961 1.00 25.72 176 ALA B CA 1
ATOM 2526 C C . ALA B 1 176 ? -39.434 20.800 -0.068 1.00 26.78 176 ALA B C 1
ATOM 2527 O O . ALA B 1 176 ? -39.170 20.034 -1.003 1.00 27.72 176 ALA B O 1
ATOM 2529 N N . GLN B 1 177 ? -40.636 21.347 0.123 1.00 27.90 177 GLN B N 1
ATOM 2530 C CA . GLN B 1 177 ? -41.743 21.238 -0.856 1.00 30.32 177 GLN B CA 1
ATOM 2531 C C . GLN B 1 177 ? -41.416 22.036 -2.139 1.00 30.32 177 GLN B C 1
ATOM 2532 O O . GLN B 1 177 ? -42.124 21.936 -3.161 1.00 30.15 177 GLN B O 1
ATOM 2538 N N . HIS B 1 178 ? -40.340 22.817 -2.077 1.00 29.98 178 HIS B N 1
ATOM 2539 C CA . HIS B 1 178 ? -40.003 23.765 -3.126 1.00 30.77 178 HIS B CA 1
ATOM 2540 C C . HIS B 1 178 ? -38.531 23.717 -3.447 1.00 30.40 178 HIS B C 1
ATOM 2541 O O . HIS B 1 178 ? -37.903 24.761 -3.690 1.00 31.56 178 HIS B O 1
ATOM 2548 N N . GLY B 1 179 ? -37.979 22.506 -3.436 1.00 29.34 179 GLY B N 1
ATOM 2549 C CA . GLY B 1 179 ? -36.613 22.275 -3.896 1.00 28.75 179 GLY B CA 1
ATOM 2550 C C . GLY B 1 179 ? -35.470 22.341 -2.892 1.00 27.87 179 GLY B C 1
ATOM 2551 O O . GLY B 1 179 ? -34.325 22.046 -3.241 1.00 27.57 179 GLY B O 1
ATOM 2552 N N . PHE B 1 180 ? -35.768 22.733 -1.651 1.00 26.77 180 PHE B N 1
ATOM 2553 C CA . PHE B 1 180 ? -34.723 22.913 -0.641 1.00 25.98 180 PHE B CA 1
ATOM 2554 C C . PHE B 1 180 ? -34.096 21.562 -0.285 1.00 25.35 180 PHE B C 1
ATOM 2555 O O . PHE B 1 180 ? -34.807 20.634 0.085 1.00 25.44 180 PHE B O 1
ATOM 2563 N N . GLY B 1 181 ? -32.776 21.474 -0.421 1.00 25.33 181 GLY B N 1
ATOM 2564 C CA . GLY B 1 181 ? -32.009 20.267 -0.129 1.00 26.67 181 GLY B CA 1
ATOM 2565 C C . GLY B 1 181 ? -31.624 20.106 1.332 1.00 26.91 181 GLY B C 1
ATOM 2566 O O . GLY B 1 181 ? -32.202 20.753 2.215 1.00 27.19 181 GLY B O 1
ATOM 2567 N N . ASP B 1 182 ? -30.643 19.248 1.596 1.00 27.08 182 ASP B N 1
ATOM 2568 C CA . ASP B 1 182 ? -30.333 18.887 2.979 1.00 27.89 182 ASP B CA 1
ATOM 2569 C C . ASP B 1 182 ? -28.841 18.622 3.239 1.00 27.28 182 ASP B C 1
ATOM 2570 O O . ASP B 1 182 ? -28.456 18.082 4.290 1.00 28.00 182 ASP B O 1
ATOM 2575 N N . SER B 1 183 ? -27.996 19.017 2.285 1.00 26.58 183 SER B N 1
ATOM 2576 C CA . SER B 1 183 ? -26.567 18.983 2.480 1.00 26.58 183 SER B CA 1
ATOM 2577 C C . SER B 1 183 ? -26.090 20.310 3.121 1.00 26.75 183 SER B C 1
ATOM 2578 O O . SER B 1 183 ? -25.574 21.220 2.437 1.00 26.34 183 SER B O 1
ATOM 2581 N N . TYR B 1 184 ? -26.241 20.399 4.444 1.00 25.68 184 TYR B N 1
ATOM 2582 C CA . TYR B 1 184 ? -26.018 21.674 5.137 1.00 24.44 184 TYR B CA 1
ATOM 2583 C C . TYR B 1 184 ? -24.577 22.130 5.172 1.00 23.94 184 TYR B C 1
ATOM 2584 O O . TYR B 1 184 ? -23.635 21.344 5.455 1.00 23.54 184 TYR B O 1
ATOM 2593 N N . ASN B 1 185 ? -24.406 23.424 4.874 1.00 22.44 185 ASN B N 1
ATOM 2594 C CA . ASN B 1 185 ? -23.146 24.115 5.113 1.00 22.39 185 ASN B CA 1
ATOM 2595 C C . ASN B 1 185 ? -23.320 24.795 6.495 1.00 20.99 185 ASN B C 1
ATOM 2596 O O . ASN B 1 185 ? -24.074 24.279 7.319 1.00 21.82 185 ASN B O 1
ATOM 2601 N N . PHE B 1 186 ? -22.649 25.917 6.766 1.00 20.33 186 PHE B N 1
ATOM 2602 C CA . PHE B 1 186 ? -22.795 26.564 8.067 1.00 18.84 186 PHE B CA 1
ATOM 2603 C C . PHE B 1 186 ? -24.209 27.120 8.397 1.00 18.37 186 PHE B C 1
ATOM 2604 O O . PHE B 1 186 ? -25.084 27.267 7.531 1.00 16.51 186 PHE B O 1
ATOM 2612 N N . GLN B 1 187 ? -24.432 27.426 9.676 1.00 17.09 187 GLN B N 1
ATOM 2613 C CA . GLN B 1 187 ? -25.748 27.817 10.129 1.00 17.92 187 GLN B CA 1
ATOM 2614 C C . GLN B 1 187 ? -25.581 28.655 11.386 1.00 17.67 187 GLN B C 1
ATOM 2615 O O . GLN B 1 187 ? -24.985 28.189 12.346 1.00 17.83 187 GLN B O 1
ATOM 2621 N N . VAL B 1 188 ? -26.108 29.879 11.390 1.00 17.92 188 VAL B N 1
ATOM 2622 C CA . VAL B 1 188 ? -25.834 30.772 12.540 1.00 17.96 188 VAL B CA 1
ATOM 2623 C C . VAL B 1 188 ? -27.075 31.569 12.919 1.00 18.09 188 VAL B C 1
ATOM 2624 O O . VAL B 1 188 ? -28.055 31.679 12.123 1.00 16.15 188 VAL B O 1
ATOM 2628 N N . MET B 1 189 ? -27.031 32.147 14.126 1.00 16.81 189 MET B N 1
ATOM 2629 C CA . MET B 1 189 ? -27.994 33.153 14.510 1.00 17.14 189 MET B CA 1
ATOM 2630 C C . MET B 1 189 ? -27.303 34.489 14.261 1.00 17.32 189 MET B C 1
ATOM 2631 O O . MET B 1 189 ? -26.299 34.819 14.936 1.00 16.28 189 MET B O 1
ATOM 2636 N N . ALA B 1 190 ? -27.830 35.231 13.295 1.00 16.60 190 ALA B N 1
ATOM 2637 C CA . ALA B 1 190 ? -27.098 36.314 12.667 1.00 16.62 190 ALA B CA 1
ATOM 2638 C C . ALA B 1 190 ? -27.813 37.681 12.752 1.00 16.59 190 ALA B C 1
ATOM 2639 O O . ALA B 1 190 ? -29.035 37.770 12.918 1.00 17.21 190 ALA B O 1
ATOM 2641 N N . VAL B 1 191 ? -27.011 38.730 12.591 1.00 16.18 191 VAL B N 1
ATOM 2642 C CA . VAL B 1 191 ? -27.498 40.061 12.271 1.00 16.57 191 VAL B CA 1
ATOM 2643 C C . VAL B 1 191 ? -26.870 40.472 10.952 1.00 16.55 191 VAL B C 1
ATOM 2644 O O . VAL B 1 191 ? -25.660 40.320 10.754 1.00 15.83 191 VAL B O 1
ATOM 2648 N N . GLU B 1 192 ? -27.699 40.983 10.038 1.00 16.35 192 GLU B N 1
ATOM 2649 C CA . GLU B 1 192 ? -27.182 41.490 8.773 1.00 17.14 192 GLU B CA 1
ATOM 2650 C C . GLU B 1 192 ? -27.685 42.919 8.657 1.00 16.26 192 GLU B C 1
ATOM 2651 O O . GLU B 1 192 ? -28.793 43.214 9.110 1.00 17.28 192 GLU B O 1
ATOM 2657 N N . ALA B 1 193 ? -26.897 43.791 8.047 1.00 16.93 193 ALA B N 1
ATOM 2658 C CA . ALA B 1 193 ? -27.486 45.062 7.568 1.00 17.89 193 ALA B CA 1
ATOM 2659 C C . ALA B 1 193 ? -26.734 45.506 6.353 1.00 18.12 193 ALA B C 1
ATOM 2660 O O . ALA B 1 193 ? -25.607 45.074 6.130 1.00 18.95 193 ALA B O 1
ATOM 2662 N N . PHE B 1 194 ? -27.360 46.376 5.570 1.00 18.75 194 PHE B N 1
ATOM 2663 C CA . PHE B 1 194 ? -26.762 46.825 4.321 1.00 19.02 194 PHE B CA 1
ATOM 2664 C C . PHE B 1 194 ? -27.056 48.300 4.053 1.00 19.29 194 PHE B C 1
ATOM 2665 O O . PHE B 1 194 ? -26.535 48.883 3.070 1.00 20.33 194 PHE B O 1
ATOM 2673 N N . SER B 1 195 ? -27.857 48.913 4.924 1.00 18.95 195 SER B N 1
ATOM 2674 C CA . SER B 1 195 ? -28.039 50.370 4.909 1.00 19.41 195 SER B CA 1
ATOM 2675 C C . SER B 1 195 ? -28.512 50.861 6.268 1.00 19.32 195 SER B C 1
ATOM 2676 O O . SER B 1 195 ? -29.101 50.089 7.040 1.00 20.00 195 SER B O 1
ATOM 2679 N N . GLY B 1 196 ? -28.252 52.141 6.559 1.00 18.48 196 GLY B N 1
ATOM 2680 C CA . GLY B 1 196 ? -28.760 52.736 7.795 1.00 17.67 196 GLY B CA 1
ATOM 2681 C C . GLY B 1 196 ? -27.914 52.345 8.991 1.00 18.07 196 GLY B C 1
ATOM 2682 O O . GLY B 1 196 ? -26.742 51.926 8.855 1.00 17.34 196 GLY B O 1
ATOM 2683 N N . SER B 1 197 ? -28.498 52.512 10.169 1.00 16.67 197 SER B N 1
ATOM 2684 C CA . SER B 1 197 ? -27.752 52.352 11.408 1.00 17.22 197 SER B CA 1
ATOM 2685 C C . SER B 1 197 ? -28.501 51.467 12.396 1.00 16.39 197 SER B C 1
ATOM 2686 O O . SER B 1 197 ? -29.734 51.344 12.346 1.00 17.88 197 SER B O 1
ATOM 2689 N N . GLY B 1 198 ? -27.775 50.860 13.323 1.00 16.63 198 GLY B N 1
ATOM 2690 C CA . GLY B 1 198 ? -28.465 50.048 14.316 1.00 16.15 198 GLY B CA 1
ATOM 2691 C C . GLY B 1 198 ? -27.502 49.543 15.354 1.00 16.22 198 GLY B C 1
ATOM 2692 O O . GLY B 1 198 ? -26.294 49.835 15.282 1.00 16.58 198 GLY B O 1
ATOM 2693 N N . SER B 1 199 ? -28.046 48.827 16.348 1.00 15.85 199 SER B N 1
ATOM 2694 C CA . SER B 1 199 ? -27.201 48.147 17.354 1.00 16.01 199 SER B CA 1
ATOM 2695 C C . SER B 1 199 ? -27.857 46.812 17.683 1.00 15.28 199 SER B C 1
ATOM 2696 O O . SER B 1 199 ? -29.069 46.641 17.522 1.00 15.73 199 SER B O 1
ATOM 2699 N N . ALA B 1 200 ? -27.056 45.859 18.163 1.00 15.63 200 ALA B N 1
ATOM 2700 C CA . ALA B 1 200 ? -27.586 44.579 18.589 1.00 15.63 200 ALA B CA 1
ATOM 2701 C C . ALA B 1 200 ? -26.661 43.946 19.624 1.00 16.43 200 ALA B C 1
ATOM 2702 O O . ALA B 1 200 ? -25.431 44.100 19.572 1.00 15.79 200 ALA B O 1
ATOM 2704 N N . SER B 1 201 ? -27.282 43.253 20.561 1.00 16.80 201 SER B N 1
ATOM 2705 C CA . SER B 1 201 ? -26.569 42.395 21.502 1.00 18.35 201 SER B CA 1
ATOM 2706 C C . SER B 1 201 ? -27.395 41.099 21.560 1.00 18.47 201 SER B C 1
ATOM 2707 O O . SER B 1 201 ? -28.610 41.128 21.819 1.00 19.16 201 SER B O 1
ATOM 2710 N N . VAL B 1 202 ? -26.733 39.976 21.286 1.00 18.07 202 VAL B N 1
ATOM 2711 C CA . VAL B 1 202 ? -27.424 38.717 21.037 1.00 17.07 202 VAL B CA 1
ATOM 2712 C C . VAL B 1 202 ? -26.785 37.604 21.846 1.00 17.26 202 VAL B C 1
ATOM 2713 O O . VAL B 1 202 ? -25.565 37.524 21.914 1.00 17.63 202 VAL B O 1
ATOM 2717 N N . SER B 1 203 ? -27.627 36.744 22.418 1.00 16.97 203 SER B N 1
ATOM 2718 C CA . SER B 1 203 ? -27.191 35.526 23.106 1.00 18.92 203 SER B CA 1
ATOM 2719 C C . SER B 1 203 ? -27.798 34.326 22.345 1.00 18.05 203 SER B C 1
ATOM 2720 O O . SER B 1 203 ? -28.989 34.372 21.981 1.00 17.07 203 SER B O 1
ATOM 2723 N N . VAL B 1 204 ? -26.983 33.290 22.099 1.00 18.11 204 VAL B N 1
ATOM 2724 C CA . VAL B 1 204 ? -27.368 32.128 21.293 1.00 18.80 204 VAL B CA 1
ATOM 2725 C C . VAL B 1 204 ? -27.078 30.818 22.029 1.00 19.51 204 VAL B C 1
ATOM 2726 O O . VAL B 1 204 ? -26.057 30.699 22.714 1.00 19.61 204 VAL B O 1
ATOM 2730 N N . SER B 1 205 ? -27.965 29.835 21.858 1.00 20.57 205 SER B N 1
ATOM 2731 C CA . SER B 1 205 ? -27.710 28.465 22.322 1.00 22.62 205 SER B CA 1
ATOM 2732 C C . SER B 1 205 ? -28.497 27.454 21.492 1.00 23.29 205 SER B C 1
ATOM 2733 O O . SER B 1 205 ? -29.325 27.800 20.634 1.00 22.50 205 SER B O 1
ATOM 2737 N N . ASN C 1 25 ? -54.751 35.100 -25.709 1.00 36.18 25 ASN C N 1
ATOM 2738 C CA . ASN C 1 25 ? -54.839 34.026 -24.660 1.00 36.53 25 ASN C CA 1
ATOM 2739 C C . ASN C 1 25 ? -53.452 33.408 -24.452 1.00 36.48 25 ASN C C 1
ATOM 2740 O O . ASN C 1 25 ? -52.577 33.594 -25.294 1.00 37.21 25 ASN C O 1
ATOM 2745 N N . PRO C 1 26 ? -53.222 32.703 -23.321 1.00 36.69 26 PRO C N 1
ATOM 2746 C CA . PRO C 1 26 ? -51.924 32.031 -23.117 1.00 36.00 26 PRO C CA 1
ATOM 2747 C C . PRO C 1 26 ? -51.503 31.218 -24.336 1.00 35.54 26 PRO C C 1
ATOM 2748 O O . PRO C 1 26 ? -52.336 30.545 -24.931 1.00 34.94 26 PRO C O 1
ATOM 2752 N N . GLY C 1 27 ? -50.233 31.317 -24.731 1.00 34.89 27 GLY C N 1
ATOM 2753 C CA . GLY C 1 27 ? -49.733 30.621 -25.924 1.00 34.18 27 GLY C CA 1
ATOM 2754 C C . GLY C 1 27 ? -50.480 30.912 -27.230 1.00 33.82 27 GLY C C 1
ATOM 2755 O O . GLY C 1 27 ? -50.242 30.254 -28.243 1.00 34.57 27 GLY C O 1
ATOM 2756 N N . GLY C 1 28 ? -51.365 31.910 -27.219 1.00 33.14 28 GLY C N 1
ATOM 2757 C CA . GLY C 1 28 ? -52.217 32.190 -28.375 1.00 32.00 28 GLY C CA 1
ATOM 2758 C C . GLY C 1 28 ? -53.310 31.132 -28.539 1.00 30.79 28 GLY C C 1
ATOM 2759 O O . GLY C 1 28 ? -53.766 30.872 -29.647 1.00 30.62 28 GLY C O 1
ATOM 2760 N N . ILE C 1 29 ? -53.723 30.516 -27.430 1.00 29.29 29 ILE C N 1
ATOM 2761 C CA . ILE C 1 29 ? -54.829 29.547 -27.445 1.00 28.71 29 ILE C CA 1
ATOM 2762 C C . ILE C 1 29 ? -56.060 30.188 -28.092 1.00 27.07 29 ILE C C 1
ATOM 2763 O O . ILE C 1 29 ? -56.396 31.334 -27.792 1.00 26.59 29 ILE C O 1
ATOM 2768 N N . ASP C 1 30 ? -56.720 29.459 -28.982 1.00 26.44 30 ASP C N 1
ATOM 2769 C CA . ASP C 1 30 ? -57.932 29.987 -29.633 1.00 27.20 30 ASP C CA 1
ATOM 2770 C C . ASP C 1 30 ? -58.968 28.901 -29.915 1.00 26.35 30 ASP C C 1
ATOM 2771 O O . ASP C 1 30 ? -59.857 29.095 -30.748 1.00 26.45 30 ASP C O 1
ATOM 2776 N N . TYR C 1 31 ? -58.840 27.762 -29.243 1.00 24.92 31 TYR C N 1
ATOM 2777 C CA . TYR C 1 31 ? -59.638 26.595 -29.569 1.00 25.44 31 TYR C CA 1
ATOM 2778 C C . TYR C 1 31 ? -60.025 25.801 -28.328 1.00 24.73 31 TYR C C 1
ATOM 2779 O O . TYR C 1 31 ? -59.195 25.587 -27.435 1.00 24.81 31 TYR C O 1
ATOM 2788 N N . VAL C 1 32 ? -61.291 25.389 -28.301 1.00 23.81 32 VAL C N 1
ATOM 2789 C CA . VAL C 1 32 ? -61.827 24.526 -27.262 1.00 23.23 32 VAL C CA 1
ATOM 2790 C C . VAL C 1 32 ? -62.204 23.184 -27.878 1.00 23.71 32 VAL C C 1
ATOM 2791 O O . VAL C 1 32 ? -63.067 23.115 -28.781 1.00 23.92 32 VAL C O 1
ATOM 2795 N N . GLN C 1 33 ? -61.573 22.115 -27.392 1.00 22.63 33 GLN C N 1
ATOM 2796 C CA . GLN C 1 33 ? -61.884 20.768 -27.811 1.00 22.46 33 GLN C CA 1
ATOM 2797 C C . GLN C 1 33 ? -62.999 20.197 -26.920 1.00 22.71 33 GLN C C 1
ATOM 2798 O O . GLN C 1 33 ? -62.851 20.104 -25.699 1.00 21.66 33 GLN C O 1
ATOM 2804 N N . ASN C 1 34 ? -64.081 19.771 -27.553 1.00 22.83 34 ASN C N 1
ATOM 2805 C CA . ASN C 1 34 ? -65.208 19.258 -26.803 1.00 22.98 34 ASN C CA 1
ATOM 2806 C C . ASN C 1 34 ? -65.874 18.117 -27.538 1.00 22.89 34 ASN C C 1
ATOM 2807 O O . ASN C 1 34 ? -66.795 18.329 -28.303 1.00 23.80 34 ASN C O 1
ATOM 2812 N N . TYR C 1 35 ? -65.395 16.897 -27.331 1.00 22.46 35 TYR C N 1
ATOM 2813 C CA . TYR C 1 35 ? -66.081 15.735 -27.848 1.00 22.60 35 TYR C CA 1
ATOM 2814 C C . TYR C 1 35 ? -66.681 15.020 -26.643 1.00 22.41 35 TYR C C 1
ATOM 2815 O O . TYR C 1 35 ? -65.942 14.448 -25.831 1.00 21.34 35 TYR C O 1
ATOM 2824 N N . ASN C 1 36 ? -68.013 15.104 -26.509 1.00 21.99 36 ASN C N 1
ATOM 2825 C CA . ASN C 1 36 ? -68.742 14.455 -25.402 1.00 22.43 36 ASN C CA 1
ATOM 2826 C C . ASN C 1 36 ? -68.369 15.046 -24.029 1.00 22.19 36 ASN C C 1
ATOM 2827 O O . ASN C 1 36 ? -68.385 14.330 -23.005 1.00 22.84 36 ASN C O 1
ATOM 2832 N N . GLY C 1 37 ? -68.046 16.341 -24.019 1.00 21.51 37 GLY C N 1
ATOM 2833 C CA . GLY C 1 37 ? -67.688 17.050 -22.787 1.00 22.77 37 GLY C CA 1
ATOM 2834 C C . GLY C 1 37 ? -68.789 16.989 -21.742 1.00 23.51 37 GLY C C 1
ATOM 2835 O O . GLY C 1 37 ? -68.516 17.073 -20.537 1.00 22.34 37 GLY C O 1
ATOM 2836 N N . ASP C 1 38 ? -70.024 16.810 -22.214 1.00 24.77 38 ASP C N 1
ATOM 2837 C CA . ASP C 1 38 ? -71.182 16.736 -21.333 1.00 26.59 38 ASP C CA 1
ATOM 2838 C C . ASP C 1 38 ? -71.098 15.585 -20.318 1.00 26.34 38 ASP C C 1
ATOM 2839 O O . ASP C 1 38 ? -71.664 15.699 -19.232 1.00 27.76 38 ASP C O 1
ATOM 2844 N N . VAL C 1 39 ? -70.407 14.488 -20.642 1.00 24.22 39 VAL C N 1
ATOM 2845 C CA . VAL C 1 39 ? -70.296 13.370 -19.681 1.00 23.14 39 VAL C CA 1
ATOM 2846 C C . VAL C 1 39 ? -69.127 13.548 -18.704 1.00 23.16 39 VAL C C 1
ATOM 2847 O O . VAL C 1 39 ? -68.940 12.740 -17.773 1.00 23.43 39 VAL C O 1
ATOM 2851 N N . ALA C 1 40 ? -68.332 14.588 -18.948 1.00 21.14 40 ALA C N 1
ATOM 2852 C CA . ALA C 1 40 ? -67.093 14.819 -18.192 1.00 21.23 40 ALA C CA 1
ATOM 2853 C C . ALA C 1 40 ? -67.111 16.112 -17.411 1.00 20.48 40 ALA C C 1
ATOM 2854 O O . ALA C 1 40 ? -66.054 16.544 -16.983 1.00 21.01 40 ALA C O 1
ATOM 2856 N N . ASP C 1 41 ? -68.289 16.727 -17.221 1.00 19.95 41 ASP C N 1
ATOM 2857 C CA . ASP C 1 41 ? -68.417 17.974 -16.446 1.00 21.14 41 ASP C CA 1
ATOM 2858 C C . ASP C 1 41 ? -67.329 18.995 -16.911 1.00 20.35 41 ASP C C 1
ATOM 2859 O O . ASP C 1 41 ? -66.682 19.685 -16.092 1.00 20.08 41 ASP C O 1
ATOM 2864 N N . PHE C 1 42 ? -67.152 19.078 -18.231 1.00 19.04 42 PHE C N 1
ATOM 2865 C CA . PHE C 1 42 ? -66.077 19.879 -18.818 1.00 19.66 42 PHE C CA 1
ATOM 2866 C C . PHE C 1 42 ? -66.361 21.383 -18.711 1.00 19.38 42 PHE C C 1
ATOM 2867 O O . PHE C 1 42 ? -67.369 21.875 -19.228 1.00 18.90 42 PHE C O 1
ATOM 2875 N N . GLN C 1 43 ? -65.469 22.103 -18.026 1.00 18.98 43 GLN C N 1
ATOM 2876 C CA . GLN C 1 43 ? -65.588 23.541 -17.862 1.00 18.81 43 GLN C CA 1
ATOM 2877 C C . GLN C 1 43 ? -64.270 24.185 -18.276 1.00 19.71 43 GLN C C 1
ATOM 2878 O O . GLN C 1 43 ? -63.222 23.619 -18.029 1.00 19.54 43 GLN C O 1
ATOM 2884 N N . TYR C 1 44 ? -64.308 25.378 -18.861 1.00 20.48 44 TYR C N 1
ATOM 2885 C CA . TYR C 1 44 ? -63.061 25.945 -19.425 1.00 20.61 44 TYR C CA 1
ATOM 2886 C C . TYR C 1 44 ? -63.031 27.461 -19.322 1.00 20.55 44 TYR C C 1
ATOM 2887 O O . TYR C 1 44 ? -64.045 28.129 -19.106 1.00 19.70 44 TYR C O 1
ATOM 2896 N N . ASN C 1 45 ? -61.831 28.013 -19.504 1.00 21.57 45 ASN C N 1
ATOM 2897 C CA . ASN C 1 45 ? -61.634 29.452 -19.538 1.00 21.30 45 ASN C CA 1
ATOM 2898 C C . ASN C 1 45 ? -60.513 29.661 -20.575 1.00 22.38 45 ASN C C 1
ATOM 2899 O O . ASN C 1 45 ? -59.337 29.396 -20.297 1.00 20.85 45 ASN C O 1
ATOM 2904 N N . GLU C 1 46 ? -60.897 30.080 -21.781 1.00 23.28 46 GLU C N 1
ATOM 2905 C CA . GLU C 1 46 ? -59.918 30.266 -22.860 1.00 26.06 46 GLU C CA 1
ATOM 2906 C C . GLU C 1 46 ? -58.888 31.314 -22.495 1.00 26.04 46 GLU C C 1
ATOM 2907 O O . GLU C 1 46 ? -57.698 31.105 -22.740 1.00 27.11 46 GLU C O 1
ATOM 2913 N N . GLY C 1 47 ? -59.374 32.410 -21.909 1.00 25.61 47 GLY C N 1
ATOM 2914 C CA . GLY C 1 47 ? -58.573 33.576 -21.492 1.00 26.21 47 GLY C CA 1
ATOM 2915 C C . GLY C 1 47 ? -57.531 33.268 -20.429 1.00 26.19 47 GLY C C 1
ATOM 2916 O O . GLY C 1 47 ? -56.424 33.840 -20.445 1.00 25.78 47 GLY C O 1
ATOM 2917 N N . ALA C 1 48 ? -57.874 32.361 -19.508 1.00 24.46 48 ALA C N 1
ATOM 2918 C CA . ALA C 1 48 ? -56.937 31.869 -18.496 1.00 23.85 48 ALA C CA 1
ATOM 2919 C C . ALA C 1 48 ? -56.096 30.675 -18.943 1.00 23.13 48 ALA C C 1
ATOM 2920 O O . ALA C 1 48 ? -55.120 30.317 -18.277 1.00 23.80 48 ALA C O 1
ATOM 2922 N N . GLY C 1 49 ? -56.470 30.058 -20.061 1.00 23.11 49 GLY C N 1
ATOM 2923 C CA . GLY C 1 49 ? -55.878 28.793 -20.497 1.00 22.66 49 GLY C CA 1
ATOM 2924 C C . GLY C 1 49 ? -56.114 27.660 -19.504 1.00 22.86 49 GLY C C 1
ATOM 2925 O O . GLY C 1 49 ? -55.243 26.811 -19.302 1.00 22.66 49 GLY C O 1
ATOM 2926 N N . THR C 1 50 ? -57.309 27.633 -18.900 1.00 22.24 50 THR C N 1
ATOM 2927 C CA . THR C 1 50 ? -57.617 26.613 -17.886 1.00 21.53 50 THR C CA 1
ATOM 2928 C C . THR C 1 50 ? -58.858 25.805 -18.232 1.00 21.26 50 THR C C 1
ATOM 2929 O O . THR C 1 50 ? -59.763 26.287 -18.936 1.00 19.78 50 THR C O 1
ATOM 2933 N N . TYR C 1 51 ? -58.887 24.574 -17.738 1.00 20.63 51 TYR C N 1
ATOM 2934 C CA . TYR C 1 51 ? -60.115 23.812 -17.777 1.00 20.63 51 TYR C CA 1
ATOM 2935 C C . TYR C 1 51 ? -60.126 22.763 -16.692 1.00 20.86 51 TYR C C 1
ATOM 2936 O O . TYR C 1 51 ? -59.048 22.384 -16.135 1.00 21.33 51 TYR C O 1
ATOM 2945 N N . THR C 1 52 ? -61.341 22.278 -16.414 1.00 21.26 52 THR C N 1
ATOM 2946 C CA . THR C 1 52 ? -61.524 21.169 -15.471 1.00 20.59 52 THR C CA 1
ATOM 2947 C C . THR C 1 52 ? -62.445 20.111 -16.065 1.00 20.48 52 THR C C 1
ATOM 2948 O O . THR C 1 52 ? -63.271 20.400 -16.933 1.00 20.59 52 THR C O 1
ATOM 2952 N N . CYS C 1 53 ? -62.322 18.886 -15.576 1.00 20.01 53 CYS C N 1
ATOM 2953 C CA . CYS C 1 53 ? -63.308 17.867 -15.885 1.00 20.70 53 CYS C CA 1
ATOM 2954 C C . CYS C 1 53 ? -63.350 16.823 -14.775 1.00 21.02 53 CYS C C 1
ATOM 2955 O O . CYS C 1 53 ? -62.467 16.765 -13.914 1.00 21.39 53 CYS C O 1
ATOM 2958 N N . GLY C 1 54 ? -64.409 16.024 -14.781 1.00 21.19 54 GLY C N 1
ATOM 2959 C CA . GLY C 1 54 ? -64.637 15.007 -13.767 1.00 19.78 54 GLY C CA 1
ATOM 2960 C C . GLY C 1 54 ? -65.570 13.997 -14.396 1.00 19.98 54 GLY C C 1
ATOM 2961 O O . GLY C 1 54 ? -66.624 14.363 -14.937 1.00 20.33 54 GLY C O 1
ATOM 2962 N N . TRP C 1 55 ? -65.189 12.730 -14.349 1.00 19.87 55 TRP C N 1
ATOM 2963 C CA . TRP C 1 55 ? -65.949 11.736 -15.093 1.00 20.66 55 TRP C CA 1
ATOM 2964 C C . TRP C 1 55 ? -66.193 10.490 -14.267 1.00 20.32 55 TRP C C 1
ATOM 2965 O O . TRP C 1 55 ? -65.528 10.242 -13.276 1.00 19.33 55 TRP C O 1
ATOM 2976 N N . ASP C 1 56 ? -67.190 9.721 -14.677 1.00 21.16 56 ASP C N 1
ATOM 2977 C CA . ASP C 1 56 ? -67.447 8.420 -14.078 1.00 21.65 56 ASP C CA 1
ATOM 2978 C C . ASP C 1 56 ? -68.436 7.739 -15.020 1.00 22.31 56 ASP C C 1
ATOM 2979 O O . ASP C 1 56 ? -69.628 8.018 -15.003 1.00 21.88 56 ASP C O 1
ATOM 2984 N N . GLY C 1 57 ? -67.924 6.900 -15.898 1.00 22.93 57 GLY C N 1
ATOM 2985 C CA . GLY C 1 57 ? -68.792 6.329 -16.931 1.00 23.06 57 GLY C CA 1
ATOM 2986 C C . GLY C 1 57 ? -68.027 5.601 -18.014 1.00 23.94 57 GLY C C 1
ATOM 2987 O O . GLY C 1 57 ? -66.785 5.501 -17.975 1.00 23.19 57 GLY C O 1
ATOM 2988 N N . SER C 1 58 ? -68.780 5.090 -18.992 1.00 23.25 58 SER C N 1
ATOM 2989 C CA . SER C 1 58 ? -68.235 4.175 -19.978 1.00 24.98 58 SER C CA 1
ATOM 2990 C C . SER C 1 58 ? -68.394 4.744 -21.384 1.00 24.70 58 SER C C 1
ATOM 2991 O O . SER C 1 58 ? -68.437 3.993 -22.357 1.00 25.22 58 SER C O 1
ATOM 2994 N N . THR C 1 59 ? -68.452 6.071 -21.460 1.00 23.84 59 THR C N 1
ATOM 2995 C CA . THR C 1 59 ? -68.571 6.826 -22.687 1.00 24.67 59 THR C CA 1
ATOM 2996 C C . THR C 1 59 ? -67.253 7.574 -22.937 1.00 24.62 59 THR C C 1
ATOM 2997 O O . THR C 1 59 ? -66.718 8.229 -22.045 1.00 23.89 59 THR C O 1
ATOM 3001 N N . ASP C 1 60 ? -66.722 7.441 -24.150 1.00 23.88 60 ASP C N 1
ATOM 3002 C CA . ASP C 1 60 ? -65.509 8.148 -24.523 1.00 23.47 60 ASP C CA 1
ATOM 3003 C C . ASP C 1 60 ? -65.729 9.655 -24.677 1.00 22.68 60 ASP C C 1
ATOM 3004 O O . ASP C 1 60 ? -66.683 10.090 -25.338 1.00 23.28 60 ASP C O 1
ATOM 3009 N N . PHE C 1 61 ? -64.846 10.450 -24.078 1.00 20.98 61 PHE C N 1
ATOM 3010 C CA . PHE C 1 61 ? -64.843 11.876 -24.308 1.00 20.52 61 PHE C CA 1
ATOM 3011 C C . PHE C 1 61 ? -63.411 12.358 -24.516 1.00 20.69 61 PHE C C 1
ATOM 3012 O O . PHE C 1 61 ? -62.458 11.712 -24.057 1.00 19.80 61 PHE C O 1
ATOM 3020 N N . VAL C 1 62 ? -63.278 13.461 -25.243 1.00 20.71 62 VAL C N 1
ATOM 3021 C CA . VAL C 1 62 ? -61.987 14.149 -25.443 1.00 21.63 62 VAL C CA 1
ATOM 3022 C C . VAL C 1 62 ? -62.221 15.640 -25.346 1.00 20.92 62 VAL C C 1
ATOM 3023 O O . VAL C 1 62 ? -62.944 16.233 -26.174 1.00 21.28 62 VAL C O 1
ATOM 3027 N N . VAL C 1 63 ? -61.612 16.253 -24.331 1.00 20.89 63 VAL C N 1
ATOM 3028 C CA . VAL C 1 63 ? -61.815 17.662 -24.029 1.00 20.52 63 VAL C CA 1
ATOM 3029 C C . VAL C 1 63 ? -60.473 18.359 -23.774 1.00 21.55 63 VAL C C 1
ATOM 3030 O O . VAL C 1 63 ? -59.520 17.722 -23.307 1.00 21.82 63 VAL C O 1
ATOM 3034 N N . GLY C 1 64 ? -60.411 19.654 -24.065 1.00 21.76 64 GLY C N 1
ATOM 3035 C CA . GLY C 1 64 ? -59.264 20.463 -23.660 1.00 22.13 64 GLY C CA 1
ATOM 3036 C C . GLY C 1 64 ? -59.186 21.807 -24.357 1.00 21.67 64 GLY C C 1
ATOM 3037 O O . GLY C 1 64 ? -60.180 22.305 -24.888 1.00 22.17 64 GLY C O 1
ATOM 3038 N N . LEU C 1 65 ? -57.990 22.399 -24.341 1.00 21.12 65 LEU C N 1
ATOM 3039 C CA . LEU C 1 65 ? -57.764 23.721 -24.918 1.00 20.66 65 LEU C CA 1
ATOM 3040 C C . LEU C 1 65 ? -56.529 23.699 -25.790 1.00 21.26 65 LEU C C 1
ATOM 3041 O O . LEU C 1 65 ? -55.582 22.950 -25.521 1.00 20.89 65 LEU C O 1
ATOM 3046 N N . GLY C 1 66 ? -56.532 24.527 -26.828 1.00 21.55 66 GLY C N 1
ATOM 3047 C CA . GLY C 1 66 ? -55.369 24.572 -27.695 1.00 22.74 66 GLY C CA 1
ATOM 3048 C C . GLY C 1 66 ? -55.582 25.526 -28.846 1.00 22.85 66 GLY C C 1
ATOM 3049 O O . GLY C 1 66 ? -56.076 26.654 -28.668 1.00 22.31 66 GLY C O 1
ATOM 3050 N N . TRP C 1 67 ? -55.231 25.023 -30.020 1.00 24.30 67 TRP C N 1
ATOM 3051 C CA . TRP C 1 67 ? -55.087 25.841 -31.234 1.00 24.79 67 TRP C CA 1
ATOM 3052 C C . TRP C 1 67 ? -55.904 25.219 -32.360 1.00 24.80 67 TRP C C 1
ATOM 3053 O O . TRP C 1 67 ? -55.870 24.014 -32.555 1.00 25.04 67 TRP C O 1
ATOM 3064 N N . SER C 1 68 ? -56.635 26.048 -33.102 1.00 25.61 68 SER C N 1
ATOM 3065 C CA . SER C 1 68 ? -57.414 25.523 -34.226 1.00 26.06 68 SER C CA 1
ATOM 3066 C C . SER C 1 68 ? -56.524 25.036 -35.373 1.00 26.48 68 SER C C 1
ATOM 3067 O O . SER C 1 68 ? -56.968 24.229 -36.193 1.00 25.98 68 SER C O 1
ATOM 3070 N N . THR C 1 69 ? -55.282 25.548 -35.434 1.00 26.34 69 THR C N 1
ATOM 3071 C CA . THR C 1 69 ? -54.271 25.028 -36.347 1.00 26.69 69 THR C CA 1
ATOM 3072 C C . THR C 1 69 ? -53.027 24.553 -35.590 1.00 25.94 69 THR C C 1
ATOM 3073 O O . THR C 1 69 ? -52.360 25.343 -34.920 1.00 25.95 69 THR C O 1
ATOM 3077 N N . GLY C 1 70 ? -52.743 23.259 -35.704 1.00 26.39 70 GLY C N 1
ATOM 3078 C CA . GLY C 1 70 ? -51.579 22.659 -35.055 1.00 26.88 70 GLY C CA 1
ATOM 3079 C C . GLY C 1 70 ? -50.288 23.167 -35.664 1.00 28.18 70 GLY C C 1
ATOM 3080 O O . GLY C 1 70 ? -50.266 23.622 -36.815 1.00 26.75 70 GLY C O 1
ATOM 3081 N N . ALA C 1 71 ? -49.226 23.117 -34.869 1.00 28.71 71 ALA C N 1
ATOM 3082 C CA . ALA C 1 71 ? -47.881 23.431 -35.335 1.00 30.36 71 ALA C CA 1
ATOM 3083 C C . ALA C 1 71 ? -46.878 22.602 -34.518 1.00 31.51 71 ALA C C 1
ATOM 3084 O O . ALA C 1 71 ? -47.250 21.965 -33.513 1.00 31.12 71 ALA C O 1
ATOM 3086 N N . ALA C 1 72 ? -45.615 22.587 -34.960 1.00 32.23 72 ALA C N 1
ATOM 3087 C CA . ALA C 1 72 ? -44.517 22.066 -34.131 1.00 32.60 72 ALA C CA 1
ATOM 3088 C C . ALA C 1 72 ? -44.179 23.040 -32.982 1.00 32.76 72 ALA C C 1
ATOM 3089 O O . ALA C 1 72 ? -43.027 23.469 -32.816 1.00 34.19 72 ALA C O 1
ATOM 3091 N N . ARG C 1 73 ? -45.177 23.375 -32.172 1.00 31.39 73 ARG C N 1
ATOM 3092 C CA . ARG C 1 73 ? -44.999 24.357 -31.102 1.00 30.70 73 ARG C CA 1
ATOM 3093 C C . ARG C 1 73 ? -44.604 23.651 -29.800 1.00 30.43 73 ARG C C 1
ATOM 3094 O O . ARG C 1 73 ? -44.809 22.451 -29.658 1.00 30.04 73 ARG C O 1
ATOM 3102 N N . ASP C 1 74 ? -44.013 24.381 -28.863 1.00 30.50 74 ASP C N 1
ATOM 3103 C CA . ASP C 1 74 ? -43.781 23.826 -27.531 1.00 30.82 74 ASP C CA 1
ATOM 3104 C C . ASP C 1 74 ? -45.042 24.072 -26.744 1.00 30.11 74 ASP C C 1
ATOM 3105 O O . ASP C 1 74 ? -45.489 25.223 -26.650 1.00 31.95 74 ASP C O 1
ATOM 3110 N N . ILE C 1 75 ? -45.592 23.017 -26.142 1.00 28.39 75 ILE C N 1
ATOM 3111 C CA . ILE C 1 75 ? -46.797 23.185 -25.331 1.00 26.73 75 ILE C CA 1
ATOM 3112 C C . ILE C 1 75 ? -46.470 22.992 -23.848 1.00 26.51 75 ILE C C 1
ATOM 3113 O O . ILE C 1 75 ? -45.963 21.942 -23.452 1.00 26.21 75 ILE C O 1
ATOM 3118 N N . THR C 1 76 ? -46.797 23.998 -23.043 1.00 26.43 76 THR C N 1
ATOM 3119 C CA . THR C 1 76 ? -46.555 23.949 -21.602 1.00 26.66 76 THR C CA 1
ATOM 3120 C C . THR C 1 76 ? -47.872 23.757 -20.852 1.00 26.33 76 THR C C 1
ATOM 3121 O O . THR C 1 76 ? -48.869 24.430 -21.126 1.00 26.63 76 THR C O 1
ATOM 3125 N N . TYR C 1 77 ? -47.856 22.839 -19.901 1.00 25.62 77 TYR C N 1
ATOM 3126 C CA . TYR C 1 77 ? -49.080 22.494 -19.161 1.00 24.43 77 TYR C CA 1
ATOM 3127 C C . TYR C 1 77 ? -48.770 22.254 -17.686 1.00 24.50 77 TYR C C 1
ATOM 3128 O O . TYR C 1 77 ? -47.651 21.871 -17.316 1.00 22.80 77 TYR C O 1
ATOM 3137 N N . SER C 1 78 ? -49.778 22.452 -16.844 1.00 23.25 78 SER C N 1
ATOM 3138 C CA . SER C 1 78 ? -49.670 22.059 -15.447 1.00 24.41 78 SER C CA 1
ATOM 3139 C C . SER C 1 78 ? -51.031 21.466 -15.083 1.00 23.69 78 SER C C 1
ATOM 3140 O O . SER C 1 78 ? -52.044 22.103 -15.342 1.00 23.35 78 SER C O 1
ATOM 3143 N N . ALA C 1 79 ? -51.036 20.269 -14.503 1.00 23.03 79 ALA C N 1
ATOM 3144 C CA . ALA C 1 79 ? -52.286 19.547 -14.266 1.00 22.90 79 ALA C CA 1
ATOM 3145 C C . ALA C 1 79 ? -52.341 18.854 -12.914 1.00 23.27 79 ALA C C 1
ATOM 3146 O O . ALA C 1 79 ? -51.320 18.347 -12.398 1.00 24.08 79 ALA C O 1
ATOM 3148 N N . THR C 1 80 ? -53.542 18.814 -12.353 1.00 22.85 80 THR C N 1
ATOM 3149 C CA . THR C 1 80 ? -53.858 17.788 -11.381 1.00 23.48 80 THR C CA 1
ATOM 3150 C C . THR C 1 80 ? -54.675 16.761 -12.159 1.00 23.15 80 THR C C 1
ATOM 3151 O O . THR C 1 80 ? -55.711 17.099 -12.755 1.00 23.38 80 THR C O 1
ATOM 3155 N N . TYR C 1 81 ? -54.195 15.529 -12.174 1.00 22.20 81 TYR C N 1
ATOM 3156 C CA . TYR C 1 81 ? -54.770 14.509 -13.034 1.00 21.45 81 TYR C CA 1
ATOM 3157 C C . TYR C 1 81 ? -54.921 13.221 -12.250 1.00 21.04 81 TYR C C 1
ATOM 3158 O O . TYR C 1 81 ? -53.925 12.567 -11.910 1.00 21.89 81 TYR C O 1
ATOM 3167 N N . ASN C 1 82 ? -56.162 12.854 -11.962 1.00 19.97 82 ASN C N 1
ATOM 3168 C CA . ASN C 1 82 ? -56.441 11.719 -11.090 1.00 19.76 82 ASN C CA 1
ATOM 3169 C C . ASN C 1 82 ? -57.257 10.673 -11.842 1.00 20.07 82 ASN C C 1
ATOM 3170 O O . ASN C 1 82 ? -58.482 10.815 -11.931 1.00 21.32 82 ASN C O 1
ATOM 3175 N N . ALA C 1 83 ? -56.592 9.669 -12.401 1.00 20.27 83 ALA C N 1
ATOM 3176 C CA . ALA C 1 83 ? -57.244 8.735 -13.331 1.00 21.33 83 ALA C CA 1
ATOM 3177 C C . ALA C 1 83 ? -56.984 7.275 -12.930 1.00 21.38 83 ALA C C 1
ATOM 3178 O O . ALA C 1 83 ? -57.059 6.332 -13.759 1.00 21.81 83 ALA C O 1
ATOM 3180 N N . GLY C 1 84 ? -56.684 7.089 -11.649 1.00 21.51 84 GLY C N 1
ATOM 3181 C CA . GLY C 1 84 ? -56.482 5.755 -11.099 1.00 21.09 84 GLY C CA 1
ATOM 3182 C C . GLY C 1 84 ? -57.707 4.898 -11.360 1.00 21.45 84 GLY C C 1
ATOM 3183 O O . GLY C 1 84 ? -58.846 5.339 -11.118 1.00 21.10 84 GLY C O 1
ATOM 3184 N N . GLY C 1 85 ? -57.482 3.696 -11.904 1.00 21.75 85 GLY C N 1
ATOM 3185 C CA . GLY C 1 85 ? -58.589 2.761 -12.215 1.00 21.90 85 GLY C CA 1
ATOM 3186 C C . GLY C 1 85 ? -59.403 3.143 -13.455 1.00 23.06 85 GLY C C 1
ATOM 3187 O O . GLY C 1 85 ? -60.467 2.547 -13.714 1.00 23.49 85 GLY C O 1
ATOM 3188 N N . SER C 1 86 ? -58.925 4.130 -14.216 1.00 22.14 86 SER C N 1
ATOM 3189 C CA . SER C 1 86 ? -59.661 4.645 -15.381 1.00 22.17 86 SER C CA 1
ATOM 3190 C C . SER C 1 86 ? -58.926 4.404 -16.714 1.00 22.23 86 SER C C 1
ATOM 3191 O O . SER C 1 86 ? -57.705 4.480 -16.775 1.00 21.41 86 SER C O 1
ATOM 3194 N N . GLY C 1 87 ? -59.677 4.122 -17.784 1.00 22.21 87 GLY C N 1
ATOM 3195 C CA . GLY C 1 87 ? -59.098 4.109 -19.135 1.00 21.96 87 GLY C CA 1
ATOM 3196 C C . GLY C 1 87 ? -59.068 5.566 -19.554 1.00 22.07 87 GLY C C 1
ATOM 3197 O O . GLY C 1 87 ? -60.109 6.155 -19.884 1.00 22.35 87 GLY C O 1
ATOM 3198 N N . SER C 1 88 ? -57.889 6.176 -19.496 1.00 21.23 88 SER C N 1
ATOM 3199 C CA . SER C 1 88 ? -57.772 7.638 -19.606 1.00 20.83 88 SER C CA 1
ATOM 3200 C C . SER C 1 88 ? -56.378 8.066 -20.033 1.00 21.26 88 SER C C 1
ATOM 3201 O O . SER C 1 88 ? -55.405 7.372 -19.738 1.00 21.37 88 SER C O 1
ATOM 3204 N N . TYR C 1 89 ? -56.295 9.244 -20.666 1.00 22.59 89 TYR C N 1
ATOM 3205 C CA . TYR C 1 89 ? -55.018 9.891 -21.029 1.00 22.89 89 TYR C CA 1
ATOM 3206 C C . TYR C 1 89 ? -55.006 11.362 -20.676 1.00 22.39 89 TYR C C 1
ATOM 3207 O O . TYR C 1 89 ? -56.035 12.037 -20.771 1.00 22.94 89 TYR C O 1
ATOM 3216 N N . LEU C 1 90 ? -53.821 11.853 -20.299 1.00 21.38 90 LEU C N 1
ATOM 3217 C CA . LEU C 1 90 ? -53.498 13.264 -20.277 1.00 21.37 90 LEU C CA 1
ATOM 3218 C C . LEU C 1 90 ? -52.509 13.442 -21.435 1.00 21.41 90 LEU C C 1
ATOM 3219 O O . LEU C 1 90 ? -51.418 12.908 -21.409 1.00 21.30 90 LEU C O 1
ATOM 3224 N N . ALA C 1 91 ? -52.912 14.151 -22.483 1.00 22.04 91 ALA C N 1
ATOM 3225 C CA . ALA C 1 91 ? -52.128 14.067 -23.714 1.00 22.49 91 ALA C CA 1
ATOM 3226 C C . ALA C 1 91 ? -52.238 15.303 -24.571 1.00 22.34 91 ALA C C 1
ATOM 3227 O O . ALA C 1 91 ? -53.302 15.956 -24.623 1.00 22.32 91 ALA C O 1
ATOM 3229 N N . VAL C 1 92 ? -51.139 15.648 -25.242 1.00 22.27 92 VAL C N 1
ATOM 3230 C CA . VAL C 1 92 ? -51.262 16.475 -26.443 1.00 22.03 92 VAL C CA 1
ATOM 3231 C C . VAL C 1 92 ? -52.051 15.619 -27.453 1.00 22.15 92 VAL C C 1
ATOM 3232 O O . VAL C 1 92 ? -51.799 14.414 -27.612 1.00 22.26 92 VAL C O 1
ATOM 3236 N N . TYR C 1 93 ? -53.022 16.244 -28.108 1.00 22.48 93 TYR C N 1
ATOM 3237 C CA . TYR C 1 93 ? -53.929 15.512 -28.974 1.00 22.23 93 TYR C CA 1
ATOM 3238 C C . TYR C 1 93 ? -54.239 16.351 -30.212 1.00 21.86 93 TYR C C 1
ATOM 3239 O O . TYR C 1 93 ? -54.457 17.553 -30.122 1.00 21.33 93 TYR C O 1
ATOM 3248 N N . GLY C 1 94 ? -54.273 15.716 -31.375 1.00 22.64 94 GLY C N 1
ATOM 3249 C CA . GLY C 1 94 ? -54.705 16.459 -32.547 1.00 22.87 94 GLY C CA 1
ATOM 3250 C C . GLY C 1 94 ? -54.760 15.618 -33.779 1.00 22.78 94 GLY C C 1
ATOM 3251 O O . GLY C 1 94 ? -54.628 14.388 -33.715 1.00 23.26 94 GLY C O 1
ATOM 3252 N N . TRP C 1 95 ? -54.959 16.296 -34.903 1.00 23.32 95 TRP C N 1
ATOM 3253 C CA . TRP C 1 95 ? -55.126 15.624 -36.186 1.00 23.98 95 TRP C CA 1
ATOM 3254 C C . TRP C 1 95 ? -54.298 16.259 -37.306 1.00 24.32 95 TRP C C 1
ATOM 3255 O O . TRP C 1 95 ? -53.924 17.445 -37.248 1.00 24.63 95 TRP C O 1
ATOM 3266 N N . VAL C 1 96 ? -54.037 15.430 -38.315 1.00 25.97 96 VAL C N 1
ATOM 3267 C CA . VAL C 1 96 ? -53.475 15.851 -39.595 1.00 26.28 96 VAL C CA 1
ATOM 3268 C C . VAL C 1 96 ? -54.488 15.454 -40.671 1.00 26.53 96 VAL C C 1
ATOM 3269 O O . VAL C 1 96 ? -55.068 14.375 -40.614 1.00 26.95 96 VAL C O 1
ATOM 3273 N N . ASN C 1 97 ? -54.707 16.355 -41.626 1.00 28.19 97 ASN C N 1
ATOM 3274 C CA . ASN C 1 97 ? -55.712 16.154 -42.679 1.00 29.34 97 ASN C CA 1
ATOM 3275 C C . ASN C 1 97 ? -55.350 15.115 -43.743 1.00 29.82 97 ASN C C 1
ATOM 3276 O O . ASN C 1 97 ? -56.197 14.313 -44.135 1.00 29.64 97 ASN C O 1
ATOM 3281 N N . SER C 1 98 ? -54.100 15.132 -44.200 1.00 30.75 98 SER C N 1
ATOM 3282 C CA . SER C 1 98 ? -53.685 14.260 -45.300 1.00 31.88 98 SER C CA 1
ATOM 3283 C C . SER C 1 98 ? -52.193 13.915 -45.238 1.00 31.56 98 SER C C 1
ATOM 3284 O O . SER C 1 98 ? -51.365 14.807 -45.191 1.00 32.54 98 SER C O 1
ATOM 3287 N N . PRO C 1 99 ? -51.851 12.621 -45.153 1.00 31.61 99 PRO C N 1
ATOM 3288 C CA . PRO C 1 99 ? -52.727 11.461 -44.963 1.00 30.82 99 PRO C CA 1
ATOM 3289 C C . PRO C 1 99 ? -53.488 11.633 -43.642 1.00 30.35 99 PRO C C 1
ATOM 3290 O O . PRO C 1 99 ? -52.914 12.159 -42.690 1.00 30.20 99 PRO C O 1
ATOM 3294 N N . GLN C 1 100 ? -54.751 11.199 -43.575 1.00 29.40 100 GLN C N 1
ATOM 3295 C CA . GLN C 1 100 ? -55.541 11.417 -42.358 1.00 28.26 100 GLN C CA 1
ATOM 3296 C C . GLN C 1 100 ? -54.948 10.682 -41.159 1.00 26.82 100 GLN C C 1
ATOM 3297 O O . GLN C 1 100 ? -54.740 9.466 -41.203 1.00 26.68 100 GLN C O 1
ATOM 3303 N N . ALA C 1 101 ? -54.686 11.425 -40.087 1.00 26.36 101 ALA C N 1
ATOM 3304 C CA . ALA C 1 101 ? -54.071 10.840 -38.893 1.00 25.96 101 ALA C CA 1
ATOM 3305 C C . ALA C 1 101 ? -54.507 11.525 -37.595 1.00 24.96 101 ALA C C 1
ATOM 3306 O O . ALA C 1 101 ? -54.712 12.733 -37.549 1.00 25.71 101 ALA C O 1
ATOM 3308 N N . GLU C 1 102 ? -54.652 10.719 -36.553 1.00 24.59 102 GLU C N 1
ATOM 3309 C CA . GLU C 1 102 ? -54.984 11.221 -35.203 1.00 24.06 102 GLU C CA 1
ATOM 3310 C C . GLU C 1 102 ? -53.746 10.904 -34.354 1.00 24.00 102 GLU C C 1
ATOM 3311 O O . GLU C 1 102 ? -53.174 9.830 -34.488 1.00 24.54 102 GLU C O 1
ATOM 3317 N N . TYR C 1 103 ? -53.330 11.826 -33.496 1.00 24.20 103 TYR C N 1
ATOM 3318 C CA . TYR C 1 103 ? -52.102 11.624 -32.749 1.00 23.30 103 TYR C CA 1
ATOM 3319 C C . TYR C 1 103 ? -52.214 12.020 -31.282 1.00 23.84 103 TYR C C 1
ATOM 3320 O O . TYR C 1 103 ? -53.035 12.883 -30.888 1.00 23.89 103 TYR C O 1
ATOM 3329 N N . TYR C 1 104 ? -51.343 11.408 -30.484 1.00 24.03 104 TYR C N 1
ATOM 3330 C CA . TYR C 1 104 ? -51.309 11.637 -29.035 1.00 23.78 104 TYR C CA 1
ATOM 3331 C C . TYR C 1 104 ? -49.875 11.669 -28.568 1.00 23.59 104 TYR C C 1
ATOM 3332 O O . TYR C 1 104 ? -49.081 10.810 -28.961 1.00 23.54 104 TYR C O 1
ATOM 3341 N N . ILE C 1 105 ? -49.557 12.641 -27.718 1.00 24.03 105 ILE C N 1
ATOM 3342 C CA . ILE C 1 105 ? -48.330 12.607 -26.911 1.00 23.88 105 ILE C CA 1
ATOM 3343 C C . ILE C 1 105 ? -48.827 12.481 -25.451 1.00 23.27 105 ILE C C 1
ATOM 3344 O O . ILE C 1 105 ? -49.244 13.478 -24.844 1.00 23.82 105 ILE C O 1
ATOM 3349 N N . VAL C 1 106 ? -48.809 11.252 -24.944 1.00 22.86 106 VAL C N 1
ATOM 3350 C CA . VAL C 1 106 ? -49.379 10.899 -23.646 1.00 23.43 106 VAL C CA 1
ATOM 3351 C C . VAL C 1 106 ? -48.359 11.145 -22.510 1.00 23.55 106 VAL C C 1
ATOM 3352 O O . VAL C 1 106 ? -47.329 10.463 -22.427 1.00 23.86 106 VAL C O 1
ATOM 3356 N N . GLU C 1 107 ? -48.682 12.108 -21.646 1.00 23.77 107 GLU C N 1
ATOM 3357 C CA . GLU C 1 107 ? -47.828 12.515 -20.524 1.00 24.32 107 GLU C CA 1
ATOM 3358 C C . GLU C 1 107 ? -48.081 11.711 -19.237 1.00 24.39 107 GLU C C 1
ATOM 3359 O O . GLU C 1 107 ? -47.150 11.449 -18.439 1.00 24.32 107 GLU C O 1
ATOM 3365 N N . SER C 1 108 ? -49.339 11.331 -19.034 1.00 24.52 108 SER C N 1
ATOM 3366 C CA . SER C 1 108 ? -49.766 10.443 -17.940 1.00 24.86 108 SER C CA 1
ATOM 3367 C C . SER C 1 108 ? -51.004 9.717 -18.419 1.00 24.38 108 SER C C 1
ATOM 3368 O O . SER C 1 108 ? -51.699 10.196 -19.317 1.00 24.58 108 SER C O 1
ATOM 3371 N N . TYR C 1 109 ? -51.297 8.586 -17.794 1.00 24.29 109 TYR C N 1
ATOM 3372 C CA . TYR C 1 109 ? -52.453 7.792 -18.201 1.00 25.27 109 TYR C CA 1
ATOM 3373 C C . TYR C 1 109 ? -52.919 6.920 -17.064 1.00 25.31 109 TYR C C 1
ATOM 3374 O O . TYR C 1 109 ? -52.194 6.736 -16.071 1.00 25.13 109 TYR C O 1
ATOM 3383 N N . GLY C 1 110 ? -54.141 6.409 -17.196 1.00 24.82 110 GLY C N 1
ATOM 3384 C CA . GLY C 1 110 ? -54.716 5.511 -16.194 1.00 25.84 110 GLY C CA 1
ATOM 3385 C C . GLY C 1 110 ? -54.265 4.066 -16.387 1.00 26.68 110 GLY C C 1
ATOM 3386 O O . GLY C 1 110 ? -53.057 3.775 -16.434 1.00 26.54 110 GLY C O 1
ATOM 3387 N N . ASP C 1 111 ? -55.233 3.156 -16.492 1.00 27.36 111 ASP C N 1
ATOM 3388 C CA . ASP C 1 111 ? -54.985 1.706 -16.427 1.00 29.59 111 ASP C CA 1
ATOM 3389 C C . ASP C 1 111 ? -54.493 1.126 -17.763 1.00 30.58 111 ASP C C 1
ATOM 3390 O O . ASP C 1 111 ? -53.918 0.047 -17.791 1.00 30.34 111 ASP C O 1
ATOM 3395 N N . TYR C 1 112 ? -54.738 1.829 -18.865 1.00 31.40 112 TYR C N 1
ATOM 3396 C CA . TYR C 1 112 ? -54.648 1.229 -20.205 1.00 33.84 112 TYR C CA 1
ATOM 3397 C C . TYR C 1 112 ? -53.473 1.879 -20.968 1.00 33.60 112 TYR C C 1
ATOM 3398 O O . TYR C 1 112 ? -53.471 3.096 -21.244 1.00 32.33 112 TYR C O 1
ATOM 3407 N N . ASN C 1 113 ? -52.447 1.079 -21.262 1.00 34.31 113 ASN C N 1
ATOM 3408 C CA . ASN C 1 113 ? -51.330 1.567 -22.088 1.00 34.76 113 ASN C CA 1
ATOM 3409 C C . ASN C 1 113 ? -51.704 1.442 -23.561 1.00 34.52 113 ASN C C 1
ATOM 3410 O O . ASN C 1 113 ? -51.924 0.328 -24.054 1.00 34.87 113 ASN C O 1
ATOM 3415 N N . PRO C 1 114 ? -51.782 2.579 -24.271 1.00 34.28 114 PRO C N 1
ATOM 3416 C CA . PRO C 1 114 ? -52.319 2.519 -25.637 1.00 35.07 114 PRO C CA 1
ATOM 3417 C C . PRO C 1 114 ? -51.367 1.827 -26.636 1.00 36.21 114 PRO C C 1
ATOM 3418 O O . PRO C 1 114 ? -51.776 1.515 -27.746 1.00 36.43 114 PRO C O 1
ATOM 3422 N N . CYS C 1 115 ? -50.123 1.580 -26.234 1.00 37.22 115 CYS C N 1
ATOM 3423 C CA . CYS C 1 115 ? -49.191 0.846 -27.091 1.00 39.12 115 CYS C CA 1
ATOM 3424 C C . CYS C 1 115 ? -49.123 -0.661 -26.826 1.00 40.88 115 CYS C C 1
ATOM 3425 O O . CYS C 1 115 ? -48.324 -1.351 -27.444 1.00 42.04 115 CYS C O 1
ATOM 3428 N N . SER C 1 116 ? -49.966 -1.179 -25.936 1.00 42.38 116 SER C N 1
ATOM 3429 C CA . SER C 1 116 ? -50.010 -2.621 -25.677 1.00 44.40 116 SER C CA 1
ATOM 3430 C C . SER C 1 116 ? -50.421 -3.407 -26.915 1.00 45.08 116 SER C C 1
ATOM 3431 O O . SER C 1 116 ? -49.820 -4.423 -27.235 1.00 46.60 116 SER C O 1
ATOM 3434 N N . ASN C 1 117 ? -51.451 -2.930 -27.603 1.00 46.00 117 ASN C N 1
ATOM 3435 C CA . ASN C 1 117 ? -52.040 -3.645 -28.733 1.00 46.62 117 ASN C CA 1
ATOM 3436 C C . ASN C 1 117 ? -51.534 -3.202 -30.100 1.00 45.94 117 ASN C C 1
ATOM 3437 O O . ASN C 1 117 ? -51.947 -3.762 -31.111 1.00 46.55 117 ASN C O 1
ATOM 3442 N N . ALA C 1 118 ? -50.659 -2.200 -30.129 1.00 44.54 118 ALA C N 1
ATOM 3443 C CA . ALA C 1 118 ? -50.313 -1.519 -31.373 1.00 43.40 118 ALA C CA 1
ATOM 3444 C C . ALA C 1 118 ? -48.985 -2.000 -31.958 1.00 42.98 118 ALA C C 1
ATOM 3445 O O . ALA C 1 118 ? -48.244 -2.732 -31.308 1.00 43.10 118 ALA C O 1
ATOM 3447 N N . GLU C 1 119 ? -48.701 -1.589 -33.191 1.00 42.14 119 GLU C N 1
ATOM 3448 C CA . GLU C 1 119 ? -47.417 -1.867 -33.841 1.00 41.61 119 GLU C CA 1
ATOM 3449 C C . GLU C 1 119 ? -46.371 -0.904 -33.281 1.00 40.44 119 GLU C C 1
ATOM 3450 O O . GLU C 1 119 ? -46.510 0.312 -33.414 1.00 39.06 119 GLU C O 1
ATOM 3456 N N . GLY C 1 120 ? -45.324 -1.452 -32.659 1.00 39.76 120 GLY C N 1
ATOM 3457 C CA . GLY C 1 120 ? -44.246 -0.637 -32.091 1.00 39.23 120 GLY C CA 1
ATOM 3458 C C . GLY C 1 120 ? -43.399 0.028 -33.163 1.00 38.97 120 GLY C C 1
ATOM 3459 O O . GLY C 1 120 ? -43.135 -0.562 -34.218 1.00 39.62 120 GLY C O 1
ATOM 3460 N N . LEU C 1 121 ? -42.979 1.258 -32.898 1.00 38.28 121 LEU C N 1
ATOM 3461 C CA . LEU C 1 121 ? -42.107 1.995 -33.795 1.00 38.12 121 LEU C CA 1
ATOM 3462 C C . LEU C 1 121 ? -40.827 2.414 -33.067 1.00 38.37 121 LEU C C 1
ATOM 3463 O O . LEU C 1 121 ? -40.180 3.386 -33.449 1.00 39.02 121 LEU C O 1
ATOM 3468 N N . GLY C 1 122 ? -40.472 1.681 -32.018 1.00 38.39 122 GLY C N 1
ATOM 3469 C CA . GLY C 1 122 ? -39.310 2.022 -31.209 1.00 38.79 122 GLY C CA 1
ATOM 3470 C C . GLY C 1 122 ? -39.611 3.130 -30.215 1.00 38.84 122 GLY C C 1
ATOM 3471 O O . GLY C 1 122 ? -40.738 3.245 -29.718 1.00 38.55 122 GLY C O 1
ATOM 3472 N N . THR C 1 123 ? -38.594 3.933 -29.921 1.00 38.42 123 THR C N 1
ATOM 3473 C CA . THR C 1 123 ? -38.658 4.921 -28.852 1.00 38.14 123 THR C CA 1
ATOM 3474 C C . THR C 1 123 ? -37.998 6.204 -29.313 1.00 38.30 123 THR C C 1
ATOM 3475 O O . THR C 1 123 ? -37.248 6.198 -30.295 1.00 39.20 123 THR C O 1
ATOM 3479 N N . LEU C 1 124 ? -38.302 7.308 -28.632 1.00 37.80 124 LEU C N 1
ATOM 3480 C CA . LEU C 1 124 ? -37.603 8.575 -28.821 1.00 36.78 124 LEU C CA 1
ATOM 3481 C C . LEU C 1 124 ? -37.316 9.220 -27.459 1.00 36.73 124 LEU C C 1
ATOM 3482 O O . LEU C 1 124 ? -37.919 8.841 -26.444 1.00 36.91 124 LEU C O 1
ATOM 3487 N N . GLU C 1 125 ? -36.419 10.202 -27.448 1.00 36.07 125 GLU C N 1
ATOM 3488 C CA . GLU C 1 125 ? -36.153 11.002 -26.259 1.00 35.72 125 GLU C CA 1
ATOM 3489 C C . GLU C 1 125 ? -36.692 12.411 -26.436 1.00 34.70 125 GLU C C 1
ATOM 3490 O O . GLU C 1 125 ? -36.386 13.082 -27.422 1.00 34.66 125 GLU C O 1
ATOM 3496 N N . SER C 1 126 ? -37.486 12.875 -25.479 1.00 33.18 126 SER C N 1
ATOM 3497 C CA . SER C 1 126 ? -37.892 14.267 -25.498 1.00 32.68 126 SER C CA 1
ATOM 3498 C C . SER C 1 126 ? -38.243 14.733 -24.102 1.00 32.07 126 SER C C 1
ATOM 3499 O O . SER C 1 126 ? -38.860 13.990 -23.332 1.00 32.39 126 SER C O 1
ATOM 3502 N N . ASP C 1 127 ? -37.836 15.963 -23.806 1.00 31.64 127 ASP C N 1
ATOM 3503 C CA . ASP C 1 127 ? -38.224 16.699 -22.601 1.00 31.65 127 ASP C CA 1
ATOM 3504 C C . ASP C 1 127 ? -38.016 15.894 -21.325 1.00 31.83 127 ASP C C 1
ATOM 3505 O O . ASP C 1 127 ? -38.873 15.888 -20.441 1.00 32.12 127 ASP C O 1
ATOM 3510 N N . GLY C 1 128 ? -36.889 15.174 -21.257 1.00 32.45 128 GLY C N 1
ATOM 3511 C CA . GLY C 1 128 ? -36.472 14.493 -20.029 1.00 32.10 128 GLY C CA 1
ATOM 3512 C C . GLY C 1 128 ? -36.981 13.086 -19.838 1.00 32.23 128 GLY C C 1
ATOM 3513 O O . GLY C 1 128 ? -36.870 12.539 -18.741 1.00 33.24 128 GLY C O 1
ATOM 3514 N N . SER C 1 129 ? -37.538 12.494 -20.893 1.00 31.68 129 SER C N 1
ATOM 3515 C CA . SER C 1 129 ? -37.977 11.105 -20.858 1.00 31.36 129 SER C CA 1
ATOM 3516 C C . SER C 1 129 ? -37.903 10.382 -22.208 1.00 31.41 129 SER C C 1
ATOM 3517 O O . SER C 1 129 ? -38.018 10.979 -23.282 1.00 31.96 129 SER C O 1
ATOM 3520 N N . THR C 1 130 ? -37.728 9.076 -22.120 1.00 31.65 130 THR C N 1
ATOM 3521 C CA . THR C 1 130 ? -37.986 8.178 -23.221 1.00 31.85 130 THR C CA 1
ATOM 3522 C C . THR C 1 130 ? -39.515 8.092 -23.395 1.00 31.42 130 THR C C 1
ATOM 3523 O O . THR C 1 130 ? -40.289 8.147 -22.409 1.00 31.17 130 THR C O 1
ATOM 3527 N N . TYR C 1 131 ? -39.929 8.002 -24.651 1.00 31.10 131 TYR C N 1
ATOM 3528 C CA . TYR C 1 131 ? -41.328 7.773 -25.010 1.00 30.71 131 TYR C CA 1
ATOM 3529 C C . TYR C 1 131 ? -41.376 6.525 -25.862 1.00 30.67 131 TYR C C 1
ATOM 3530 O O . TYR C 1 131 ? -40.581 6.382 -26.795 1.00 31.10 131 TYR C O 1
ATOM 3539 N N . THR C 1 132 ? -42.274 5.604 -25.519 1.00 30.87 132 THR C N 1
ATOM 3540 C CA . THR C 1 132 ? -42.620 4.480 -26.390 1.00 31.06 132 THR C CA 1
ATOM 3541 C C . THR C 1 132 ? -43.477 5.016 -27.554 1.00 31.35 132 THR C C 1
ATOM 3542 O O . THR C 1 132 ? -44.450 5.747 -27.334 1.00 30.81 132 THR C O 1
ATOM 3546 N N . VAL C 1 133 ? -43.095 4.667 -28.781 1.00 31.12 133 VAL C N 1
ATOM 3547 C CA . VAL C 1 133 ? -43.765 5.171 -29.988 1.00 30.98 133 VAL C CA 1
ATOM 3548 C C . VAL C 1 133 ? -44.455 4.005 -30.687 1.00 31.33 133 VAL C C 1
ATOM 3549 O O . VAL C 1 133 ? -43.866 2.931 -30.867 1.00 31.64 133 VAL C O 1
ATOM 3553 N N . CYS C 1 134 ? -45.731 4.191 -31.026 1.00 31.56 134 CYS C N 1
ATOM 3554 C CA . CYS C 1 134 ? -46.482 3.153 -31.724 1.00 30.94 134 CYS C CA 1
ATOM 3555 C C . CYS C 1 134 ? -47.516 3.735 -32.691 1.00 30.22 134 CYS C C 1
ATOM 3556 O O . CYS C 1 134 ? -47.718 4.940 -32.746 1.00 29.72 134 CYS C O 1
ATOM 3559 N N . THR C 1 135 ? -48.124 2.854 -33.472 1.00 30.75 135 THR C N 1
ATOM 3560 C CA . THR C 1 135 ? -49.051 3.265 -34.533 1.00 31.03 135 THR C CA 1
ATOM 3561 C C . THR C 1 135 ? -50.067 2.152 -34.760 1.00 30.84 135 THR C C 1
ATOM 3562 O O . THR C 1 135 ? -49.823 0.991 -34.403 1.00 31.02 135 THR C O 1
ATOM 3566 N N . ASP C 1 136 ? -51.229 2.513 -35.303 1.00 30.56 136 ASP C N 1
ATOM 3567 C CA . ASP C 1 136 ? -52.241 1.536 -35.684 1.00 30.31 136 ASP C CA 1
ATOM 3568 C C . ASP C 1 136 ? -53.174 2.182 -36.710 1.00 29.91 136 ASP C C 1
ATOM 3569 O O . ASP C 1 136 ? -53.114 3.397 -36.944 1.00 29.67 136 ASP C O 1
ATOM 3574 N N . THR C 1 137 ? -54.011 1.359 -37.333 1.00 29.92 137 THR C N 1
ATOM 3575 C CA . THR C 1 137 ? -54.945 1.851 -38.340 1.00 29.62 137 THR C CA 1
ATOM 3576 C C . THR C 1 137 ? -56.341 1.731 -37.801 1.00 28.57 137 THR C C 1
ATOM 3577 O O . THR C 1 137 ? -56.704 0.710 -37.213 1.00 28.11 137 THR C O 1
ATOM 3581 N N . ARG C 1 138 ? -57.108 2.800 -37.990 1.00 28.30 138 ARG C N 1
ATOM 3582 C CA . ARG C 1 138 ? -58.542 2.809 -37.702 1.00 27.90 138 ARG C CA 1
ATOM 3583 C C . ARG C 1 138 ? -59.292 2.844 -39.038 1.00 26.87 138 ARG C C 1
ATOM 3584 O O . ARG C 1 138 ? -59.266 3.850 -39.744 1.00 27.44 138 ARG C O 1
ATOM 3592 N N . THR C 1 139 ? -59.917 1.733 -39.385 1.00 26.24 139 THR C N 1
ATOM 3593 C CA . THR C 1 139 ? -60.595 1.586 -40.677 1.00 26.01 139 THR C CA 1
ATOM 3594 C C . THR C 1 139 ? -62.083 1.936 -40.579 1.00 25.27 139 THR C C 1
ATOM 3595 O O . THR C 1 139 ? -62.810 1.317 -39.802 1.00 25.42 139 THR C O 1
ATOM 3599 N N . ASN C 1 140 ? -62.499 2.944 -41.348 1.00 24.99 140 ASN C N 1
ATOM 3600 C CA . ASN C 1 140 ? -63.893 3.400 -41.365 1.00 25.15 140 ASN C CA 1
ATOM 3601 C C . ASN C 1 140 ? -64.466 3.591 -39.955 1.00 25.57 140 ASN C C 1
ATOM 3602 O O . ASN C 1 140 ? -65.507 3.023 -39.602 1.00 25.38 140 ASN C O 1
ATOM 3607 N N . GLU C 1 141 ? -63.762 4.389 -39.162 1.00 25.17 141 GLU C N 1
ATOM 3608 C CA . GLU C 1 141 ? -64.154 4.641 -37.771 1.00 25.78 141 GLU C CA 1
ATOM 3609 C C . GLU C 1 141 ? -64.558 6.103 -37.658 1.00 25.44 141 GLU C C 1
ATOM 3610 O O . GLU C 1 141 ? -64.164 6.916 -38.507 1.00 25.14 141 GLU C O 1
ATOM 3616 N N . PRO C 1 142 ? -65.346 6.462 -36.613 1.00 26.21 142 PRO C N 1
ATOM 3617 C CA . PRO C 1 142 ? -65.667 7.885 -36.434 1.00 25.93 142 PRO C CA 1
ATOM 3618 C C . PRO C 1 142 ? -64.431 8.778 -36.348 1.00 26.04 142 PRO C C 1
ATOM 3619 O O . PRO C 1 142 ? -63.491 8.487 -35.625 1.00 26.58 142 PRO C O 1
ATOM 3623 N N . SER C 1 143 ? -64.448 9.875 -37.082 1.00 26.71 143 SER C N 1
ATOM 3624 C CA . SER C 1 143 ? -63.272 10.684 -37.258 1.00 27.07 143 SER C CA 1
ATOM 3625 C C . SER C 1 143 ? -63.674 12.131 -37.351 1.00 27.79 143 SER C C 1
ATOM 3626 O O . SER C 1 143 ? -64.871 12.462 -37.360 1.00 27.82 143 SER C O 1
ATOM 3629 N N . ILE C 1 144 ? -62.681 13.003 -37.489 1.00 28.36 144 ILE C N 1
ATOM 3630 C CA . ILE C 1 144 ? -62.956 14.410 -37.792 1.00 29.52 144 ILE C CA 1
ATOM 3631 C C . ILE C 1 144 ? -63.718 14.697 -39.112 1.00 29.88 144 ILE C C 1
ATOM 3632 O O . ILE C 1 144 ? -64.296 15.768 -39.245 1.00 30.72 144 ILE C O 1
ATOM 3637 N N . THR C 1 145 ? -63.748 13.755 -40.050 1.00 29.85 145 THR C N 1
ATOM 3638 C CA . THR C 1 145 ? -64.526 13.935 -41.300 1.00 29.86 145 THR C CA 1
ATOM 3639 C C . THR C 1 145 ? -65.817 13.109 -41.352 1.00 30.20 145 THR C C 1
ATOM 3640 O O . THR C 1 145 ? -66.433 12.984 -42.410 1.00 30.02 145 THR C O 1
ATOM 3644 N N . GLY C 1 146 ? -66.238 12.579 -40.204 1.00 29.99 146 GLY C N 1
ATOM 3645 C CA . GLY C 1 146 ? -67.411 11.712 -40.136 1.00 29.97 146 GLY C CA 1
ATOM 3646 C C . GLY C 1 146 ? -66.991 10.301 -39.778 1.00 30.10 146 GLY C C 1
ATOM 3647 O O . GLY C 1 146 ? -66.777 9.985 -38.599 1.00 29.86 146 GLY C O 1
ATOM 3648 N N . THR C 1 147 ? -66.879 9.460 -40.807 1.00 29.61 147 THR C N 1
ATOM 3649 C CA . THR C 1 147 ? -66.442 8.068 -40.690 1.00 30.12 147 THR C CA 1
ATOM 3650 C C . THR C 1 147 ? -65.401 7.897 -41.797 1.00 30.57 147 THR C C 1
ATOM 3651 O O . THR C 1 147 ? -65.653 8.262 -42.954 1.00 30.82 147 THR C O 1
ATOM 3655 N N . SER C 1 148 ? -64.212 7.423 -41.448 1.00 29.30 148 SER C N 1
ATOM 3656 C CA . SER C 1 148 ? -63.127 7.380 -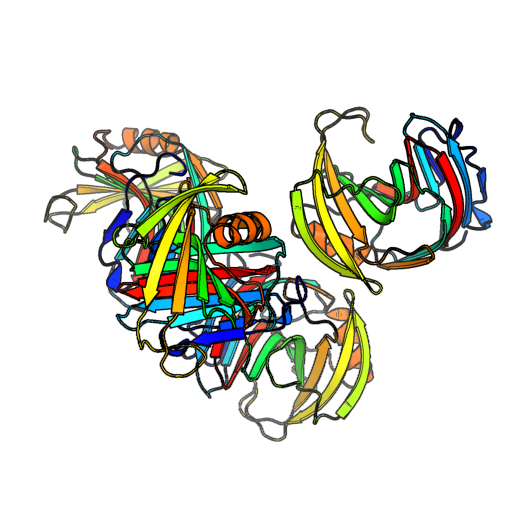42.434 1.00 29.21 148 SER C CA 1
ATOM 3657 C C . SER C 1 148 ? -61.967 6.542 -41.934 1.00 28.98 148 SER C C 1
ATOM 3658 O O . SER C 1 148 ? -61.958 6.105 -40.779 1.00 28.38 148 SER C O 1
ATOM 3661 N N . THR C 1 149 ? -60.995 6.321 -42.816 1.00 28.23 149 THR C N 1
ATOM 3662 C CA . THR C 1 149 ? -59.856 5.488 -42.484 1.00 27.64 149 THR C CA 1
ATOM 3663 C C . THR C 1 149 ? -58.674 6.397 -42.208 1.00 27.13 149 THR C C 1
ATOM 3664 O O . THR C 1 149 ? -58.365 7.309 -42.991 1.00 26.70 149 THR C O 1
ATOM 3668 N N . PHE C 1 150 ? -58.060 6.191 -41.044 1.00 27.38 150 PHE C N 1
ATOM 3669 C CA . PHE C 1 150 ? -56.957 7.052 -40.608 1.00 26.90 150 PHE C CA 1
ATOM 3670 C C . PHE C 1 150 ? -55.914 6.271 -39.811 1.00 26.86 150 PHE C C 1
ATOM 3671 O O . PHE C 1 150 ? -56.158 5.151 -39.356 1.00 26.86 150 PHE C O 1
ATOM 3679 N N . THR C 1 151 ? -54.745 6.873 -39.662 1.00 27.16 151 THR C N 1
ATOM 3680 C CA . THR C 1 151 ? -53.667 6.265 -38.892 1.00 27.46 151 THR C CA 1
ATOM 3681 C C . THR C 1 151 ? -53.564 6.984 -37.539 1.00 27.15 151 THR C C 1
ATOM 3682 O O . THR C 1 151 ? -53.712 8.197 -37.482 1.00 26.66 151 THR C O 1
ATOM 3686 N N . GLN C 1 152 ? -53.340 6.225 -36.461 1.00 27.19 152 GLN C N 1
ATOM 3687 C CA . GLN C 1 152 ? -53.036 6.832 -35.155 1.00 27.33 152 GLN C CA 1
ATOM 3688 C C . GLN C 1 152 ? -51.533 6.785 -34.937 1.00 26.94 152 GLN C C 1
ATOM 3689 O O . GLN C 1 152 ? -50.903 5.784 -35.262 1.00 26.16 152 GLN C O 1
ATOM 3695 N N . TYR C 1 153 ? -50.978 7.866 -34.409 1.00 26.32 153 TYR C N 1
ATOM 3696 C CA . TYR C 1 153 ? -49.613 7.838 -33.894 1.00 27.65 153 TYR C CA 1
ATOM 3697 C C . TYR C 1 153 ? -49.668 8.137 -32.398 1.00 27.31 153 TYR C C 1
ATOM 3698 O O . TYR C 1 153 ? -50.370 9.054 -31.969 1.00 26.15 153 TYR C O 1
ATOM 3707 N N . TRP C 1 154 ? -48.899 7.372 -31.628 1.00 27.39 154 TRP C N 1
ATOM 3708 C CA . TRP C 1 154 ? -48.817 7.547 -30.187 1.00 27.31 154 TRP C CA 1
ATOM 3709 C C . TRP C 1 154 ? -47.358 7.677 -29.749 1.00 27.56 154 TRP C C 1
ATOM 3710 O O . TRP C 1 154 ? -46.510 6.874 -30.171 1.00 28.37 154 TRP C O 1
ATOM 3721 N N . SER C 1 155 ? -47.073 8.664 -28.904 1.00 27.19 155 SER C N 1
ATOM 3722 C CA . SER C 1 155 ? -45.846 8.644 -28.073 1.00 27.20 155 SER C CA 1
ATOM 3723 C C . SER C 1 155 ? -46.272 8.621 -26.603 1.00 26.40 155 SER C C 1
ATOM 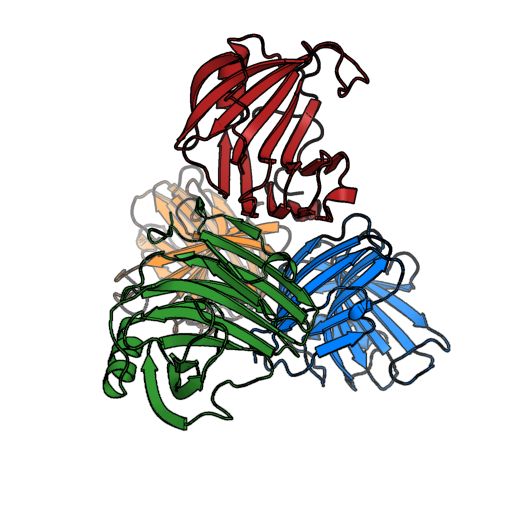3724 O O . SER C 1 155 ? -46.982 9.535 -26.152 1.00 26.78 155 SER C O 1
ATOM 3727 N N . VAL C 1 156 ? -45.821 7.609 -25.865 1.00 25.45 156 VAL C N 1
ATOM 3728 C CA . VAL C 1 156 ? -46.256 7.402 -24.485 1.00 25.78 156 VAL C CA 1
ATOM 3729 C C . VAL C 1 156 ? -45.061 7.612 -23.535 1.00 26.78 156 VAL C C 1
ATOM 3730 O O . VAL C 1 156 ? -44.082 6.869 -23.597 1.00 25.72 156 VAL C O 1
ATOM 3734 N N . ARG C 1 157 ? -45.156 8.611 -22.663 1.00 26.88 157 ARG C N 1
ATOM 3735 C CA . ARG C 1 157 ? -44.039 8.939 -21.760 1.00 27.66 157 ARG C CA 1
ATOM 3736 C C . ARG C 1 157 ? -43.750 7.791 -20.764 1.00 28.54 157 ARG C C 1
ATOM 3737 O O . ARG C 1 157 ? -44.652 7.300 -20.079 1.00 28.15 157 ARG C O 1
ATOM 3745 N N . GLN C 1 158 ? -42.494 7.338 -20.716 1.00 28.74 158 GLN C N 1
ATOM 3746 C CA . GLN C 1 158 ? -42.146 6.243 -19.798 1.00 30.05 158 GLN C CA 1
ATOM 3747 C C . GLN C 1 158 ? -42.090 6.714 -18.350 1.00 29.13 158 GLN C C 1
ATOM 3748 O O . GLN C 1 158 ? -42.530 6.010 -17.466 1.00 30.75 158 GLN C O 1
ATOM 3754 N N . SER C 1 159 ? -41.588 7.913 -18.113 1.00 29.04 159 SER C N 1
ATOM 3755 C CA . SER C 1 159 ? -41.668 8.520 -16.781 1.00 29.75 159 SER C CA 1
ATOM 3756 C C . SER C 1 159 ? -42.855 9.469 -16.767 1.00 28.16 159 SER C C 1
ATOM 3757 O O . SER C 1 159 ? -42.718 10.642 -17.114 1.00 27.50 159 SER C O 1
ATOM 3760 N N . GLU C 1 160 ? -44.023 8.966 -16.373 1.00 27.50 160 GLU C N 1
ATOM 3761 C CA . GLU C 1 160 ? -45.227 9.802 -16.381 1.00 26.51 160 GLU C CA 1
ATOM 3762 C C . GLU C 1 160 ? -45.057 11.074 -15.543 1.00 26.28 160 GLU C C 1
ATOM 3763 O O . GLU C 1 160 ? -44.359 11.066 -14.509 1.00 26.31 160 GLU C O 1
ATOM 3769 N N . ARG C 1 161 ? -45.673 12.169 -15.983 1.00 24.64 161 ARG C N 1
ATOM 3770 C CA . ARG C 1 161 ? -45.657 13.419 -15.210 1.00 24.69 161 ARG C CA 1
ATOM 3771 C C . ARG C 1 161 ? -46.960 14.175 -15.408 1.00 23.84 161 ARG C C 1
ATOM 3772 O O . ARG C 1 161 ? -47.711 13.893 -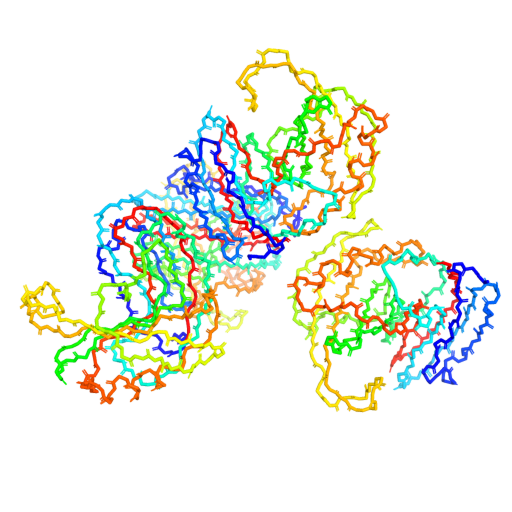16.346 1.00 24.39 161 ARG C O 1
ATOM 3780 N N . THR C 1 162 ? -47.221 15.153 -14.554 1.00 23.10 162 THR C N 1
ATOM 3781 C CA . THR C 1 162 ? -48.427 15.973 -14.688 1.00 23.50 162 THR C CA 1
ATOM 3782 C C . THR C 1 162 ? -48.118 17.445 -14.945 1.00 22.92 162 THR C C 1
ATOM 3783 O O . THR C 1 162 ? -49.010 18.283 -14.920 1.00 22.27 162 THR C O 1
ATOM 3787 N N . SER C 1 163 ? -46.846 17.776 -15.194 1.00 24.17 163 SER C N 1
ATOM 3788 C CA . SER C 1 163 ? -46.505 19.164 -15.590 1.00 24.46 163 SER C CA 1
ATOM 3789 C C . SER C 1 163 ? -45.194 19.206 -16.360 1.00 25.39 163 SER C C 1
ATOM 3790 O O . SER C 1 163 ? -44.335 18.342 -16.179 1.00 24.88 163 SER C O 1
ATOM 3793 N N . GLY C 1 164 ? -45.058 20.213 -17.215 1.00 25.47 164 GLY C N 1
ATOM 3794 C CA . GLY C 1 164 ? -43.867 20.321 -18.045 1.00 26.63 164 GLY C CA 1
ATOM 3795 C C . GLY C 1 164 ? -44.156 20.927 -19.393 1.00 26.61 164 GLY C C 1
ATOM 3796 O O . GLY C 1 164 ? -45.228 21.506 -19.614 1.00 26.26 164 GLY C O 1
ATOM 3797 N N . THR C 1 165 ? -43.166 20.812 -20.280 1.00 26.77 165 THR C N 1
ATOM 3798 C CA . THR C 1 165 ? -43.242 21.330 -21.646 1.00 26.64 165 THR C CA 1
ATOM 3799 C C . THR C 1 165 ? -43.060 20.181 -22.624 1.00 26.19 165 THR C C 1
ATOM 3800 O O . THR C 1 165 ? -42.168 19.334 -22.453 1.00 25.85 165 THR C O 1
ATOM 3804 N N . VAL C 1 166 ? -43.941 20.124 -23.623 1.00 26.00 166 VAL C N 1
ATOM 3805 C CA . VAL C 1 166 ? -43.849 19.117 -24.681 1.00 25.94 166 VAL C CA 1
ATOM 3806 C C . VAL C 1 166 ? -43.309 19.814 -25.927 1.00 26.49 166 VAL C C 1
ATOM 3807 O O . VAL C 1 166 ? -43.916 20.759 -26.430 1.00 26.54 166 VAL C O 1
ATOM 3811 N N . THR C 1 167 ? -42.145 19.364 -26.386 1.00 27.21 167 THR C N 1
ATOM 3812 C CA . THR C 1 167 ? -41.539 19.869 -27.622 1.00 27.07 167 THR C CA 1
ATOM 3813 C C . THR C 1 167 ? -42.149 18.997 -28.717 1.00 27.18 167 THR C C 1
ATOM 3814 O O . THR C 1 167 ? -41.655 17.909 -29.026 1.00 27.10 167 THR C O 1
ATOM 3818 N N . VAL C 1 168 ? -43.297 19.458 -29.230 1.00 28.07 168 VAL C N 1
ATOM 3819 C CA . VAL C 1 168 ? -44.116 18.674 -30.151 1.00 27.81 168 VAL C CA 1
ATOM 3820 C C . VAL C 1 168 ? -43.301 18.305 -31.402 1.00 28.64 168 VAL C C 1
ATOM 3821 O O . VAL C 1 168 ? -43.386 17.178 -31.880 1.00 29.03 168 VAL C O 1
ATOM 3825 N N . GLY C 1 169 ? -42.489 19.253 -31.884 1.00 29.60 169 GLY C N 1
ATOM 3826 C CA . GLY C 1 169 ? -41.565 19.030 -33.020 1.00 30.86 169 GLY C CA 1
ATOM 3827 C C . GLY C 1 169 ? -40.811 17.713 -32.953 1.00 31.42 169 GLY C C 1
ATOM 3828 O O . GLY C 1 169 ? -40.701 16.992 -33.959 1.00 32.73 169 GLY C O 1
ATOM 3829 N N . ASN C 1 170 ? -40.292 17.370 -31.772 1.00 31.87 170 ASN C N 1
ATOM 3830 C CA . ASN C 1 170 ? -39.560 16.110 -31.629 1.00 31.46 170 ASN C CA 1
ATOM 3831 C C . ASN C 1 170 ? -40.395 14.884 -31.958 1.00 31.39 170 ASN C C 1
ATOM 3832 O O . ASN C 1 170 ? -39.873 13.891 -32.457 1.00 30.34 170 ASN C O 1
ATOM 3837 N N . HIS C 1 171 ? -41.694 14.927 -31.645 1.00 30.26 171 HIS C N 1
ATOM 3838 C CA . HIS C 1 171 ? -42.569 13.796 -31.924 1.00 29.64 171 HIS C CA 1
ATOM 3839 C C . HIS C 1 171 ? -42.961 13.737 -33.396 1.00 29.75 171 HIS C C 1
ATOM 3840 O O . HIS C 1 171 ? -42.921 12.665 -34.010 1.00 29.91 171 HIS C O 1
ATOM 3847 N N . PHE C 1 172 ? -43.348 14.895 -33.927 1.00 30.93 172 PHE C N 1
ATOM 3848 C CA . PHE C 1 172 ? -43.695 15.079 -35.338 1.00 31.68 172 PHE C CA 1
ATOM 3849 C C . PHE C 1 172 ? -42.570 14.499 -36.213 1.00 32.59 172 PHE C C 1
ATOM 3850 O O . PHE C 1 172 ? -42.826 13.657 -37.074 1.00 32.87 172 PHE C O 1
ATOM 3858 N N . ASN C 1 173 ? -41.329 14.925 -35.943 1.00 33.77 173 ASN C N 1
ATOM 3859 C CA . ASN C 1 173 ? -40.147 14.471 -36.712 1.00 34.33 173 ASN C CA 1
ATOM 3860 C C . ASN C 1 173 ? -39.908 12.975 -36.704 1.00 34.33 173 ASN C C 1
ATOM 3861 O O . ASN C 1 173 ? -39.584 12.380 -37.753 1.00 34.44 173 ASN C O 1
ATOM 3866 N N . TYR C 1 174 ? -40.092 12.350 -35.542 1.00 33.95 174 TYR C N 1
ATOM 3867 C CA . TYR C 1 174 ? -39.985 10.899 -35.436 1.00 34.18 174 TYR C CA 1
ATOM 3868 C C . TYR C 1 174 ? -41.119 10.196 -36.182 1.00 34.13 174 TYR C C 1
ATOM 3869 O O . TYR C 1 174 ? -40.882 9.239 -36.941 1.00 33.80 174 TYR C O 1
ATOM 3878 N N . TRP C 1 175 ? -42.351 10.656 -35.951 1.00 33.77 175 TRP C N 1
ATOM 3879 C CA . TRP C 1 175 ? -43.499 10.080 -36.620 1.00 33.53 175 TRP C CA 1
ATOM 3880 C C . TRP C 1 175 ? -43.419 10.253 -38.133 1.00 33.68 175 TRP C C 1
ATOM 3881 O O . TRP C 1 175 ? -43.882 9.393 -38.870 1.00 33.69 175 TRP C O 1
ATOM 3892 N N . ALA C 1 176 ? -42.881 11.387 -38.572 1.00 34.78 176 ALA C N 1
ATOM 3893 C CA . ALA C 1 176 ? -42.743 11.702 -40.001 1.00 36.32 176 ALA C CA 1
ATOM 3894 C C . ALA C 1 176 ? -41.838 10.692 -40.737 1.00 37.87 176 ALA C C 1
ATOM 3895 O O . ALA C 1 176 ? -41.932 10.538 -41.964 1.00 38.45 176 ALA C O 1
ATOM 3897 N N . GLN C 1 177 ? -40.993 9.986 -39.984 1.00 38.96 177 GLN C N 1
ATOM 3898 C CA . GLN C 1 177 ? -40.190 8.889 -40.535 1.00 40.64 177 GLN C CA 1
ATOM 3899 C C . GLN C 1 177 ? -41.024 7.625 -40.715 1.00 40.42 177 GLN C C 1
ATOM 3900 O O . GLN C 1 177 ? -40.552 6.645 -41.285 1.00 40.90 177 GLN C O 1
ATOM 3906 N N . HIS C 1 178 ? -42.261 7.638 -40.221 1.00 40.21 178 HIS C N 1
ATOM 3907 C CA . HIS C 1 178 ? -43.159 6.491 -40.381 1.00 40.06 178 HIS C CA 1
ATOM 3908 C C . HIS C 1 178 ? -44.519 6.915 -40.956 1.00 39.46 178 HIS C C 1
ATOM 3909 O O . HIS C 1 178 ? -45.582 6.369 -40.598 1.00 38.96 178 HIS C O 1
ATOM 3916 N N . GLY C 1 179 ? -44.470 7.908 -41.837 1.00 38.34 179 GLY C N 1
ATOM 3917 C CA . GLY C 1 179 ? -45.604 8.217 -42.698 1.00 38.09 179 GLY C CA 1
ATOM 3918 C C . GLY C 1 179 ? -46.496 9.357 -42.256 1.00 37.60 179 GLY C C 1
ATOM 3919 O O . GLY C 1 179 ? -47.501 9.626 -42.906 1.00 37.89 179 GLY C O 1
ATOM 3920 N N . PHE C 1 180 ? -46.145 10.018 -41.151 1.00 36.73 180 PHE C N 1
ATOM 3921 C CA . PHE C 1 180 ? -46.949 11.112 -40.590 1.00 35.69 180 PHE C CA 1
ATOM 3922 C C . PHE C 1 180 ? -46.764 12.369 -41.419 1.00 35.71 180 PHE C C 1
ATOM 3923 O O . PHE C 1 180 ? -45.634 12.746 -41.738 1.00 35.40 180 PHE C O 1
ATOM 3931 N N . GLY C 1 181 ? -47.878 13.014 -41.769 1.00 35.08 181 GLY C N 1
ATOM 3932 C CA . GLY C 1 181 ? -47.868 14.217 -42.595 1.00 35.08 181 GLY C CA 1
ATOM 3933 C C . GLY C 1 181 ? -47.725 15.520 -41.837 1.00 34.87 181 GLY C C 1
ATOM 3934 O O . GLY C 1 181 ? -47.356 15.532 -40.648 1.00 35.41 181 GLY C O 1
ATOM 3935 N N . ASP C 1 182 ? -47.995 16.632 -42.517 1.00 34.56 182 ASP C N 1
ATOM 3936 C CA . ASP C 1 182 ? -47.897 17.946 -41.872 1.00 34.24 182 ASP C CA 1
ATOM 3937 C C . ASP C 1 182 ? -49.016 18.936 -42.199 1.00 32.93 182 ASP C C 1
ATOM 3938 O O . ASP C 1 182 ? -48.857 20.137 -41.974 1.00 31.91 182 ASP C O 1
ATOM 3943 N N . SER C 1 183 ? -50.145 18.434 -42.704 1.00 31.85 183 SER C N 1
ATOM 3944 C CA . SER C 1 183 ? -51.331 19.274 -42.923 1.00 31.37 183 SER C CA 1
ATOM 3945 C C . SER C 1 183 ? -52.192 19.307 -41.637 1.00 30.89 183 SER C C 1
ATOM 3946 O O . SER C 1 183 ? -53.248 18.648 -41.550 1.00 30.28 183 SER C O 1
ATOM 3949 N N . TYR C 1 184 ? -51.712 20.067 -40.653 1.00 29.94 184 TYR C N 1
ATOM 3950 C CA . TYR C 1 184 ? -52.278 20.048 -39.297 1.00 29.25 184 TYR C CA 1
ATOM 3951 C C . TYR C 1 184 ? -53.703 20.590 -39.247 1.00 28.18 184 TYR C C 1
ATOM 3952 O O . TYR C 1 184 ? -54.010 21.664 -39.791 1.00 27.31 184 TYR C O 1
ATOM 3961 N N . ASN C 1 185 ? -54.560 19.814 -38.599 1.00 26.91 185 ASN C N 1
ATOM 3962 C CA . ASN C 1 185 ? -55.867 20.295 -38.177 1.00 26.01 185 ASN C CA 1
ATOM 3963 C C . ASN C 1 185 ? -55.721 20.816 -36.725 1.00 25.80 185 ASN C C 1
ATOM 3964 O O . ASN C 1 185 ? -54.655 21.339 -36.385 1.00 25.46 185 ASN C O 1
ATOM 3969 N N . PHE C 1 186 ? -56.747 20.708 -35.867 1.00 24.89 186 PHE C N 1
ATOM 3970 C CA . PHE C 1 186 ? -56.630 21.294 -34.520 1.00 23.66 186 PHE C CA 1
ATOM 3971 C C . PHE C 1 186 ? -55.616 20.525 -33.649 1.00 23.17 186 PHE C C 1
ATOM 3972 O O . PHE C 1 186 ? -55.206 19.402 -33.982 1.00 22.87 186 PHE C O 1
ATOM 3980 N N . GLN C 1 187 ? -55.246 21.127 -32.523 1.00 23.46 187 GLN C N 1
ATOM 3981 C CA . GLN C 1 187 ? -54.208 20.571 -31.643 1.00 23.64 187 GLN C CA 1
ATOM 3982 C C . GLN C 1 187 ? -54.439 21.108 -30.239 1.00 23.11 187 GLN C C 1
ATOM 3983 O O . GLN C 1 187 ? -54.514 22.317 -30.030 1.00 23.96 187 GLN C O 1
ATOM 3989 N N . VAL C 1 188 ? -54.583 20.210 -29.276 1.00 23.35 188 VAL C N 1
ATOM 3990 C CA . VAL C 1 188 ? -54.922 20.656 -27.915 1.00 22.75 188 VAL C CA 1
ATOM 3991 C C . VAL C 1 188 ? -54.130 19.886 -26.850 1.00 22.03 188 VAL C C 1
ATOM 3992 O O . VAL C 1 188 ? -53.566 18.818 -27.128 1.00 22.39 188 VAL C O 1
ATOM 3996 N N . MET C 1 189 ? -54.136 20.437 -25.632 1.00 21.07 189 MET C N 1
ATOM 3997 C CA . MET C 1 189 ? -53.730 19.686 -24.449 1.00 21.14 189 MET C CA 1
ATOM 3998 C C . MET C 1 189 ? -55.036 19.150 -23.875 1.00 20.21 189 MET C C 1
ATOM 3999 O O . MET C 1 189 ? -55.858 19.925 -23.355 1.00 19.98 189 MET C O 1
ATOM 4004 N N . ALA C 1 190 ? -55.206 17.833 -23.966 1.00 20.45 190 ALA C N 1
ATOM 4005 C CA . ALA C 1 190 ? -56.481 17.178 -23.722 1.00 20.54 190 ALA C CA 1
ATOM 4006 C C . ALA C 1 190 ? -56.492 16.221 -22.533 1.00 20.44 190 ALA C C 1
ATOM 4007 O O . ALA C 1 190 ? -55.453 15.688 -22.115 1.00 19.97 190 ALA C O 1
ATOM 4009 N N . VAL C 1 191 ? -57.693 15.994 -22.002 1.00 19.86 191 VAL C N 1
ATOM 4010 C CA . VAL C 1 191 ? -57.951 14.807 -21.196 1.00 19.38 191 VAL C CA 1
ATOM 4011 C C . VAL C 1 191 ? -58.941 13.954 -21.973 1.00 19.61 191 VAL C C 1
ATOM 4012 O O . VAL C 1 191 ? -59.928 14.484 -22.511 1.00 18.88 191 VAL C O 1
ATOM 4016 N N . GLU C 1 192 ? -58.652 12.662 -22.066 1.00 20.09 192 GLU C N 1
ATOM 4017 C CA . GLU C 1 192 ? -59.622 11.671 -22.598 1.00 20.70 192 GLU C CA 1
ATOM 4018 C C . GLU C 1 192 ? -59.893 10.589 -21.580 1.00 20.74 192 GLU C C 1
ATOM 4019 O O . GLU C 1 192 ? -58.959 10.131 -20.906 1.00 20.35 192 GLU C O 1
ATOM 4025 N N . ALA C 1 193 ? -61.156 10.162 -21.443 1.00 20.29 193 ALA C N 1
ATOM 4026 C CA . ALA C 1 193 ? -61.405 8.887 -20.750 1.00 19.84 193 ALA C CA 1
ATOM 4027 C C . ALA C 1 193 ? -62.548 8.122 -21.417 1.00 20.34 193 ALA C C 1
ATOM 4028 O O . ALA C 1 193 ? -63.380 8.733 -22.097 1.00 20.30 193 ALA C O 1
ATOM 403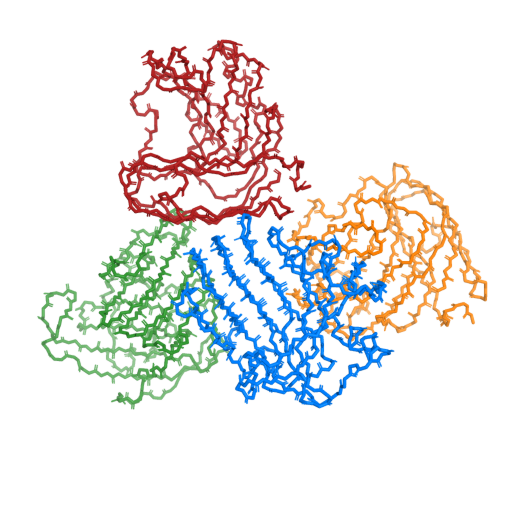0 N N . PHE C 1 194 ? -62.586 6.811 -21.209 1.00 20.46 194 PHE C N 1
ATOM 4031 C CA . PHE C 1 194 ? -63.576 5.943 -21.854 1.00 21.38 194 PHE C CA 1
ATOM 4032 C C . PHE C 1 194 ? -64.104 4.879 -20.902 1.00 21.90 194 PHE C C 1
ATOM 4033 O O . PHE C 1 194 ? -65.008 4.118 -21.266 1.00 22.58 194 PHE C O 1
ATOM 4041 N N . SER C 1 195 ? -63.535 4.814 -19.692 1.00 21.07 195 SER C N 1
ATOM 4042 C CA . SER C 1 195 ? -63.983 3.892 -18.645 1.00 20.78 195 SER C CA 1
ATOM 4043 C C . SER C 1 195 ? -63.512 4.386 -17.281 1.00 20.70 195 SER C C 1
ATOM 4044 O O . SER C 1 195 ? -62.497 5.119 -17.182 1.00 20.98 195 SER C O 1
ATOM 4047 N N . GLY C 1 196 ? -64.237 3.994 -16.238 1.00 19.50 196 GLY C N 1
ATOM 4048 C CA . GLY C 1 196 ? -63.815 4.342 -14.863 1.00 19.54 196 GLY C CA 1
ATOM 4049 C C . GLY C 1 196 ? -64.062 5.808 -14.523 1.00 19.84 196 GLY C C 1
ATOM 4050 O O . GLY C 1 196 ? -64.866 6.511 -15.161 1.00 19.98 196 GLY C O 1
ATOM 4051 N N . SER C 1 197 ? -63.360 6.293 -13.506 1.00 19.55 197 SER C N 1
ATOM 4052 C CA . SER C 1 197 ? -63.668 7.618 -12.984 1.00 19.39 197 SER C CA 1
ATOM 4053 C C . SER C 1 197 ? -62.394 8.405 -12.745 1.00 19.26 197 SER C C 1
ATOM 4054 O O . SER C 1 197 ? -61.308 7.828 -12.601 1.00 19.55 197 SER C O 1
ATOM 4057 N N . GLY C 1 198 ? -62.536 9.718 -12.699 1.00 19.41 198 GLY C N 1
ATOM 4058 C CA . GLY C 1 198 ? -61.370 10.573 -12.481 1.00 19.70 198 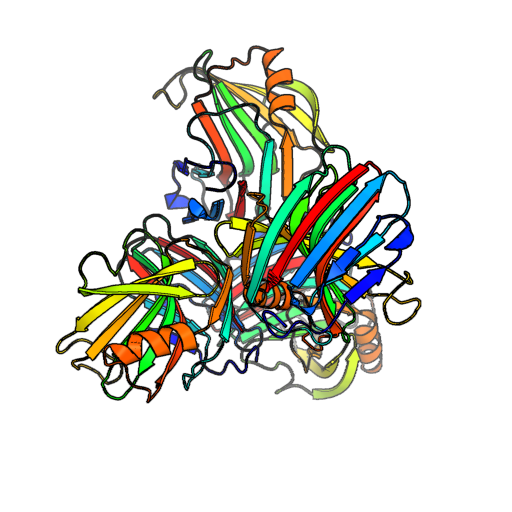GLY C CA 1
ATOM 4059 C C . GLY C 1 198 ? -61.723 12.025 -12.383 1.00 18.88 198 GLY C C 1
ATOM 4060 O O . GLY C 1 198 ? -62.901 12.421 -12.489 1.00 19.29 198 GLY C O 1
ATOM 4061 N N . SER C 1 199 ? -60.699 12.842 -12.129 1.00 18.46 199 SER C N 1
ATOM 4062 C CA . SER C 1 199 ? -60.884 14.285 -12.103 1.00 18.68 199 SER C CA 1
ATOM 4063 C C . SER C 1 199 ? -59.596 14.888 -12.677 1.00 18.36 199 SER C C 1
ATOM 4064 O O . SER C 1 199 ? -58.528 14.280 -12.591 1.00 18.10 199 SER C O 1
ATOM 4067 N N . ALA C 1 200 ? -59.722 16.044 -13.298 1.00 18.78 200 ALA C N 1
ATOM 4068 C CA . ALA C 1 200 ? -58.549 16.770 -13.790 1.00 19.91 200 ALA C CA 1
ATOM 4069 C C . ALA C 1 200 ? -58.760 18.279 -13.725 1.00 20.10 200 ALA C C 1
ATOM 4070 O O . ALA C 1 200 ? -59.862 18.782 -13.921 1.00 19.80 200 ALA C O 1
ATOM 4072 N N . SER C 1 201 ? -57.683 19.000 -13.435 1.00 20.94 201 SER C N 1
ATOM 4073 C CA . SER C 1 201 ? -57.665 20.441 -13.522 1.00 21.58 201 SER C CA 1
ATOM 4074 C C . SER C 1 201 ? -56.376 20.792 -14.280 1.00 22.01 201 SER C C 1
ATOM 4075 O O . SER C 1 201 ? -55.300 20.378 -13.860 1.00 22.56 201 SER C O 1
ATOM 4078 N N . VAL C 1 202 ? -56.496 21.483 -15.413 1.00 20.96 202 VAL C N 1
ATOM 4079 C CA . VAL C 1 202 ? -55.372 21.659 -16.346 1.00 21.38 202 VAL C CA 1
ATOM 4080 C C . VAL C 1 202 ? -55.183 23.130 -16.726 1.00 21.98 202 VAL C C 1
ATOM 4081 O O . VAL C 1 202 ? -56.158 23.832 -16.994 1.00 21.11 202 VAL C O 1
ATOM 4085 N N . SER C 1 203 ? -53.919 23.577 -16.751 1.00 22.64 203 SER C N 1
ATOM 4086 C CA . SER C 1 203 ? -53.582 24.908 -17.237 1.00 24.16 203 SER C CA 1
ATOM 4087 C C . SER C 1 203 ? -52.654 24.727 -18.449 1.00 24.81 203 SER C C 1
ATOM 4088 O O . SER C 1 203 ? -51.757 23.894 -18.421 1.00 24.80 203 SER C O 1
ATOM 4091 N N . VAL C 1 204 ? -52.899 25.481 -19.515 1.00 25.15 204 VAL C N 1
ATOM 4092 C CA . VAL C 1 204 ? -52.176 25.292 -20.764 1.00 26.15 204 VAL C CA 1
ATOM 4093 C C . VAL C 1 204 ? -51.630 26.629 -21.261 1.00 26.67 204 VAL C C 1
ATOM 4094 O O . VAL C 1 204 ? -52.258 27.665 -21.091 1.00 26.47 204 VAL C O 1
ATOM 4098 N N . SER C 1 205 ? -50.458 26.595 -21.884 1.00 28.15 205 SER C N 1
ATOM 4099 C CA . SER C 1 205 ? -49.957 27.763 -22.632 1.00 29.28 205 SER C CA 1
ATOM 4100 C C . SER C 1 205 ? -48.977 27.303 -23.717 1.00 30.05 205 SER C C 1
ATOM 4101 O O . SER C 1 205 ? -48.651 26.112 -23.853 1.00 29.72 205 SER C O 1
ATOM 4105 N N . ASN D 1 25 ? -58.767 34.629 10.774 1.00 33.85 25 ASN D N 1
ATOM 4106 C CA . ASN D 1 25 ? -58.943 34.202 9.356 1.00 33.82 25 ASN D CA 1
ATOM 4107 C C . ASN D 1 25 ? -58.209 35.159 8.398 1.00 34.31 25 ASN D C 1
ATOM 4108 O O . ASN D 1 25 ? -57.944 36.317 8.760 1.00 34.24 25 ASN D O 1
ATOM 4113 N N . PRO D 1 26 ? -57.847 34.676 7.190 1.00 34.07 26 PRO D N 1
ATOM 4114 C CA . PRO D 1 26 ? -57.121 35.523 6.238 1.00 33.87 26 PRO D CA 1
ATOM 4115 C C . PRO D 1 26 ? -57.822 36.853 5.998 1.00 33.36 26 PRO D C 1
ATOM 4116 O O . PRO D 1 26 ? -59.033 36.888 5.822 1.00 33.14 26 PRO D O 1
ATOM 4120 N N . GLY D 1 27 ? -57.057 37.943 6.043 1.00 32.78 27 GLY D N 1
ATOM 4121 C CA . GLY D 1 27 ? -57.593 39.292 5.872 1.00 31.54 27 GLY D CA 1
ATOM 4122 C C . GLY D 1 27 ? -58.725 39.681 6.799 1.00 30.61 27 GLY D C 1
ATOM 4123 O O . GLY D 1 27 ? -59.434 40.640 6.527 1.00 31.17 27 GLY D O 1
ATOM 4124 N N . GLY D 1 28 ? -58.894 38.938 7.900 1.00 30.00 28 GLY D N 1
ATOM 4125 C CA . GLY D 1 28 ? -59.970 39.169 8.851 1.00 27.92 28 GLY D CA 1
ATOM 4126 C C . GLY D 1 28 ? -61.328 38.629 8.379 1.00 27.39 28 GLY D C 1
ATOM 4127 O O . GLY D 1 28 ? -62.365 39.043 8.875 1.00 26.92 28 GLY D O 1
ATOM 4128 N N . ILE D 1 29 ? -61.318 37.705 7.419 1.00 26.96 29 ILE D N 1
ATOM 4129 C CA . ILE D 1 29 ? -62.568 37.172 6.851 1.00 26.74 29 ILE D CA 1
ATOM 4130 C C . ILE D 1 29 ? -63.452 36.644 7.98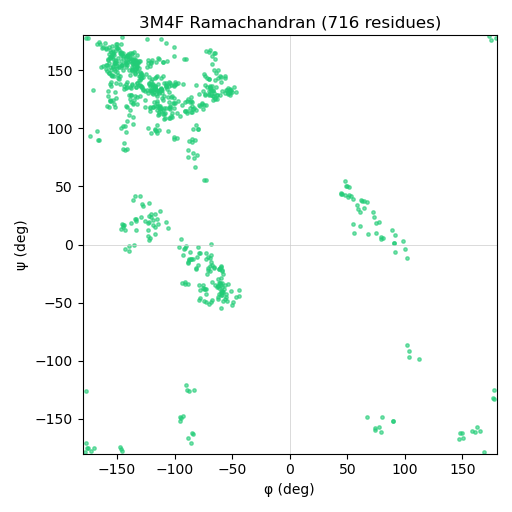5 1.00 26.05 29 ILE D C 1
ATOM 4131 O O . ILE D 1 29 ? -62.955 35.939 8.875 1.00 26.69 29 ILE D O 1
ATOM 4136 N N . ASP D 1 30 ? -64.726 37.005 7.977 1.00 24.94 30 ASP D N 1
ATOM 4137 C CA . ASP D 1 30 ? -65.637 36.605 9.044 1.00 25.30 30 ASP D CA 1
ATOM 4138 C C . ASP D 1 30 ? -67.060 36.323 8.538 1.00 24.70 30 ASP D C 1
ATOM 4139 O O . ASP D 1 30 ? -67.991 36.247 9.327 1.00 24.62 30 ASP D O 1
ATOM 4144 N N . TYR D 1 31 ? -67.210 36.166 7.224 1.00 24.20 31 TYR D N 1
ATOM 4145 C CA . TYR D 1 31 ? -68.528 36.059 6.615 1.00 23.88 31 TYR D CA 1
ATOM 4146 C C . TYR D 1 31 ? -68.552 35.044 5.486 1.00 23.11 31 TYR D C 1
ATOM 4147 O O . TYR D 1 31 ? -67.620 34.980 4.676 1.00 23.33 31 TYR D O 1
ATOM 4156 N N . VAL D 1 32 ? -69.643 34.276 5.433 1.00 22.32 32 VAL D N 1
ATOM 4157 C CA . VAL D 1 32 ? -69.850 33.306 4.360 1.00 22.05 32 VAL D CA 1
ATOM 4158 C C . VAL D 1 32 ? -71.094 33.749 3.594 1.00 21.69 32 VAL D C 1
ATOM 4159 O O . VAL D 1 32 ? -72.194 33.862 4.165 1.00 21.61 32 VAL D O 1
ATOM 4163 N N . GLN D 1 33 ? -70.910 34.033 2.307 1.00 21.15 33 GLN D N 1
ATOM 4164 C CA . GLN D 1 33 ? -72.023 34.432 1.464 1.00 21.43 33 GLN D CA 1
ATOM 4165 C C . GLN D 1 33 ? -72.617 33.181 0.836 1.00 21.26 33 GLN D C 1
ATOM 4166 O O . GLN D 1 33 ? -71.909 32.420 0.194 1.00 19.68 33 GLN D O 1
ATOM 4172 N N . ASN D 1 34 ? -73.906 32.963 1.067 1.00 22.13 34 ASN D N 1
ATOM 4173 C CA . ASN D 1 34 ? -74.561 31.736 0.574 1.00 23.01 34 ASN D CA 1
ATOM 4174 C C . ASN D 1 34 ? -75.955 32.080 0.095 1.00 22.52 34 ASN D C 1
ATOM 4175 O O . ASN D 1 34 ? -76.934 31.923 0.837 1.00 23.13 34 ASN D O 1
ATOM 4180 N N . TYR D 1 35 ? -76.048 32.581 -1.135 1.00 20.92 35 TYR D N 1
ATOM 4181 C CA . TYR D 1 35 ? -77.360 32.762 -1.752 1.00 21.00 35 TYR D CA 1
ATOM 4182 C C . TYR D 1 35 ? -77.565 31.615 -2.759 1.00 21.45 35 TYR D C 1
ATOM 4183 O O . TYR D 1 35 ? -76.885 31.554 -3.788 1.00 20.51 35 TYR D O 1
ATOM 4192 N N . ASN D 1 36 ? -78.467 30.689 -2.433 1.00 22.10 36 ASN D N 1
ATOM 4193 C CA . ASN D 1 36 ? -78.765 29.527 -3.296 1.00 22.99 36 ASN D CA 1
ATOM 4194 C C . ASN D 1 36 ? -77.534 28.669 -3.580 1.00 22.45 36 ASN D C 1
ATOM 4195 O O . ASN D 1 36 ? -77.399 28.090 -4.656 1.00 21.39 36 ASN D O 1
ATOM 4200 N N . GLY D 1 37 ? -76.632 28.583 -2.603 1.00 22.28 37 GLY D N 1
ATOM 4201 C CA . GLY D 1 37 ? -75.389 27.845 -2.763 1.00 22.84 37 GLY D CA 1
ATOM 4202 C C . GLY D 1 37 ? -75.611 26.363 -3.029 1.00 23.96 37 GLY D C 1
ATOM 4203 O O . GLY D 1 37 ? -74.737 25.695 -3.588 1.00 22.47 37 GLY D O 1
ATOM 4204 N N . ASP D 1 38 ? -76.795 25.872 -2.660 1.00 24.27 38 ASP D N 1
ATOM 4205 C CA . ASP D 1 38 ? -77.110 24.446 -2.795 1.00 26.79 38 ASP D CA 1
ATOM 4206 C C . ASP D 1 38 ? -77.066 24.016 -4.269 1.00 26.32 38 ASP D C 1
ATOM 4207 O O . ASP D 1 38 ? -76.685 22.894 -4.586 1.00 27.97 38 ASP D O 1
ATOM 4212 N N . VAL D 1 39 ? -77.374 24.950 -5.158 1.00 24.77 39 VAL D N 1
ATOM 4213 C CA . VAL D 1 39 ? -77.387 24.730 -6.587 1.00 23.81 39 VAL D CA 1
ATOM 4214 C C . VAL D 1 39 ? -75.950 24.796 -7.199 1.00 23.19 39 VAL D C 1
ATOM 4215 O O . VAL D 1 39 ? -75.714 24.420 -8.367 1.00 21.87 39 VAL D O 1
ATOM 4219 N N . ALA D 1 40 ? -74.973 25.248 -6.403 1.00 20.67 40 ALA D N 1
ATOM 4220 C CA . ALA D 1 40 ? -73.625 25.416 -6.920 1.00 19.85 40 ALA D CA 1
ATOM 4221 C C . ALA D 1 40 ? -72.582 24.569 -6.216 1.00 19.30 40 ALA D C 1
ATOM 4222 O O . ALA D 1 40 ? -71.415 24.896 -6.281 1.00 19.24 40 ALA D O 1
ATOM 4224 N N . ASP D 1 41 ? -72.986 23.490 -5.538 1.00 17.99 41 ASP D N 1
ATOM 4225 C CA . ASP D 1 41 ? -72.026 22.643 -4.828 1.00 18.12 41 ASP D CA 1
ATOM 4226 C C . ASP D 1 41 ? -71.003 23.504 -4.031 1.00 16.80 41 ASP D C 1
ATOM 4227 O O . ASP D 1 41 ? -69.807 23.252 -4.042 1.00 17.88 41 ASP D O 1
ATOM 4232 N N . PHE D 1 42 ? -71.498 24.532 -3.353 1.00 16.84 42 PHE D N 1
ATOM 4233 C CA . PHE D 1 42 ? -70.627 25.520 -2.683 1.00 17.78 42 PHE D CA 1
ATOM 4234 C C . PHE D 1 42 ? -70.012 24.921 -1.413 1.00 17.94 42 PHE D C 1
ATOM 4235 O O . PHE D 1 42 ? -70.757 24.522 -0.499 1.00 19.63 42 PHE D O 1
ATOM 4243 N N . GLN D 1 43 ? -68.676 24.859 -1.348 1.00 17.17 43 GLN D N 1
ATOM 4244 C CA . GLN D 1 43 ? -67.968 24.324 -0.169 1.00 17.11 43 GLN D CA 1
ATOM 4245 C C . GLN D 1 43 ? -66.937 25.374 0.262 1.00 18.07 43 GLN D C 1
ATOM 4246 O O . GLN D 1 43 ? -66.339 26.056 -0.587 1.00 17.08 43 GLN D O 1
ATOM 4252 N N . TYR D 1 44 ? -66.718 25.503 1.556 1.00 18.53 44 TYR D N 1
ATOM 4253 C CA . TYR D 1 44 ? -65.849 26.599 2.018 1.00 19.01 44 TYR D CA 1
ATOM 4254 C C . TYR D 1 44 ? -65.048 26.207 3.262 1.00 19.35 44 TYR D C 1
ATOM 4255 O O . TYR D 1 44 ? -65.376 25.234 3.986 1.00 18.31 44 TYR D O 1
ATOM 4264 N N . ASN D 1 45 ? -64.003 26.997 3.505 1.00 20.04 45 ASN D N 1
ATOM 4265 C CA . ASN D 1 45 ? -63.157 26.889 4.686 1.00 20.75 45 ASN D CA 1
ATOM 4266 C C . ASN D 1 45 ? -62.804 28.325 5.093 1.00 21.79 45 ASN D C 1
ATOM 4267 O O . ASN D 1 45 ? -61.902 28.940 4.518 1.00 21.96 45 ASN D O 1
ATOM 4272 N N . GLU D 1 46 ? -63.552 28.849 6.052 1.00 22.84 46 GLU D N 1
ATOM 4273 C CA . GLU D 1 46 ? -63.346 30.213 6.569 1.00 26.01 46 GLU D CA 1
ATOM 4274 C C . GLU D 1 46 ? -61.915 30.464 7.082 1.00 25.54 46 GLU D C 1
ATOM 4275 O O . GLU D 1 46 ? -61.309 31.514 6.788 1.00 25.55 46 GLU D O 1
ATOM 4281 N N . GLY D 1 47 ? -61.360 29.491 7.809 1.00 25.63 47 GLY D N 1
ATOM 4282 C CA . GLY D 1 47 ? -60.013 29.608 8.367 1.00 25.52 47 GLY D CA 1
ATOM 4283 C C . GLY D 1 47 ? -58.902 29.627 7.329 1.00 25.13 47 GLY D C 1
ATOM 4284 O O . GLY D 1 47 ? -57.857 30.257 7.530 1.00 25.46 47 GLY D O 1
ATOM 4285 N N . ALA D 1 48 ? -59.100 28.924 6.213 1.00 23.55 48 ALA D N 1
ATOM 4286 C CA . ALA D 1 48 ? -58.113 28.943 5.156 1.00 23.01 48 ALA D CA 1
ATOM 4287 C C . ALA D 1 48 ? -58.403 30.038 4.103 1.00 22.44 48 ALA D C 1
ATOM 4288 O O . ALA D 1 48 ? -57.586 30.255 3.198 1.00 22.49 48 ALA D O 1
ATOM 4290 N N . GLY D 1 49 ? -59.577 30.664 4.208 1.00 22.22 49 GLY D N 1
ATOM 4291 C CA . GLY D 1 49 ? -60.066 31.658 3.231 1.00 22.77 49 GLY D CA 1
ATOM 4292 C C . GLY D 1 49 ? -60.268 31.058 1.843 1.00 23.21 49 GLY D C 1
ATOM 4293 O O . GLY D 1 49 ? -59.985 31.705 0.818 1.00 24.16 49 GLY D O 1
ATOM 4294 N N . THR D 1 50 ? -60.741 29.809 1.804 1.00 21.84 50 THR D N 1
ATOM 4295 C CA . THR D 1 50 ? -60.916 29.127 0.524 1.00 20.79 50 THR D CA 1
ATOM 4296 C C . THR D 1 50 ? -62.369 28.704 0.305 1.00 20.28 50 THR D C 1
ATOM 4297 O O . THR D 1 50 ? -63.149 28.509 1.254 1.00 19.40 50 THR D O 1
ATOM 4301 N N . TYR D 1 51 ? -62.734 28.590 -0.965 1.00 19.64 51 TYR D N 1
ATOM 4302 C CA . TYR D 1 51 ? -64.009 27.965 -1.316 1.00 19.65 51 TYR D CA 1
ATOM 4303 C C . TYR D 1 51 ? -63.983 27.374 -2.711 1.00 19.23 51 TYR D C 1
ATOM 4304 O O . TYR D 1 51 ? -63.102 27.690 -3.536 1.00 19.21 51 TYR D O 1
ATOM 4313 N N . THR D 1 52 ? -64.931 26.475 -2.956 1.00 19.40 52 THR D N 1
ATOM 4314 C CA . THR D 1 52 ? -65.113 25.897 -4.272 1.00 19.41 52 THR D CA 1
ATOM 4315 C C . THR D 1 52 ? -66.600 25.924 -4.618 1.00 19.37 52 THR D C 1
ATOM 4316 O O . THR D 1 52 ? -67.484 25.968 -3.730 1.00 19.15 52 THR D O 1
ATOM 4320 N N . CYS D 1 53 ? -66.873 25.918 -5.918 1.00 19.76 53 CYS D N 1
ATOM 4321 C CA . CYS D 1 53 ? -68.235 25.708 -6.400 1.00 18.74 53 CYS D CA 1
ATOM 4322 C C . CYS D 1 53 ? -68.222 25.106 -7.814 1.00 19.07 53 CYS D C 1
ATOM 4323 O O . CYS D 1 53 ? -67.204 25.149 -8.524 1.00 18.66 53 CYS D O 1
ATOM 4326 N N . GLY D 1 54 ? -69.339 24.492 -8.198 1.00 19.10 54 GLY D N 1
ATOM 4327 C CA . GLY D 1 54 ? -69.491 23.892 -9.537 1.00 17.95 54 GLY D CA 1
ATOM 4328 C C . GLY D 1 54 ? -70.979 23.958 -9.848 1.00 18.93 54 GLY D C 1
ATOM 4329 O O . GLY D 1 54 ? -71.803 23.606 -8.995 1.00 18.49 54 GLY D O 1
ATOM 4330 N N . TRP D 1 55 ? -71.322 24.448 -11.034 1.00 18.10 55 TRP D N 1
ATOM 4331 C CA . TRP D 1 55 ? -72.723 24.663 -11.366 1.00 19.61 55 TRP D CA 1
ATOM 4332 C C . TRP D 1 55 ? -73.043 24.182 -12.777 1.00 19.73 55 TRP D C 1
ATOM 4333 O O . TRP D 1 55 ? -72.142 24.014 -13.634 1.00 18.56 55 TRP D O 1
ATOM 4344 N N . ASP D 1 56 ? -74.335 23.938 -12.994 1.00 19.96 56 ASP D N 1
ATOM 4345 C CA . ASP D 1 56 ? -74.860 23.570 -14.309 1.00 20.72 56 ASP D CA 1
ATOM 4346 C C . ASP D 1 56 ? -76.367 23.741 -14.164 1.00 20.83 56 ASP D C 1
ATOM 4347 O O . ASP D 1 56 ? -77.080 22.824 -13.741 1.00 21.00 56 ASP D O 1
ATOM 4352 N N . GLY D 1 57 ? -76.853 24.939 -14.466 1.00 20.70 57 GLY D N 1
ATOM 4353 C CA . GLY D 1 57 ? -78.252 25.224 -14.227 1.00 20.98 57 GLY D CA 1
ATOM 4354 C C . GLY D 1 57 ? -78.642 26.658 -14.494 1.00 21.53 57 GLY D C 1
ATOM 4355 O O . GLY D 1 57 ? -77.784 27.508 -14.806 1.00 21.68 57 GLY D O 1
ATOM 4356 N N . SER D 1 58 ? -79.938 26.924 -14.356 1.00 19.99 58 SER D N 1
ATOM 4357 C CA . SER D 1 58 ? -80.512 28.204 -14.772 1.00 21.38 58 SER D CA 1
ATOM 4358 C C . SER D 1 58 ? -81.071 29.007 -13.601 1.00 21.68 58 SER D C 1
ATOM 4359 O O . SER D 1 58 ? -81.895 29.904 -13.783 1.00 22.88 58 SER D O 1
ATOM 4362 N N . THR D 1 59 ? -80.586 28.705 -12.400 1.00 21.92 59 THR D N 1
ATOM 4363 C CA . THR D 1 59 ? -81.038 29.385 -11.192 1.00 22.93 59 THR D CA 1
ATOM 4364 C C . THR D 1 59 ? -79.892 30.303 -10.771 1.00 21.64 59 THR D C 1
ATOM 4365 O O . THR D 1 59 ? -78.740 29.892 -10.816 1.00 20.95 59 THR D O 1
ATOM 4369 N N . ASP D 1 60 ? -80.206 31.520 -10.345 1.00 21.55 60 ASP D N 1
ATOM 4370 C CA . ASP D 1 60 ? -79.171 32.429 -9.850 1.00 21.78 60 ASP D CA 1
ATOM 4371 C C . ASP D 1 60 ? -78.668 32.006 -8.445 1.00 20.74 60 ASP D C 1
ATOM 4372 O O . ASP D 1 60 ? -79.465 31.655 -7.568 1.00 21.37 60 ASP D O 1
ATOM 4377 N N . PHE D 1 61 ? -77.358 32.068 -8.258 1.00 19.25 61 PHE D N 1
ATOM 4378 C CA . PHE D 1 61 ? -76.735 31.893 -6.942 1.00 18.63 61 PHE D CA 1
ATOM 4379 C C . PHE D 1 61 ? -75.599 32.898 -6.805 1.00 19.57 61 PHE D C 1
ATOM 4380 O O . PHE D 1 61 ? -74.958 33.266 -7.807 1.00 18.67 61 PHE D O 1
ATOM 4388 N N . VAL D 1 62 ? -75.336 33.308 -5.568 1.00 18.77 62 VAL D N 1
ATOM 4389 C CA . VAL D 1 62 ? -74.148 34.119 -5.275 1.00 19.26 62 VAL D CA 1
ATOM 4390 C C . VAL D 1 62 ? -73.528 33.545 -4.014 1.00 18.60 62 VAL D C 1
ATOM 4391 O O . VAL D 1 62 ? -74.199 33.521 -2.965 1.00 19.39 62 VAL D O 1
ATOM 4395 N N . VAL D 1 63 ? -72.270 33.116 -4.123 1.00 18.94 63 VAL D N 1
ATOM 4396 C CA . VAL D 1 63 ? -71.519 32.460 -3.029 1.00 18.79 63 VAL D CA 1
ATOM 4397 C C . VAL D 1 63 ? -70.106 33.020 -2.877 1.00 19.36 63 VAL D C 1
ATOM 4398 O O . VAL D 1 63 ? -69.494 33.473 -3.856 1.00 18.90 63 VAL D O 1
ATOM 4402 N N . GLY D 1 64 ? -69.582 32.973 -1.654 1.00 20.19 64 GLY D N 1
ATOM 4403 C CA . GLY D 1 64 ? -68.143 33.213 -1.447 1.00 19.92 64 GLY D CA 1
ATOM 4404 C C . GLY D 1 64 ? -67.808 33.535 -0.003 1.00 20.16 64 GLY D C 1
ATOM 4405 O O . GLY D 1 64 ? -68.556 33.186 0.924 1.00 19.28 64 GLY D O 1
ATOM 4406 N N . LEU D 1 65 ? -66.681 34.214 0.188 1.00 20.16 65 LEU D N 1
ATOM 4407 C CA . LEU D 1 65 ? -66.217 34.573 1.537 1.00 20.94 65 LEU D CA 1
ATOM 4408 C C . LEU D 1 65 ? -65.847 36.065 1.602 1.00 21.94 65 LEU D C 1
ATOM 4409 O O . LEU D 1 65 ? -65.429 36.634 0.596 1.00 22.23 65 LEU D O 1
ATOM 4414 N N . GLY D 1 66 ? -65.971 36.668 2.779 1.00 22.91 66 GLY D N 1
ATOM 4415 C CA . GLY D 1 66 ? -65.499 38.033 2.964 1.00 23.90 66 GLY D CA 1
ATOM 4416 C C . GLY D 1 66 ? -65.803 38.526 4.351 1.00 24.36 66 GLY D C 1
ATOM 4417 O O . GLY D 1 66 ? -65.462 37.869 5.347 1.00 24.17 66 GLY D O 1
ATOM 4418 N N . TRP D 1 67 ? -66.487 39.668 4.406 1.00 24.64 67 TRP D N 1
ATOM 4419 C CA . TRP D 1 67 ? -66.584 40.466 5.616 1.00 25.12 67 TRP D CA 1
ATOM 4420 C C . TRP D 1 67 ? -68.018 40.885 5.850 1.00 25.21 67 TRP D C 1
ATOM 4421 O O . TRP D 1 67 ? -68.709 41.342 4.913 1.00 24.86 67 TRP D O 1
ATOM 4432 N N . SER D 1 68 ? -68.474 40.770 7.099 1.00 25.10 68 SER D N 1
ATOM 4433 C CA . SER D 1 68 ? -69.868 41.118 7.423 1.00 25.49 68 SER D CA 1
ATOM 4434 C C . SER D 1 68 ? -70.132 42.642 7.369 1.00 25.65 68 SER D C 1
ATOM 4435 O O . SER D 1 68 ? -71.280 43.092 7.197 1.00 25.41 68 SER D O 1
ATOM 4438 N N . THR D 1 69 ? -69.054 43.421 7.472 1.00 25.57 69 THR D N 1
ATOM 4439 C CA . THR D 1 69 ? -69.093 44.875 7.237 1.00 25.80 69 THR D CA 1
ATOM 4440 C C . THR D 1 69 ? -68.061 45.244 6.192 1.00 25.18 69 THR D C 1
ATOM 4441 O O . THR D 1 69 ? -66.843 45.029 6.371 1.00 23.95 69 THR D O 1
ATOM 4445 N N . GLY D 1 70 ? -68.558 45.790 5.083 1.00 25.18 70 GLY D N 1
ATOM 4446 C CA . GLY D 1 70 ? -67.686 46.139 3.975 1.00 25.86 70 GLY D CA 1
ATOM 4447 C C . GLY D 1 70 ? -66.845 47.365 4.298 1.00 26.57 70 GLY D C 1
ATOM 4448 O O . GLY D 1 70 ? -67.117 48.061 5.289 1.00 27.01 70 GLY D O 1
ATOM 4449 N N . ALA D 1 71 ? -65.823 47.592 3.473 1.00 27.55 71 ALA D N 1
ATOM 4450 C CA . ALA D 1 71 ? -64.930 48.762 3.585 1.00 28.70 71 ALA D CA 1
ATOM 4451 C C . ALA D 1 71 ? -64.140 48.990 2.294 1.00 29.38 71 ALA D C 1
ATOM 4452 O O . ALA D 1 71 ? -64.109 48.122 1.400 1.00 27.91 71 ALA D O 1
ATOM 4454 N N . ALA D 1 72 ? -63.468 50.150 2.197 1.00 29.86 72 ALA D N 1
ATOM 4455 C CA . ALA D 1 72 ? -62.502 50.372 1.119 1.00 30.61 72 ALA D CA 1
ATOM 4456 C C . ALA D 1 72 ? -61.192 49.591 1.346 1.00 31.20 72 ALA D C 1
ATOM 4457 O O . ALA D 1 72 ? -60.102 50.167 1.368 1.00 31.87 72 ALA D O 1
ATOM 4459 N N . ARG D 1 73 ? -61.301 48.277 1.519 1.00 31.11 73 ARG D N 1
ATOM 4460 C CA . ARG D 1 73 ? -60.134 47.414 1.752 1.00 30.65 73 ARG D CA 1
ATOM 4461 C C . ARG D 1 73 ? -59.593 46.911 0.429 1.00 30.64 73 ARG D C 1
ATOM 4462 O O . ARG D 1 73 ? -60.304 46.909 -0.571 1.00 31.57 73 ARG D O 1
ATOM 4470 N N . ASP D 1 74 ? -58.342 46.479 0.430 1.00 30.02 74 ASP D N 1
ATOM 4471 C CA . ASP D 1 74 ? -57.772 45.770 -0.685 1.00 31.21 74 ASP D CA 1
ATOM 4472 C C . ASP D 1 74 ? -58.125 44.298 -0.553 1.00 31.08 74 ASP D C 1
ATOM 4473 O O . ASP D 1 74 ? -57.822 43.673 0.467 1.00 31.78 74 ASP D O 1
ATOM 4478 N N . ILE D 1 75 ? -58.786 43.756 -1.570 1.00 29.95 75 ILE D N 1
ATOM 4479 C CA . ILE D 1 75 ? -59.157 42.342 -1.548 1.00 28.86 75 ILE D CA 1
ATOM 4480 C C . ILE D 1 75 ? -58.263 41.565 -2.475 1.00 28.46 75 ILE D C 1
ATOM 4481 O O . ILE D 1 75 ? -58.222 41.812 -3.701 1.00 28.64 75 ILE D O 1
ATOM 4486 N N . THR D 1 76 ? -57.509 40.638 -1.892 1.00 27.15 76 THR D N 1
ATOM 4487 C CA . THR D 1 76 ? -56.603 39.816 -2.663 1.00 27.93 76 THR D CA 1
ATOM 4488 C C . THR D 1 76 ? -57.253 38.455 -2.894 1.00 27.45 76 THR D C 1
ATOM 4489 O O . THR D 1 76 ? -57.873 37.896 -1.988 1.00 27.91 76 THR D O 1
ATOM 4493 N N . TYR D 1 77 ? -57.131 37.946 -4.107 1.00 26.94 77 TYR D N 1
ATOM 4494 C CA . TYR D 1 77 ? -57.747 36.670 -4.430 1.00 26.26 77 TYR D CA 1
ATOM 4495 C C . TYR D 1 77 ? -56.888 35.933 -5.424 1.00 26.52 77 TYR D C 1
ATOM 4496 O O . TYR D 1 77 ? -56.104 36.524 -6.193 1.00 26.21 77 TYR D O 1
ATOM 4505 N N . SER D 1 78 ? -57.024 34.614 -5.403 1.00 25.94 78 SER D N 1
ATOM 4506 C CA . SER D 1 78 ? -56.465 33.785 -6.427 1.00 25.89 78 SER D CA 1
ATOM 4507 C C . SER D 1 78 ? -57.511 32.732 -6.758 1.00 25.58 78 SER D C 1
ATOM 4508 O O . SER D 1 78 ? -58.014 32.066 -5.840 1.00 24.63 78 SER D O 1
ATOM 4511 N N . ALA D 1 79 ? -57.826 32.579 -8.047 1.00 24.04 79 ALA D N 1
ATOM 4512 C CA . ALA D 1 79 ? -58.902 31.662 -8.467 1.00 23.76 79 ALA D CA 1
ATOM 4513 C C . ALA D 1 79 ? -58.557 30.825 -9.683 1.00 23.69 79 ALA D C 1
ATOM 4514 O O . ALA D 1 79 ? -57.765 31.235 -10.557 1.00 22.88 79 ALA D O 1
ATOM 4516 N N . THR D 1 80 ? -59.135 29.629 -9.719 1.00 23.59 80 THR D N 1
ATOM 4517 C CA . THR D 1 80 ? -59.295 28.895 -10.947 1.00 24.29 80 THR D CA 1
ATOM 4518 C C . THR D 1 80 ? -60.779 29.084 -11.254 1.00 23.50 80 THR D C 1
ATOM 4519 O O . THR D 1 80 ? -61.631 28.746 -10.421 1.00 24.00 80 THR D O 1
ATOM 4523 N N . TYR D 1 81 ? -61.087 29.695 -12.395 1.00 22.23 81 TYR D N 1
ATOM 4524 C CA . TYR D 1 81 ? -62.453 30.161 -12.669 1.00 21.77 81 TYR D CA 1
ATOM 4525 C C . TYR D 1 81 ? -62.788 29.771 -14.110 1.00 21.91 81 TYR D C 1
ATOM 4526 O O . TYR D 1 81 ? -62.283 30.368 -15.068 1.00 21.91 81 TYR D O 1
ATOM 4535 N N . ASN D 1 82 ? -63.601 28.724 -14.245 1.00 21.24 82 ASN D N 1
ATOM 4536 C CA . ASN D 1 82 ? -63.912 28.136 -15.537 1.00 21.26 82 ASN D CA 1
ATOM 4537 C C . ASN D 1 82 ? -65.392 28.308 -15.850 1.00 22.08 82 ASN D C 1
ATOM 4538 O O . ASN D 1 82 ? -66.233 27.535 -15.385 1.00 22.10 82 ASN D O 1
ATOM 4543 N N . ALA D 1 83 ? -65.707 29.359 -16.601 1.00 21.79 83 ALA D N 1
ATOM 4544 C CA . ALA D 1 83 ? -67.095 29.746 -16.802 1.00 21.44 83 ALA D CA 1
ATOM 4545 C C . ALA D 1 83 ? -67.432 30.042 -18.260 1.00 20.70 83 ALA D C 1
ATOM 4546 O O . ALA D 1 83 ? -68.423 30.716 -18.544 1.00 20.41 83 ALA D O 1
ATOM 4548 N N . GLY D 1 84 ? -66.616 29.533 -19.179 1.00 20.28 84 GLY D N 1
ATOM 4549 C CA . GLY D 1 84 ? -66.907 29.646 -20.614 1.00 20.84 84 GLY D CA 1
ATOM 4550 C C . GLY D 1 84 ? -68.302 29.166 -20.958 1.00 20.76 84 GLY D C 1
ATOM 4551 O O . GLY D 1 84 ? -68.709 28.076 -20.542 1.00 20.01 84 GLY D O 1
ATOM 4552 N N . GLY D 1 85 ? -69.056 29.990 -21.679 1.00 21.00 85 GLY D N 1
ATOM 4553 C CA . GLY D 1 85 ? -70.432 29.605 -22.068 1.00 21.99 85 GLY D CA 1
ATOM 4554 C C . GLY D 1 85 ? -71.497 29.767 -20.982 1.00 22.63 85 GLY D C 1
ATOM 4555 O O . GLY D 1 85 ? -72.659 29.390 -21.168 1.00 23.74 85 GLY D O 1
ATOM 4556 N N . SER D 1 86 ? -71.102 30.323 -19.841 1.00 22.59 86 SER D N 1
ATOM 4557 C CA . SER D 1 86 ? -71.992 30.542 -18.689 1.00 22.84 86 SER D CA 1
ATOM 4558 C C . SER D 1 86 ? -72.282 32.024 -18.471 1.00 22.64 86 SER D C 1
ATOM 4559 O O . SER D 1 86 ? -71.401 32.852 -18.685 1.00 23.45 86 SER D O 1
ATOM 4562 N N . GLY D 1 87 ? -73.501 32.354 -18.027 1.00 21.61 87 GLY D N 1
ATOM 4563 C CA . GLY D 1 87 ? -73.812 33.673 -17.447 1.00 21.27 87 GLY D CA 1
ATOM 4564 C C . GLY D 1 87 ? -73.335 33.705 -15.988 1.00 20.81 87 GLY D C 1
ATOM 4565 O O . GLY D 1 87 ? -74.020 33.203 -15.086 1.00 19.77 87 GLY D O 1
ATOM 4566 N N . SER D 1 88 ? -72.160 34.302 -15.760 1.00 20.53 88 SER D N 1
ATOM 4567 C CA . SER D 1 88 ? -71.409 34.122 -14.507 1.00 20.81 88 SER D CA 1
ATOM 4568 C C . SER D 1 88 ? -70.435 35.287 -14.318 1.00 21.22 88 SER D C 1
ATOM 4569 O O . SER D 1 88 ? -69.957 35.864 -15.306 1.00 20.24 88 SER D O 1
ATOM 4572 N N . TYR D 1 89 ? -70.164 35.627 -13.053 1.00 21.29 89 TYR D N 1
ATOM 4573 C CA . TYR D 1 89 ? -69.139 36.614 -12.679 1.00 21.08 89 TYR D CA 1
ATOM 4574 C C . TYR D 1 89 ? -68.226 36.028 -11.616 1.00 21.18 89 TYR D C 1
ATOM 4575 O O . TYR D 1 89 ? -68.668 35.260 -10.769 1.00 20.73 89 TYR D O 1
ATOM 4584 N N . LEU D 1 90 ? -66.954 36.418 -11.668 1.00 20.44 90 LEU D N 1
ATOM 4585 C CA . LEU D 1 90 ? -66.007 36.278 -10.564 1.00 20.15 90 LEU D CA 1
ATOM 4586 C C . LEU D 1 90 ? -65.804 37.726 -10.121 1.00 20.96 90 LEU D C 1
ATOM 4587 O O . LEU D 1 90 ? -65.281 38.525 -10.905 1.00 20.75 90 LEU D O 1
ATOM 4592 N N . ALA D 1 91 ? -66.270 38.070 -8.924 1.00 20.80 91 ALA D N 1
ATOM 4593 C CA . ALA D 1 91 ? -66.453 39.472 -8.567 1.00 21.78 91 ALA D CA 1
ATOM 4594 C C . ALA D 1 91 ? -66.401 39.783 -7.089 1.00 22.77 91 ALA D C 1
ATOM 4595 O O . ALA D 1 91 ? -66.878 39.004 -6.255 1.00 23.09 91 ALA D O 1
ATOM 4597 N N . VAL D 1 92 ? -65.862 40.966 -6.754 1.00 23.41 92 VAL D N 1
ATOM 4598 C CA . VAL D 1 92 ? -66.199 41.567 -5.473 1.00 23.03 92 VAL D CA 1
ATOM 4599 C C . VAL D 1 92 ? -67.664 41.944 -5.498 1.00 23.32 92 VAL D C 1
ATOM 4600 O O . VAL D 1 92 ? -68.156 42.563 -6.458 1.00 23.68 92 VAL D O 1
ATOM 4604 N N . TYR D 1 93 ? -68.368 41.583 -4.431 1.00 22.51 93 TYR D N 1
ATOM 4605 C CA . TYR D 1 93 ? -69.814 41.730 -4.379 1.00 22.45 93 TYR D CA 1
ATOM 4606 C C . TYR D 1 93 ? -70.232 42.237 -3.024 1.00 21.94 93 TYR D C 1
ATOM 4607 O O . TYR D 1 93 ? -69.745 41.759 -2.007 1.00 22.77 93 TYR D O 1
ATOM 4616 N N . GLY D 1 94 ? -71.138 43.203 -2.991 1.00 21.77 94 GLY D N 1
ATOM 4617 C CA . GLY D 1 94 ? -71.642 43.681 -1.716 1.00 22.45 94 GLY D CA 1
ATOM 4618 C C . GLY D 1 94 ? -72.756 44.699 -1.784 1.00 22.85 94 GLY D C 1
ATOM 4619 O O . GLY D 1 94 ? -73.269 45.009 -2.870 1.00 22.07 94 GLY D O 1
ATOM 4620 N N . TRP D 1 95 ? -73.150 45.215 -0.616 1.00 23.04 95 TRP D N 1
ATOM 4621 C CA . TRP D 1 95 ? -74.269 46.147 -0.532 1.00 23.36 95 TRP D CA 1
ATOM 4622 C C . TRP D 1 95 ? -73.942 47.364 0.330 1.00 24.23 95 TRP D C 1
ATOM 4623 O O . TRP D 1 95 ? -73.067 47.302 1.188 1.00 23.87 95 TRP D O 1
ATOM 4634 N N . VAL D 1 96 ? -74.695 48.437 0.102 1.00 24.73 96 VAL D N 1
ATOM 4635 C CA . VAL D 1 96 ? -74.693 49.627 0.949 1.00 25.58 96 VAL D CA 1
ATOM 4636 C C . VAL D 1 96 ? -76.123 49.835 1.425 1.00 25.96 96 VAL D C 1
ATOM 4637 O O . VAL D 1 96 ? -77.077 49.677 0.661 1.00 26.91 96 VAL D O 1
ATOM 4641 N N . ASN D 1 97 ? -76.287 50.187 2.691 1.00 26.56 97 ASN D N 1
ATOM 4642 C CA . ASN D 1 97 ? -77.611 50.294 3.268 1.00 27.12 97 ASN D CA 1
ATOM 4643 C C . ASN D 1 97 ? -78.381 51.514 2.817 1.00 28.13 97 ASN D C 1
ATOM 4644 O O . ASN D 1 97 ? -79.585 51.437 2.592 1.00 27.52 97 ASN D O 1
ATOM 4649 N N . SER D 1 98 ? -77.692 52.640 2.675 1.00 29.14 98 SER D N 1
ATOM 4650 C CA . SER D 1 98 ? -78.405 53.903 2.424 1.00 30.59 98 SER D CA 1
ATOM 4651 C C . SER D 1 98 ? -77.501 54.938 1.740 1.00 30.70 98 SER D C 1
ATOM 4652 O O . SER D 1 98 ? -76.437 55.257 2.265 1.00 31.84 98 SER D O 1
ATOM 4655 N N . PRO D 1 99 ? -77.864 55.382 0.514 1.00 30.69 99 PRO D N 1
ATOM 4656 C CA . PRO D 1 99 ? -79.030 54.885 -0.228 1.00 30.45 99 PRO D CA 1
ATOM 4657 C C . PRO D 1 99 ? -78.779 53.408 -0.582 1.00 28.72 99 PRO D C 1
ATOM 4658 O O . PRO D 1 99 ? -77.633 52.986 -0.723 1.00 27.82 99 PRO D O 1
ATOM 4662 N N . GLN D 1 100 ? -79.840 52.625 -0.685 1.00 28.07 100 GLN D N 1
ATOM 4663 C CA . GLN D 1 100 ? -79.651 51.200 -0.881 1.00 26.73 100 GLN D CA 1
ATOM 4664 C C . GLN D 1 100 ? -79.025 50.906 -2.234 1.00 26.29 100 GLN D C 1
ATOM 4665 O O . GLN D 1 100 ? -79.497 51.384 -3.267 1.00 25.47 100 GLN D O 1
ATOM 4671 N N . ALA D 1 101 ? -77.945 50.142 -2.216 1.00 25.49 101 ALA D N 1
ATOM 4672 C CA . ALA D 1 101 ? -77.189 49.849 -3.438 1.00 25.25 101 ALA D CA 1
ATOM 4673 C C . ALA D 1 101 ? -76.557 48.463 -3.387 1.00 25.01 101 ALA D C 1
ATOM 4674 O O . ALA D 1 101 ? -76.042 48.043 -2.336 1.00 24.87 101 ALA D O 1
ATOM 4676 N N . GLU D 1 102 ? -76.551 47.795 -4.541 1.00 23.10 102 GLU D N 1
ATOM 4677 C CA . GLU D 1 102 ? -75.878 46.518 -4.731 1.00 22.39 102 GLU D CA 1
ATOM 4678 C C . GLU D 1 102 ? -74.711 46.769 -5.683 1.00 22.52 102 GLU D C 1
ATOM 4679 O O . GLU D 1 102 ? -74.885 47.450 -6.679 1.00 23.51 102 GLU D O 1
ATOM 4685 N N . TYR D 1 103 ? -73.520 46.264 -5.385 1.00 23.00 103 TYR D N 1
ATOM 4686 C CA . TYR D 1 103 ? -72.357 46.529 -6.234 1.00 22.99 103 TYR D CA 1
ATOM 4687 C C . TYR D 1 103 ? -71.476 45.326 -6.563 1.00 23.51 103 TYR D C 1
ATOM 4688 O O . TYR D 1 103 ? -71.350 44.352 -5.774 1.00 23.21 103 TYR D O 1
ATOM 4697 N N . TYR D 1 104 ? -70.864 45.401 -7.744 1.00 22.68 104 TYR D N 1
ATOM 4698 C CA . TYR D 1 104 ? -69.963 44.390 -8.225 1.00 22.80 104 TYR D CA 1
ATOM 4699 C C . TYR D 1 104 ? -68.676 45.027 -8.775 1.00 23.64 104 TYR D C 1
ATOM 4700 O O . TYR D 1 104 ? -68.717 46.042 -9.499 1.00 23.38 104 TYR D O 1
ATOM 4709 N N . ILE D 1 105 ? -67.557 44.394 -8.476 1.00 22.61 105 ILE D N 1
ATOM 4710 C CA . ILE D 1 105 ? -66.331 44.654 -9.207 1.00 23.95 105 ILE D CA 1
ATOM 4711 C C . ILE D 1 105 ? -65.959 43.351 -9.898 1.00 23.47 105 ILE D C 1
ATOM 4712 O O . ILE D 1 105 ? -65.397 42.431 -9.271 1.00 24.58 105 ILE D O 1
ATOM 4717 N N . VAL D 1 106 ? -66.315 43.260 -11.184 1.00 22.26 106 VAL D N 1
ATOM 4718 C CA . VAL D 1 106 ? -66.170 42.012 -11.963 1.00 22.32 106 VAL D CA 1
ATOM 4719 C C . VAL D 1 106 ? -64.760 41.819 -12.548 1.00 22.77 106 VAL D C 1
ATOM 4720 O O . VAL D 1 106 ? -64.313 42.601 -13.398 1.00 21.93 106 VAL D O 1
ATOM 4724 N N . GLU D 1 107 ? -64.079 40.766 -12.102 1.00 22.26 107 GLU D N 1
ATOM 4725 C CA . GLU D 1 107 ? -62.695 40.493 -12.496 1.00 23.10 107 GLU D CA 1
ATOM 4726 C C . GLU D 1 107 ? -62.600 39.616 -13.730 1.00 23.02 107 GLU D C 1
ATOM 4727 O O . GLU D 1 107 ? -61.675 39.747 -14.536 1.00 23.08 107 GLU D O 1
ATOM 4733 N N . SER D 1 108 ? -63.571 38.719 -13.868 1.00 23.56 108 SER D N 1
ATOM 4734 C CA . SER D 1 108 ? -63.659 37.768 -14.981 1.00 24.27 108 SER D CA 1
ATOM 4735 C C . SER D 1 108 ? -65.137 37.417 -15.093 1.00 23.49 108 SER D C 1
ATOM 4736 O O . SER D 1 108 ? -65.865 37.468 -14.096 1.00 23.43 108 SER D O 1
ATOM 4739 N N . TYR D 1 109 ? -65.594 37.104 -16.296 1.00 23.40 109 TYR D N 1
ATOM 4740 C CA . TYR D 1 109 ? -66.994 36.710 -16.472 1.00 23.75 109 TYR D CA 1
ATOM 4741 C C . TYR D 1 109 ? -67.126 35.763 -17.646 1.00 23.68 109 TYR D C 1
ATOM 4742 O O . TYR D 1 109 ? -66.160 35.550 -18.403 1.00 24.67 109 TYR D O 1
ATOM 4751 N N . GLY D 1 110 ? -68.305 35.163 -17.789 1.00 23.58 110 GLY D N 1
ATOM 4752 C CA . GLY D 1 110 ? -68.549 34.230 -18.874 1.00 23.73 110 GLY D CA 1
ATOM 4753 C C . GLY D 1 110 ? -69.082 34.994 -20.072 1.00 25.93 110 GLY D C 1
ATOM 4754 O O . GLY D 1 110 ? -68.413 35.904 -20.588 1.00 25.22 110 GLY D O 1
ATOM 4755 N N . ASP D 1 111 ? -70.284 34.635 -20.517 1.00 26.48 111 ASP D N 1
ATOM 4756 C CA . ASP D 1 111 ? -70.811 35.140 -21.786 1.00 28.16 111 ASP D CA 1
ATOM 4757 C C . ASP D 1 111 ? -71.434 36.526 -21.731 1.00 28.80 111 ASP D C 1
ATOM 4758 O O . ASP D 1 111 ? -71.561 37.178 -22.766 1.00 29.29 111 ASP D O 1
ATOM 4763 N N . TYR D 1 112 ? -71.832 36.964 -20.544 1.00 28.84 112 TYR D N 1
ATOM 4764 C CA . TYR D 1 112 ? -72.735 38.084 -20.394 1.00 29.98 112 TYR D CA 1
ATOM 4765 C C . TYR D 1 112 ? -72.001 39.264 -19.727 1.00 30.33 112 TYR D C 1
ATOM 4766 O O . TYR D 1 112 ? -71.621 39.205 -18.549 1.00 29.19 112 TYR D O 1
ATOM 4775 N N . ASN D 1 113 ? -71.795 40.331 -20.494 1.00 30.86 113 ASN D N 1
ATOM 4776 C CA . ASN D 1 113 ? -71.310 41.582 -19.929 1.00 31.12 113 ASN D CA 1
ATOM 4777 C C . ASN D 1 113 ? -72.465 42.371 -19.313 1.00 31.30 113 ASN D C 1
ATOM 4778 O O . ASN D 1 113 ? -73.381 42.818 -20.020 1.00 31.19 113 ASN D O 1
ATOM 4783 N N . PRO D 1 114 ? -72.427 42.565 -17.981 1.00 31.20 114 PRO D N 1
ATOM 4784 C CA . PRO D 1 114 ? -73.564 43.198 -17.331 1.00 31.40 114 PRO D CA 1
ATOM 4785 C C . PRO D 1 114 ? -73.730 44.682 -17.689 1.00 32.33 114 PRO D C 1
ATOM 4786 O O . PRO D 1 114 ? -74.776 45.247 -17.413 1.00 32.50 114 PRO D O 1
ATOM 4790 N N . CYS D 1 115 ? -72.734 45.292 -18.326 1.00 32.76 115 CYS D N 1
ATOM 4791 C CA . CYS D 1 115 ? -72.911 46.672 -18.799 1.00 34.48 115 CYS D CA 1
ATOM 4792 C C . CYS D 1 115 ? -73.568 46.821 -20.190 1.00 35.93 115 CYS D C 1
ATOM 4793 O O . CYS D 1 115 ? -73.989 47.923 -20.548 1.00 36.29 115 CYS D O 1
ATOM 4796 N N . SER D 1 116 ? -73.682 45.724 -20.946 1.00 37.54 116 SER D N 1
ATOM 4797 C CA . SER D 1 116 ? -74.314 45.753 -22.282 1.00 39.46 116 SER D CA 1
ATOM 4798 C C . SER D 1 116 ? -75.672 46.424 -22.262 1.00 40.73 116 SER D C 1
ATOM 4799 O O . SER D 1 116 ? -76.005 47.189 -23.172 1.00 41.74 116 SER D O 1
ATOM 4802 N N . ASN D 1 117 ? -76.438 46.143 -21.208 1.00 41.53 117 ASN D N 1
ATOM 4803 C CA . ASN D 1 117 ? -77.813 46.592 -21.074 1.00 42.58 117 ASN D CA 1
ATOM 4804 C C . ASN D 1 117 ? -78.059 47.441 -19.803 1.00 42.02 117 ASN D C 1
ATOM 4805 O O . ASN D 1 117 ? -79.131 47.383 -19.193 1.00 43.09 117 ASN D O 1
ATOM 4810 N N . ALA D 1 118 ? -77.071 48.250 -19.420 1.00 40.50 118 ALA D N 1
ATOM 4811 C CA . ALA D 1 118 ? -77.203 49.181 -18.297 1.00 39.45 118 ALA D CA 1
ATOM 4812 C C . ALA D 1 118 ? -76.885 50.607 -18.770 1.00 38.77 118 ALA D C 1
ATOM 4813 O O . ALA D 1 118 ? -76.541 50.800 -19.929 1.00 39.27 118 ALA D O 1
ATOM 4815 N N . GLU D 1 119 ? -77.027 51.587 -17.887 1.00 37.28 119 GLU D N 1
ATOM 4816 C CA . GLU D 1 119 ? -76.672 52.981 -18.187 1.00 37.41 119 GLU D CA 1
ATOM 4817 C C . GLU D 1 119 ? -75.177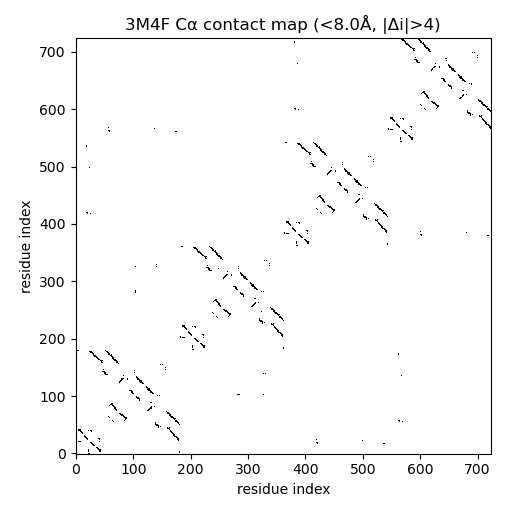 53.197 -17.933 1.00 35.93 119 GLU D C 1
ATOM 4818 O O . GLU D 1 119 ? -74.724 53.130 -16.787 1.00 35.02 119 GLU D O 1
ATOM 4824 N N . GLY D 1 120 ? -74.420 53.467 -18.989 1.00 34.70 120 GLY D N 1
ATOM 4825 C CA . GLY D 1 120 ? -72.974 53.722 -18.861 1.00 33.72 120 GLY D CA 1
ATOM 4826 C C . GLY D 1 120 ? -72.656 54.858 -17.909 1.00 33.26 120 GLY D C 1
ATOM 4827 O O . GLY D 1 120 ? -73.403 55.826 -17.823 1.00 32.74 120 GLY D O 1
ATOM 4828 N N . LEU D 1 121 ? -71.567 54.720 -17.158 1.00 33.36 121 LEU D N 1
ATOM 4829 C CA . LEU D 1 121 ? -71.038 55.809 -16.325 1.00 34.25 121 LEU D CA 1
ATOM 4830 C C . LEU D 1 121 ? -69.557 55.946 -16.625 1.00 34.30 121 LEU D C 1
ATOM 4831 O O . LEU D 1 121 ? -68.739 56.105 -15.707 1.00 35.91 121 LEU D O 1
ATOM 4836 N N . GLY D 1 122 ? -69.197 55.848 -17.896 1.00 33.73 122 GLY D N 1
ATOM 4837 C CA . GLY D 1 122 ? -67.811 55.975 -18.285 1.00 33.15 122 GLY D CA 1
ATOM 4838 C C . GLY D 1 122 ? -66.942 54.842 -17.784 1.00 32.49 122 GLY D C 1
ATOM 4839 O O . GLY D 1 122 ? -67.394 53.684 -17.684 1.00 32.44 122 GLY D O 1
ATOM 4840 N N . THR D 1 123 ? -65.674 55.160 -17.519 1.00 30.98 123 THR D N 1
ATOM 4841 C CA . THR D 1 123 ? -64.677 54.141 -17.202 1.00 29.56 123 THR D CA 1
ATOM 4842 C C . THR D 1 123 ? -63.749 54.632 -16.086 1.00 29.61 123 THR D C 1
ATOM 4843 O O . THR D 1 123 ? -63.711 55.833 -15.780 1.00 28.52 123 THR D O 1
ATOM 4847 N N . LEU D 1 124 ? -63.031 53.696 -15.471 1.00 29.63 124 LEU D N 1
ATOM 4848 C CA . LEU D 1 124 ? -62.000 54.039 -14.467 1.00 29.75 124 LEU D CA 1
ATOM 4849 C C . LEU D 1 124 ? -60.809 53.111 -14.654 1.00 29.80 124 LEU D C 1
ATOM 4850 O O . LEU D 1 124 ? -60.935 52.070 -15.317 1.00 29.84 124 LEU D O 1
ATOM 4855 N N . GLU D 1 125 ? -59.649 53.480 -14.106 1.00 29.27 125 GLU D N 1
ATOM 4856 C CA . GLU D 1 125 ? -58.493 52.589 -14.156 1.00 30.05 125 GLU D CA 1
ATOM 4857 C C . GLU D 1 125 ? -58.221 52.126 -12.728 1.00 30.38 125 GLU D C 1
ATOM 4858 O O . GLU D 1 125 ? -58.391 52.903 -11.782 1.00 30.48 125 GLU D O 1
ATOM 4864 N N . SER D 1 126 ? -57.815 50.863 -12.587 1.00 30.49 126 SER D N 1
ATOM 4865 C CA . SER D 1 126 ? -57.509 50.267 -11.275 1.00 30.71 126 SER D CA 1
ATOM 4866 C C . SER D 1 126 ? -56.871 48.899 -11.425 1.00 30.13 126 SER D C 1
ATOM 4867 O O . SER D 1 126 ? -57.344 48.071 -12.196 1.00 29.45 126 SER D O 1
ATOM 4870 N N . ASP D 1 127 ? -55.779 48.671 -10.693 1.00 29.56 127 ASP D N 1
ATOM 4871 C CA . ASP D 1 127 ? -55.105 47.377 -10.650 1.00 29.40 127 ASP D CA 1
ATOM 4872 C C . ASP D 1 127 ? -54.694 46.804 -12.018 1.00 29.81 127 ASP D C 1
ATOM 4873 O O . ASP D 1 127 ? -54.766 45.585 -12.271 1.00 29.02 127 ASP D O 1
ATOM 4878 N N . GLY D 1 128 ? -54.220 47.703 -12.895 1.00 28.74 128 GLY D N 1
ATOM 4879 C CA . GLY D 1 128 ? -53.631 47.297 -14.153 1.00 28.69 128 GLY D CA 1
ATOM 4880 C C . GLY D 1 128 ? -54.577 47.205 -15.335 1.00 28.28 128 GLY D C 1
ATOM 4881 O O . GLY D 1 128 ? -54.183 46.736 -16.406 1.00 29.60 128 GLY D O 1
ATOM 4882 N N . SER D 1 129 ? -55.811 47.654 -15.157 1.00 28.09 129 SER D N 1
ATOM 4883 C CA . SER D 1 129 ? -56.804 47.584 -16.232 1.00 27.79 129 SER D CA 1
ATOM 4884 C C . SER D 1 129 ? -57.830 48.720 -16.159 1.00 27.63 129 SER D C 1
ATOM 4885 O O . SER D 1 129 ? -58.081 49.306 -15.108 1.00 27.82 129 SER D O 1
ATOM 4888 N N . THR D 1 130 ? -58.392 49.050 -17.318 1.00 27.04 130 THR D N 1
ATOM 4889 C CA . THR D 1 130 ? -59.578 49.874 -17.379 1.00 27.15 130 THR D CA 1
ATOM 4890 C C . THR D 1 130 ? -60.788 49.014 -16.939 1.00 25.98 130 THR D C 1
ATOM 4891 O O . THR D 1 130 ? -60.801 47.810 -17.177 1.00 26.52 130 THR D O 1
ATOM 4895 N N . TYR D 1 131 ? -61.756 49.640 -16.298 1.00 25.92 131 TYR D N 1
ATOM 4896 C CA . TYR D 1 131 ? -63.044 49.013 -16.003 1.00 25.89 131 TYR D CA 1
ATOM 4897 C C . TYR D 1 131 ? -64.159 49.806 -16.678 1.00 25.82 131 TYR D C 1
ATOM 4898 O O . TYR D 1 131 ? -64.241 51.017 -16.501 1.00 25.96 131 TYR D O 1
ATOM 4907 N N . THR D 1 132 ? -65.041 49.124 -17.408 1.00 26.24 132 THR D N 1
ATOM 4908 C CA . THR D 1 132 ? -66.306 49.735 -17.828 1.00 26.06 132 THR D CA 1
ATOM 4909 C C . THR D 1 132 ? -67.196 49.901 -16.612 1.00 26.58 132 THR D C 1
ATOM 4910 O O . THR D 1 132 ? -67.405 48.957 -15.840 1.00 26.33 132 THR D O 1
ATOM 4914 N N . VAL D 1 133 ? -67.713 51.102 -16.418 1.00 26.83 133 VAL D N 1
ATOM 4915 C CA . VAL D 1 133 ? -68.555 51.372 -15.260 1.00 27.44 133 VAL D CA 1
ATOM 4916 C C . VAL D 1 133 ? -69.979 51.696 -15.698 1.00 28.61 133 VAL D C 1
ATOM 4917 O O . VAL D 1 133 ? -70.202 52.507 -16.608 1.00 27.97 133 VAL D O 1
ATOM 4921 N N . CYS D 1 134 ? -70.948 51.057 -15.056 1.00 27.97 134 CYS D N 1
ATOM 4922 C CA . CYS D 1 134 ? -72.318 51.272 -15.438 1.00 28.95 134 CYS D CA 1
ATOM 4923 C C . CYS D 1 134 ? -73.221 51.118 -14.221 1.00 29.13 134 CYS D C 1
ATOM 4924 O O . CYS D 1 134 ? -72.783 50.683 -13.151 1.00 29.44 134 CYS D O 1
ATOM 4927 N N . THR D 1 135 ? -74.478 51.500 -14.383 1.00 29.23 135 THR D N 1
ATOM 4928 C CA . THR D 1 135 ? -75.412 51.561 -13.280 1.00 30.52 135 THR D CA 1
ATOM 4929 C C . THR D 1 135 ? -76.820 51.205 -13.783 1.00 30.93 135 THR D C 1
ATOM 4930 O O . THR D 1 135 ? -77.107 51.295 -14.993 1.00 29.59 135 THR D O 1
ATOM 4934 N N . ASP D 1 136 ? -77.686 50.772 -12.869 1.00 31.15 136 ASP D N 1
ATOM 4935 C CA . ASP D 1 136 ? -79.102 50.618 -13.199 1.00 32.03 136 ASP D CA 1
ATOM 4936 C C . ASP D 1 136 ? -79.977 50.690 -11.960 1.00 31.73 136 ASP D C 1
ATOM 4937 O O . ASP D 1 136 ? -79.496 50.506 -10.843 1.00 32.04 136 ASP D O 1
ATOM 4942 N N . THR D 1 137 ? -81.257 50.971 -12.160 1.00 31.08 137 THR D N 1
ATOM 4943 C CA . THR D 1 137 ? -82.193 51.044 -11.061 1.00 30.49 137 THR D CA 1
ATOM 4944 C C . THR D 1 137 ? -82.981 49.738 -11.030 1.00 30.09 137 THR D C 1
ATOM 4945 O O . THR D 1 137 ? -83.540 49.300 -12.063 1.00 29.76 137 THR D O 1
ATOM 4949 N N . ARG D 1 138 ? -82.979 49.079 -9.869 1.00 28.72 138 ARG D N 1
ATOM 4950 C CA . ARG D 1 138 ? -83.825 47.891 -9.669 1.00 28.45 138 ARG D CA 1
ATOM 4951 C C . ARG D 1 138 ? -84.993 48.322 -8.828 1.00 26.72 138 ARG D C 1
ATOM 4952 O O . ARG D 1 138 ? -84.826 48.625 -7.657 1.00 27.47 138 ARG D O 1
ATOM 4960 N N . THR D 1 139 ? -86.175 48.385 -9.432 1.00 26.31 139 THR D N 1
ATOM 4961 C CA . THR D 1 139 ? -87.362 48.926 -8.755 1.00 24.72 139 THR D CA 1
ATOM 4962 C C . THR D 1 139 ? -88.192 47.791 -8.188 1.00 24.79 139 THR D C 1
ATOM 4963 O O . THR D 1 139 ? -88.606 46.890 -8.936 1.00 23.71 139 THR D O 1
ATOM 4967 N N . ASN D 1 140 ? -88.426 47.847 -6.876 1.00 24.22 140 ASN D N 1
ATOM 4968 C CA . ASN D 1 140 ? -89.244 46.844 -6.189 1.00 24.52 140 ASN D CA 1
ATOM 4969 C C . ASN D 1 140 ? -88.799 45.419 -6.546 1.00 24.54 140 ASN D C 1
ATOM 4970 O O . ASN D 1 140 ? -89.615 44.581 -6.910 1.00 25.29 140 ASN D O 1
ATOM 4975 N N . GLU D 1 141 ? -87.499 45.169 -6.420 1.00 24.67 141 GLU D N 1
ATOM 4976 C CA . GLU D 1 141 ? -86.902 43.869 -6.713 1.00 24.74 141 GLU D CA 1
ATOM 4977 C C . GLU D 1 141 ? -86.436 43.212 -5.411 1.00 25.70 141 GLU D C 1
ATOM 4978 O O . GLU D 1 141 ? -86.214 43.922 -4.411 1.00 24.46 141 GLU D O 1
ATOM 4984 N N . PRO D 1 142 ? -86.310 41.864 -5.399 1.00 25.46 142 PRO D N 1
ATOM 4985 C CA . PRO D 1 142 ? -85.725 41.193 -4.223 1.00 26.15 142 PRO D CA 1
ATOM 4986 C C . PRO D 1 142 ? -84.402 41.817 -3.795 1.00 26.34 142 PRO D C 1
ATOM 4987 O O . PRO D 1 142 ? -83.530 42.065 -4.636 1.00 26.46 142 PRO D O 1
ATOM 4991 N N . SER D 1 143 ? -84.268 42.098 -2.503 1.00 27.03 143 SER D N 1
ATOM 4992 C CA . SER D 1 143 ? -83.084 42.763 -1.966 1.00 27.84 143 SER D CA 1
ATOM 4993 C C . SER D 1 143 ? -82.749 42.250 -0.559 1.00 29.28 143 SER D C 1
ATOM 4994 O O . SER D 1 143 ? -83.446 41.381 -0.033 1.00 29.25 143 SER D O 1
ATOM 4997 N N . ILE D 1 144 ? -81.704 42.825 0.047 1.00 30.52 144 ILE D N 1
ATOM 4998 C CA . ILE D 1 144 ? -81.311 42.546 1.439 1.00 31.75 144 ILE D CA 1
ATOM 4999 C C . ILE D 1 144 ? -82.347 43.088 2.460 1.00 31.90 144 ILE D C 1
ATOM 5000 O O . ILE D 1 144 ? -82.194 42.953 3.687 1.00 33.30 144 ILE D O 1
ATOM 5005 N N . THR D 1 145 ? -83.403 43.699 1.942 1.00 31.07 145 THR D N 1
ATOM 5006 C CA . THR D 1 145 ? -84.411 44.313 2.754 1.00 30.28 145 THR D CA 1
ATOM 5007 C C . THR D 1 145 ? -85.802 43.700 2.418 1.00 29.84 145 THR D C 1
ATOM 5008 O O . THR D 1 145 ? -86.843 44.156 2.884 1.00 29.80 145 THR D O 1
ATOM 5012 N N . GLY D 1 146 ? -85.771 42.595 1.674 1.00 29.70 146 GLY D N 1
ATOM 5013 C CA . GLY D 1 146 ? -86.980 41.890 1.223 1.00 28.54 146 GLY D CA 1
ATOM 5014 C C . GLY D 1 146 ? -87.214 42.215 -0.243 1.00 27.60 146 GLY D C 1
ATOM 5015 O O . GLY D 1 146 ? -86.602 41.618 -1.124 1.00 27.02 146 GLY D O 1
ATOM 5016 N N . THR D 1 147 ? -88.089 43.189 -0.476 1.00 27.26 147 THR D N 1
ATOM 5017 C CA . THR D 1 147 ? -88.368 43.718 -1.812 1.00 26.87 147 THR D CA 1
ATOM 5018 C C . THR D 1 147 ? -88.255 45.242 -1.696 1.00 26.92 147 THR D C 1
ATOM 5019 O O . THR D 1 147 ? -88.837 45.841 -0.781 1.00 27.32 147 THR D O 1
ATOM 5023 N N . SER D 1 148 ? -87.465 45.867 -2.567 1.00 25.98 148 SER D N 1
ATOM 5024 C CA . SER D 1 148 ? -87.260 47.312 -2.438 1.00 25.56 148 SER D CA 1
ATOM 5025 C C . SER D 1 148 ? -86.641 47.891 -3.694 1.00 25.54 148 SER D C 1
ATOM 5026 O O . SER D 1 148 ? -86.277 47.149 -4.600 1.00 23.11 148 SER D O 1
ATOM 5029 N N . THR D 1 149 ? -86.507 49.215 -3.749 1.00 25.76 149 THR D N 1
ATOM 5030 C CA . THR D 1 149 ? -85.760 49.783 -4.874 1.00 25.95 149 THR D CA 1
ATOM 5031 C C . THR D 1 149 ? -84.379 50.273 -4.527 1.00 25.93 149 THR D C 1
ATOM 5032 O O . THR D 1 149 ? -84.163 50.958 -3.508 1.00 26.02 149 THR D O 1
ATOM 5036 N N . PHE D 1 150 ? -83.430 49.851 -5.345 1.00 25.71 150 PHE D N 1
ATOM 5037 C CA . PHE D 1 150 ? -82.021 50.094 -5.097 1.00 26.01 150 PHE D CA 1
ATOM 5038 C C . PHE D 1 150 ? -81.301 50.313 -6.430 1.00 26.46 150 PHE D C 1
ATOM 5039 O O . PHE D 1 150 ? -81.821 49.940 -7.516 1.00 25.61 150 PHE D O 1
ATOM 5047 N N . THR D 1 151 ? -80.124 50.928 -6.363 1.00 26.50 151 THR D N 1
ATOM 5048 C CA . THR D 1 151 ? -79.297 50.997 -7.570 1.00 27.26 151 THR D CA 1
ATOM 5049 C C . THR D 1 151 ? -78.131 50.019 -7.557 1.00 27.42 151 THR D C 1
ATOM 5050 O O . THR D 1 151 ? -77.494 49.758 -6.514 1.00 27.34 151 THR D O 1
ATOM 5054 N N . GLN D 1 152 ? -77.914 49.423 -8.718 1.00 26.69 152 GLN D N 1
ATOM 5055 C CA . GLN D 1 152 ? -76.762 48.578 -8.916 1.00 26.55 152 GLN D CA 1
ATOM 5056 C C . GLN D 1 152 ? -75.645 49.413 -9.490 1.00 27.91 152 GLN D C 1
ATOM 5057 O O . GLN D 1 152 ? -75.874 50.248 -10.398 1.00 28.30 152 GLN D O 1
ATOM 5063 N N . TYR D 1 153 ? -74.443 49.176 -8.972 1.00 26.26 153 TYR D N 1
ATOM 5064 C CA . TYR D 1 153 ? -73.221 49.701 -9.558 1.00 26.22 153 TYR D CA 1
ATOM 5065 C C . TYR D 1 153 ? -72.333 48.559 -10.008 1.00 25.73 153 TYR D C 1
ATOM 5066 O O . TYR D 1 153 ? -72.107 47.603 -9.242 1.00 25.79 153 TYR D O 1
ATOM 5075 N N . TRP D 1 154 ? -71.799 48.672 -11.224 1.00 25.01 154 TRP D N 1
ATOM 5076 C CA . TRP D 1 154 ? -70.896 47.679 -11.779 1.00 25.19 154 TRP D CA 1
ATOM 5077 C C . TRP D 1 154 ? -69.588 48.322 -12.282 1.00 25.75 154 TRP D C 1
ATOM 5078 O O . TRP D 1 154 ? -69.628 49.372 -12.963 1.00 26.42 154 TRP D O 1
ATOM 5089 N N . SER D 1 155 ? -68.455 47.717 -11.937 1.00 24.82 155 SER D N 1
ATOM 5090 C CA . SER D 1 155 ? -67.195 47.910 -12.669 1.00 25.30 155 SER D CA 1
ATOM 5091 C C . SER D 1 155 ? -66.815 46.594 -13.293 1.00 24.86 155 SER D C 1
ATOM 5092 O O . SER D 1 155 ? -66.660 45.579 -12.590 1.00 24.94 155 SER D O 1
ATOM 5095 N N . VAL D 1 156 ? -66.649 46.598 -14.609 1.00 24.70 156 VAL D N 1
ATOM 5096 C CA . VAL D 1 156 ? -66.333 45.384 -15.333 1.00 24.91 156 VAL D CA 1
ATOM 5097 C C . VAL D 1 156 ? -64.928 45.467 -15.915 1.00 26.36 156 VAL D C 1
ATOM 5098 O O . VAL D 1 156 ? -64.648 46.352 -16.738 1.00 25.66 156 VAL D O 1
ATOM 5102 N N . ARG D 1 157 ? -64.043 44.566 -15.469 1.00 25.75 157 ARG D N 1
ATOM 5103 C CA . ARG D 1 157 ? -62.643 44.595 -15.895 1.00 25.97 157 ARG D CA 1
ATOM 5104 C C . ARG D 1 157 ? -62.505 44.313 -17.388 1.00 26.64 157 ARG D C 1
ATOM 5105 O O . ARG D 1 157 ? -63.025 43.298 -17.890 1.00 26.39 157 ARG D O 1
ATOM 5113 N N . GLN D 1 158 ? -61.837 45.222 -18.117 1.00 25.89 158 GLN D N 1
ATOM 5114 C CA . GLN D 1 158 ? -61.666 45.029 -19.555 1.00 26.93 158 GLN D CA 1
ATOM 5115 C C . GLN D 1 158 ? -60.619 43.971 -19.875 1.00 26.48 158 GLN D C 1
ATOM 5116 O O . GLN D 1 158 ? -60.778 43.204 -20.821 1.00 27.67 158 GLN D O 1
ATOM 5122 N N . SER D 1 159 ? -59.546 43.919 -19.095 1.00 27.18 159 SER D N 1
ATOM 5123 C CA . SER D 1 159 ? -58.551 42.853 -19.242 1.00 27.67 159 SER D CA 1
ATOM 5124 C C . SER D 1 159 ? -58.842 41.826 -18.146 1.00 27.07 159 SER D C 1
ATOM 5125 O O . SER D 1 159 ? -58.332 41.948 -17.038 1.00 26.33 159 SER D O 1
ATOM 5128 N N . GLU D 1 160 ? -59.674 40.831 -18.451 1.00 26.73 160 GLU D N 1
ATOM 5129 C CA . GLU D 1 160 ? -60.098 39.857 -17.422 1.00 25.00 160 GLU D CA 1
ATOM 5130 C C . GLU D 1 160 ? -58.916 39.089 -16.840 1.00 24.31 160 GLU D C 1
ATOM 5131 O O . GLU D 1 160 ? -57.943 38.786 -17.548 1.00 23.82 160 GLU D O 1
ATOM 5137 N N . ARG D 1 161 ? -58.997 38.769 -15.550 1.00 23.81 161 ARG D N 1
ATOM 5138 C CA . ARG D 1 161 ? -57.943 38.002 -14.873 1.00 23.19 161 ARG D CA 1
ATOM 5139 C C . ARG D 1 161 ? -58.555 37.141 -13.769 1.00 22.95 161 ARG D C 1
ATOM 5140 O O . ARG D 1 161 ? -59.697 37.371 -13.360 1.00 22.83 161 ARG D O 1
ATOM 5148 N N . THR D 1 162 ? -57.766 36.205 -13.254 1.00 23.06 162 THR D N 1
ATOM 5149 C CA . THR D 1 162 ? -58.230 35.265 -12.204 1.00 23.85 162 THR D CA 1
ATOM 5150 C C . THR D 1 162 ? -57.401 35.308 -10.897 1.00 24.12 162 THR D C 1
ATOM 5151 O O . THR D 1 162 ? -57.641 34.532 -9.961 1.00 23.61 162 THR D O 1
ATOM 5155 N N . SER D 1 163 ? -56.457 36.240 -10.821 1.00 24.54 163 SER D N 1
ATOM 5156 C CA . SER D 1 163 ? -55.773 36.529 -9.539 1.00 25.51 163 SER D CA 1
ATOM 5157 C C . SER D 1 163 ? -55.272 37.964 -9.531 1.00 26.01 163 SER D C 1
ATOM 5158 O O . SER D 1 163 ? -54.989 38.550 -10.594 1.00 26.43 163 SER D O 1
ATOM 5161 N N . GLY D 1 164 ? -55.156 38.518 -8.336 1.00 26.34 164 GLY D N 1
ATOM 5162 C CA . GLY D 1 164 ? -54.613 39.867 -8.183 1.00 27.42 164 GLY D CA 1
ATOM 5163 C C . GLY D 1 164 ? -55.220 40.505 -6.963 1.00 27.28 164 GLY D C 1
ATOM 5164 O O . GLY D 1 164 ? -55.834 39.820 -6.121 1.00 27.29 164 GLY D O 1
ATOM 5165 N N . THR D 1 165 ? -55.045 41.820 -6.860 1.00 26.24 165 THR D N 1
ATOM 5166 C CA . THR D 1 165 ? -55.630 42.589 -5.795 1.00 26.53 165 THR D CA 1
ATOM 5167 C C . THR D 1 165 ? -56.633 43.612 -6.340 1.00 26.51 165 THR D C 1
ATOM 5168 O O . THR D 1 165 ? -56.381 44.296 -7.361 1.00 26.01 165 THR D O 1
ATOM 5172 N N . VAL D 1 166 ? -57.777 43.701 -5.677 1.00 26.13 166 VAL D N 1
ATOM 5173 C CA . VAL D 1 166 ? -58.763 44.722 -6.000 1.00 26.54 166 VAL D CA 1
ATOM 5174 C C . VAL D 1 166 ? -58.683 45.847 -4.979 1.00 27.08 166 VAL D C 1
ATOM 5175 O O . VAL D 1 166 ? -59.030 45.681 -3.805 1.00 26.60 166 VAL D O 1
ATOM 5179 N N . THR D 1 167 ? -58.251 47.012 -5.457 1.00 27.58 167 THR D N 1
ATOM 5180 C CA . THR D 1 167 ? -58.256 48.213 -4.635 1.00 27.62 167 THR D CA 1
ATOM 5181 C C . THR D 1 167 ? -59.653 48.783 -4.694 1.00 28.46 167 THR D C 1
ATOM 5182 O O . THR D 1 167 ? -59.997 49.604 -5.583 1.00 27.55 167 THR D O 1
ATOM 5186 N N . VAL D 1 168 ? -60.465 48.327 -3.741 1.00 28.86 168 VAL D N 1
ATOM 5187 C CA . VAL D 1 168 ? -61.898 48.580 -3.724 1.00 28.64 168 VAL D CA 1
ATOM 5188 C C . VAL D 1 168 ? -62.130 50.085 -3.644 1.00 30.04 168 VAL D C 1
ATOM 5189 O O . VAL D 1 168 ? -63.112 50.619 -4.206 1.00 30.02 168 VAL D O 1
ATOM 5193 N N . GLY D 1 169 ? -61.207 50.761 -2.944 1.00 30.03 169 GLY D N 1
ATOM 5194 C CA . GLY D 1 169 ? -61.219 52.230 -2.854 1.00 29.23 169 GLY D CA 1
ATOM 5195 C C . GLY D 1 169 ? -61.406 52.975 -4.174 1.00 27.77 169 GLY D C 1
ATOM 5196 O O . GLY D 1 169 ? -62.148 53.943 -4.216 1.00 28.25 169 GLY D O 1
ATOM 5197 N N . ASN D 1 170 ? -60.699 52.555 -5.218 1.00 27.58 170 ASN D N 1
ATOM 5198 C CA . ASN D 1 170 ? -60.796 53.182 -6.540 1.00 27.71 170 ASN D CA 1
ATOM 5199 C C . ASN D 1 170 ? -62.229 53.128 -7.077 1.00 28.10 170 ASN D C 1
ATOM 5200 O O . ASN D 1 170 ? -62.711 54.079 -7.715 1.00 27.35 170 ASN D O 1
ATOM 5205 N N . HIS D 1 171 ? -62.924 52.017 -6.787 1.00 27.07 171 HIS D N 1
ATOM 5206 C CA . HIS D 1 171 ? -64.287 51.822 -7.309 1.00 26.51 171 HIS D CA 1
ATOM 5207 C C . HIS D 1 171 ? -65.289 52.630 -6.486 1.00 26.39 171 HIS D C 1
ATOM 5208 O O . HIS D 1 171 ? -66.112 53.392 -7.034 1.00 26.87 171 HIS D O 1
ATOM 5215 N N . PHE D 1 172 ? -65.174 52.523 -5.166 1.00 27.21 172 PHE D N 1
ATOM 5216 C CA . PHE D 1 172 ? -66.028 53.263 -4.249 1.00 27.82 172 PHE D CA 1
ATOM 5217 C C . PHE D 1 172 ? -65.940 54.771 -4.536 1.00 28.60 172 PHE D C 1
ATOM 5218 O O . PHE D 1 172 ? -66.973 55.472 -4.572 1.00 28.56 172 PHE D O 1
ATOM 5226 N N . ASN D 1 173 ? -64.706 55.264 -4.697 1.00 29.08 173 ASN D N 1
ATOM 5227 C CA . ASN D 1 173 ? -64.491 56.708 -4.937 1.00 29.30 173 ASN D CA 1
ATOM 5228 C C . ASN D 1 173 ? -65.151 57.161 -6.236 1.00 28.90 173 ASN D C 1
ATOM 5229 O O . ASN D 1 173 ? -65.833 58.187 -6.273 1.00 29.22 173 ASN D O 1
ATOM 5234 N N . TYR D 1 174 ? -64.947 56.400 -7.300 1.00 28.42 174 TYR D N 1
ATOM 5235 C CA . TYR D 1 174 ? -65.629 56.713 -8.557 1.00 28.80 174 TYR D CA 1
ATOM 5236 C C . TYR D 1 174 ? -67.161 56.681 -8.442 1.00 28.53 174 TYR D C 1
ATOM 5237 O O . TYR D 1 174 ? -67.845 57.649 -8.784 1.00 27.96 174 TYR D O 1
ATOM 5246 N N . TRP D 1 175 ? -67.709 55.561 -7.958 1.00 28.35 175 TRP D N 1
ATOM 5247 C CA . TRP D 1 175 ? -69.151 55.454 -7.766 1.00 27.50 175 TRP D CA 1
ATOM 5248 C C . TRP D 1 175 ? -69.750 56.538 -6.871 1.00 27.86 175 TRP D C 1
ATOM 5249 O O . TRP D 1 175 ? -70.896 56.943 -7.080 1.00 27.43 175 TRP D O 1
ATOM 5260 N N . ALA D 1 176 ? -69.005 56.969 -5.854 1.00 28.13 176 ALA D N 1
ATOM 5261 C CA . ALA D 1 176 ? -69.522 57.946 -4.882 1.00 29.89 176 ALA D CA 1
ATOM 5262 C C . ALA D 1 176 ? -69.703 59.334 -5.519 1.00 31.07 176 ALA D C 1
ATOM 5263 O O . ALA D 1 176 ? -70.457 60.179 -5.009 1.00 31.24 176 ALA D O 1
ATOM 5265 N N . GLN D 1 177 ? -69.031 59.529 -6.654 1.00 31.60 177 GLN D N 1
ATOM 5266 C CA . GLN D 1 177 ? -69.201 60.732 -7.458 1.00 33.13 177 GLN D CA 1
ATOM 5267 C C . GLN D 1 177 ? -70.457 60.620 -8.297 1.00 33.25 177 GLN D C 1
ATOM 5268 O O . GLN D 1 177 ? -70.813 61.558 -9.001 1.00 33.73 177 GLN D O 1
ATOM 5274 N N . HIS D 1 178 ? -71.136 59.470 -8.195 1.00 33.06 178 HIS D N 1
ATOM 5275 C CA . HIS D 1 178 ? -72.419 59.254 -8.838 1.00 32.99 178 HIS D CA 1
ATOM 5276 C C . HIS D 1 178 ? -73.466 58.612 -7.927 1.00 32.59 178 HIS D C 1
ATOM 5277 O O . HIS D 1 178 ? -74.214 57.728 -8.356 1.00 32.22 178 HIS D O 1
ATOM 5284 N N . GLY D 1 179 ? -73.522 59.060 -6.676 1.00 32.01 179 GLY D N 1
ATOM 5285 C CA . GLY D 1 179 ? -74.636 58.725 -5.806 1.00 31.46 179 GLY D CA 1
ATOM 5286 C C . GLY D 1 179 ? -74.377 57.628 -4.784 1.00 31.36 179 GLY D C 1
ATOM 5287 O O . GLY D 1 179 ? -75.183 57.439 -3.874 1.00 31.50 179 GLY D O 1
ATOM 5288 N N . PHE D 1 180 ? -73.266 56.918 -4.920 1.00 30.87 180 PHE D N 1
ATOM 5289 C CA . PHE D 1 180 ? -72.952 55.747 -4.043 1.00 31.18 180 PHE D CA 1
ATOM 5290 C C . PHE D 1 180 ? -72.663 56.205 -2.617 1.00 31.29 180 PHE D C 1
ATOM 5291 O O . PHE D 1 180 ? -71.853 57.111 -2.416 1.00 31.09 180 PHE D O 1
ATOM 5299 N N . GLY D 1 181 ? -73.336 55.587 -1.647 1.00 31.28 181 GLY D N 1
ATOM 5300 C CA . GLY D 1 181 ? -73.143 55.891 -0.214 1.00 31.33 181 GLY D CA 1
ATOM 5301 C C . GLY D 1 181 ? -71.973 55.160 0.435 1.00 31.05 181 GLY D C 1
ATOM 5302 O O . GLY D 1 181 ? -71.093 54.636 -0.259 1.00 31.64 181 GLY D O 1
ATOM 5303 N N . ASP D 1 182 ? -71.954 55.121 1.773 1.00 31.78 182 ASP D N 1
ATOM 5304 C CA . ASP D 1 182 ? -70.862 54.465 2.505 1.00 31.80 182 ASP D CA 1
ATOM 5305 C C . ASP D 1 182 ? -71.281 53.715 3.779 1.00 31.54 182 ASP D C 1
ATOM 5306 O O . ASP D 1 182 ? -70.427 53.354 4.601 1.00 31.19 182 ASP D O 1
ATOM 5311 N N . SER D 1 183 ? -72.587 53.518 3.951 1.00 31.25 183 SER D N 1
ATOM 5312 C CA . SER D 1 183 ? -73.110 52.710 5.042 1.00 31.57 183 SER D CA 1
ATOM 5313 C C . SER D 1 183 ? -73.058 51.217 4.623 1.00 31.00 183 SER D C 1
ATOM 5314 O O . SER D 1 183 ? -74.088 50.626 4.281 1.00 30.37 183 SER D O 1
ATOM 5317 N N . TYR D 1 184 ? -71.847 50.649 4.635 1.00 30.76 184 TYR D N 1
ATOM 5318 C CA . TYR D 1 184 ? -71.571 49.327 4.050 1.00 30.23 184 TYR D CA 1
ATOM 5319 C C . TYR D 1 184 ? -72.266 48.202 4.795 1.00 29.87 184 TYR D C 1
ATOM 5320 O O . TYR D 1 184 ? -72.232 48.147 6.035 1.00 29.94 184 TYR D O 1
ATOM 5329 N N . ASN D 1 185 ? -72.924 47.328 4.025 1.00 27.99 185 ASN D N 1
ATOM 5330 C CA . ASN D 1 185 ? -73.460 46.070 4.547 1.00 26.20 185 ASN D CA 1
ATOM 5331 C C . ASN D 1 185 ? -72.363 45.013 4.250 1.00 25.62 185 ASN D C 1
ATOM 5332 O O . ASN D 1 185 ? -71.177 45.379 4.200 1.00 25.11 185 ASN D O 1
ATOM 5337 N N . PHE D 1 186 ? -72.700 43.730 4.019 1.00 24.37 186 PHE D N 1
ATOM 5338 C CA . PHE D 1 186 ? -71.636 42.734 3.776 1.00 23.23 186 PHE D CA 1
ATOM 5339 C C . PHE D 1 186 ? -70.855 42.972 2.477 1.00 23.15 186 PHE D C 1
ATOM 5340 O O . PHE D 1 186 ? -71.304 43.736 1.587 1.00 23.47 186 PHE D O 1
ATOM 5348 N N . GLN D 1 187 ? -69.706 42.315 2.375 1.00 22.34 187 GLN D N 1
ATOM 5349 C CA . GLN D 1 187 ? -68.779 42.462 1.239 1.00 24.02 187 GLN D CA 1
ATOM 5350 C C . GLN D 1 187 ? -67.949 41.195 1.078 1.00 23.48 187 GLN D C 1
ATOM 5351 O O . GLN D 1 187 ? -67.283 40.741 2.026 1.00 24.08 187 GLN D O 1
ATOM 5357 N N . VAL D 1 188 ? -67.996 40.600 -0.110 1.00 23.76 188 VAL D N 1
ATOM 5358 C CA . VAL D 1 188 ? -67.356 39.305 -0.329 1.00 22.50 188 VAL D CA 1
ATOM 5359 C C . VAL D 1 188 ? -66.642 39.225 -1.663 1.00 22.48 188 VAL D C 1
ATOM 5360 O O . VAL D 1 188 ? -66.954 39.971 -2.600 1.00 23.32 188 VAL D O 1
ATOM 5364 N N . MET D 1 189 ? -65.680 38.310 -1.749 1.00 22.23 189 MET D N 1
ATOM 5365 C CA . MET D 1 189 ? -65.167 37.873 -3.040 1.00 22.40 189 MET D CA 1
ATOM 5366 C C . MET D 1 189 ? -66.024 36.677 -3.502 1.00 21.99 189 MET D C 1
ATOM 5367 O O . MET D 1 189 ? -65.955 35.598 -2.886 1.00 21.73 189 MET D O 1
ATOM 5372 N N . ALA D 1 190 ? -66.788 36.872 -4.584 1.00 21.05 190 ALA D N 1
ATOM 5373 C CA . ALA D 1 190 ? -67.883 35.975 -4.940 1.00 20.01 190 ALA D CA 1
ATOM 5374 C C . ALA D 1 190 ? -67.741 35.311 -6.307 1.00 20.32 190 ALA D C 1
ATOM 5375 O O . ALA D 1 190 ? -67.030 35.790 -7.227 1.00 18.87 190 ALA D O 1
ATOM 5377 N N . VAL D 1 191 ? -68.461 34.198 -6.430 1.00 19.74 191 VAL D N 1
ATOM 5378 C CA . VAL D 1 191 ? -68.807 33.648 -7.719 1.00 19.41 191 VAL D CA 1
ATOM 5379 C C . VAL D 1 191 ? -70.321 33.710 -7.845 1.00 19.25 191 VAL D C 1
ATOM 5380 O O . VAL D 1 191 ? -71.074 33.280 -6.946 1.00 18.66 191 VAL D O 1
ATOM 5384 N N . GLU D 1 192 ? -70.777 34.266 -8.957 1.00 18.71 192 GLU D N 1
ATOM 5385 C CA . GLU D 1 192 ? -72.213 34.211 -9.278 1.00 19.46 192 GLU D CA 1
ATOM 5386 C C . GLU D 1 192 ? -72.396 33.542 -10.624 1.00 19.69 192 GLU D C 1
ATOM 5387 O O . GLU D 1 192 ? -71.541 33.704 -11.509 1.00 19.66 192 GLU D O 1
ATOM 5393 N N . ALA D 1 193 ? -73.469 32.757 -10.770 1.00 19.02 193 ALA D N 1
ATOM 5394 C CA . ALA D 1 193 ? -73.933 32.327 -12.088 1.00 19.04 193 ALA D CA 1
ATOM 5395 C C . ALA D 1 193 ? -75.451 32.150 -12.094 1.00 19.71 193 ALA D C 1
ATOM 5396 O O . ALA D 1 193 ? -76.069 31.910 -11.051 1.00 19.05 193 ALA D O 1
ATOM 5398 N N . PHE D 1 194 ? -76.042 32.328 -13.275 1.00 20.55 194 PHE D N 1
ATOM 5399 C CA . PHE D 1 194 ? -77.485 32.233 -13.442 1.00 20.32 194 PHE D CA 1
ATOM 5400 C C . PHE D 1 194 ? -77.853 31.406 -14.684 1.00 20.34 194 PHE D C 1
ATOM 5401 O O . PHE D 1 194 ? -79.049 31.249 -14.967 1.00 20.39 194 PHE D O 1
ATOM 5409 N N . SER D 1 195 ? -76.844 30.908 -15.414 1.00 19.59 195 SER D N 1
ATOM 5410 C CA . SER D 1 195 ? -77.030 30.092 -16.632 1.00 20.06 195 SER D CA 1
ATOM 5411 C C . SER D 1 195 ? -75.749 29.359 -16.994 1.00 20.11 195 SER D C 1
ATOM 5412 O O . SER D 1 195 ? -74.643 29.794 -16.652 1.00 20.56 195 SER D O 1
ATOM 5415 N N . GLY D 1 196 ? -75.903 28.227 -17.666 1.00 19.56 196 GLY D N 1
ATOM 5416 C CA . GLY D 1 196 ? -74.765 27.491 -18.170 1.00 19.31 196 GLY D CA 1
ATOM 5417 C C . GLY D 1 196 ? -74.084 26.724 -17.049 1.00 20.06 196 GLY D C 1
ATOM 5418 O O . GLY D 1 196 ? -74.699 26.422 -16.026 1.00 19.46 196 GLY D O 1
ATOM 5419 N N . SER D 1 197 ? -72.809 26.418 -17.262 1.00 19.91 197 SER D N 1
ATOM 5420 C CA . SER D 1 197 ? -72.059 25.563 -16.355 1.00 19.45 197 SER D CA 1
ATOM 5421 C C . SER D 1 197 ? -70.659 26.133 -16.079 1.00 19.41 197 SER D C 1
ATOM 5422 O O . SER D 1 197 ? -70.134 26.961 -16.855 1.00 19.34 197 SER D O 1
ATOM 5425 N N . GLY D 1 198 ? -70.050 25.717 -14.970 1.00 18.61 198 GLY D N 1
ATOM 5426 C CA . GLY D 1 198 ? -68.664 26.106 -14.727 1.00 18.89 198 GLY D CA 1
ATOM 5427 C C . GLY D 1 198 ? -68.145 25.500 -13.450 1.00 19.79 198 GLY D C 1
ATOM 5428 O O . GLY D 1 198 ? -68.866 24.760 -12.762 1.00 18.57 198 GLY D O 1
ATOM 5429 N N . SER D 1 199 ? -66.896 25.815 -13.122 1.00 19.62 199 SER D N 1
ATOM 5430 C CA . SER D 1 199 ? -66.310 25.392 -11.850 1.00 19.70 199 SER D CA 1
ATOM 5431 C C . SER D 1 199 ? -65.432 26.562 -11.379 1.00 20.05 199 SER D C 1
ATOM 5432 O O . SER D 1 199 ? -64.963 27.349 -12.209 1.00 18.94 199 SER D O 1
ATOM 5435 N N . ALA D 1 200 ? -65.211 26.654 -10.060 1.00 19.98 200 ALA D N 1
ATOM 5436 C CA . ALA D 1 200 ? -64.327 27.684 -9.477 1.00 19.93 200 ALA D CA 1
ATOM 5437 C C . ALA D 1 200 ? -63.708 27.153 -8.203 1.00 20.65 200 ALA D C 1
ATOM 5438 O O . ALA D 1 200 ? -64.381 26.477 -7.403 1.00 19.92 200 ALA D O 1
ATOM 5440 N N . SER D 1 201 ? -62.421 27.451 -8.029 1.00 21.14 201 SER D N 1
ATOM 5441 C CA . SER D 1 201 ? -61.734 27.289 -6.737 1.00 21.27 201 SER D CA 1
ATOM 5442 C C . SER D 1 201 ? -61.108 28.669 -6.440 1.00 21.90 201 SER D C 1
ATOM 5443 O O . SER D 1 201 ? -60.382 29.216 -7.298 1.00 21.07 201 SER D O 1
ATOM 5446 N N . VAL D 1 202 ? -61.432 29.238 -5.274 1.00 20.59 202 VAL D N 1
ATOM 5447 C CA . VAL D 1 202 ? -61.056 30.617 -4.932 1.00 21.15 202 VAL D CA 1
ATOM 5448 C C . VAL D 1 202 ? -60.386 30.665 -3.559 1.00 22.61 202 VAL D C 1
ATOM 5449 O O . VAL D 1 202 ? -60.837 30.017 -2.586 1.00 20.75 202 VAL D O 1
ATOM 5453 N N . SER D 1 203 ? -59.305 31.444 -3.500 1.00 22.62 203 SER D N 1
ATOM 5454 C CA . SER D 1 203 ? -58.632 31.749 -2.254 1.00 24.10 203 SER D CA 1
ATOM 5455 C C . SER D 1 203 ? -58.704 33.281 -2.077 1.00 24.58 203 SER D C 1
ATOM 5456 O O . SER D 1 203 ? -58.493 34.021 -3.051 1.00 23.84 203 SER D O 1
ATOM 5459 N N . VAL D 1 204 ? -59.076 33.722 -0.874 1.00 25.21 204 VAL D N 1
ATOM 5460 C CA . VAL D 1 204 ? -59.376 35.122 -0.553 1.00 27.52 204 VAL D CA 1
ATOM 5461 C C . VAL D 1 204 ? -58.604 35.584 0.686 1.00 28.14 204 VAL D C 1
ATOM 5462 O O . VAL D 1 204 ? -58.413 34.822 1.645 1.00 26.62 204 VAL D O 1
ATOM 5466 N N . SER D 1 205 ? -58.171 36.842 0.658 1.00 29.06 205 SER D N 1
ATOM 5467 C CA . SER D 1 205 ? -57.525 37.449 1.830 1.00 31.11 205 SER D CA 1
ATOM 5468 C C . SER D 1 205 ? -57.687 38.978 1.820 1.00 31.88 205 SER D C 1
ATOM 5469 O O . SER D 1 205 ? -58.145 39.594 0.837 1.00 31.70 205 SER D O 1
#

Solvent-accessible surface area: 27031 Å² total; per-residue (Å²): 99,41,49,47,3,83,60,39,15,97,111,52,4,129,64,0,88,19,7,53,24,55,46,31,0,20,0,25,8,25,11,117,35,103,67,49,3,7,0,0,0,0,8,54,91,4,36,64,64,78,0,29,2,50,15,47,2,0,3,23,44,0,4,0,8,0,3,0,13,0,6,0,73,77,84,30,2,16,0,10,0,0,0,4,50,17,112,102,47,6,17,94,135,22,113,57,26,45,70,15,121,6,14,21,10,37,0,43,0,1,15,38,91,80,88,100,58,101,24,60,100,48,95,22,70,5,40,14,11,14,0,2,1,106,49,82,35,29,32,4,4,0,36,0,13,62,0,8,106,49,0,56,141,72,51,12,17,109,42,53,45,19,0,0,0,2,0,14,1,59,45,29,25,1,20,7,42,2,45,3,49,96,41,49,47,3,80,60,42,14,90,114,55,3,129,63,0,94,18,98,118,75,55,49,51,0,49,4,59,7,28,13,123,40,99,71,48,3,8,0,0,0,0,8,56,90,4,35,71,60,85,0,58,5,62,15,84,23,81,6,74,52,0,4,0,8,0,2,0,15,0,8,0,72,78,86,28,2,16,0,10,0,0,0,8,48,17,110,87,50,5,16,97,120,27,114,56,25,44,64,15,48,0,38,79,10,38,0,43,0,0,15,40,105,88,90,102,54,96,25,58,100,49,92,21,72,8,41,19,9,15,0,3,13,105,68,85,49,53,59,24,43,0,42,0,17,21,0,11,46,19,0,57,60,73,52,13,17,110,44,55,44,21,0,0,0,3,0,14,1,57,48,29,53,18,52,5,56,2,48,3,54,96,43,48,44,3,81,59,38,15,90,109,50,3,127,64,0,85,17,8,52,24,53,48,28,0,21,0,23,8,25,12,117,36,105,67,47,2,7,0,0,0,0,7,57,90,4,36,64,65,87,0,60,4,63,14,47,2,0,4,22,43,0,3,0,8,0,2,0,12,0,6,0,72,79,82,30,2,16,0,9,0,0,0,4,49,18,108,112,52,11,20,90,142,25,116,57,23,45,71,17,121,5,45,80,10,37,0,45,0,1,15,40,90,74,88,103,59,103,22,61,101,45,94,21,71,5,41,16,9,14,0,3,15,106,70,84,49,30,60,22,46,0,42,0,12,63,0,6,100,45,0,57,130,72,50,11,17,108,44,54,44,19,0,0,0,3,0,15,1,58,45,30,27,2,22,5,43,3,47,3,53,99,41,47,47,3,78,63,42,15,98,112,55,4,132,68,0,83,18,7,52,23,53,48,30,0,20,0,25,7,26,11,119,34,104,63,48,2,6,0,0,0,0,8,56,91,3,36,64,66,82,0,59,4,62,14,47,2,0,2,25,45,0,3,0,7,0,2,0,13,0,8,0,73,78,82,29,2,15,0,9,0,0,0,4,48,18,107,96,42,7,17,94,123,28,116,55,33,46,70,16,120,7,43,80,9,34,0,42,0,0,17,36,95,75,84,100,55,107,24,66,92,49,91,19,70,5,42,17,9,14,0,2,13,104,69,83,49,26,61,22,46,0,43,0,13,66,0,5,101,50,0,54,139,82,54,10,17,106,45,54,42,18,0,0,0,2,0,14,0,60,43,32,27,1,23,5,44,2,49,4,53

Sequence (724 aa):
NPGGIDYVQNYNGDVADFQYNEGAGTYTCGWDGSTDFVVGLGWSTGAARDITYSATYNAGGSGSYLAVYGWVNSPQAEYYIVESYGDYNPCSNAEGLGTLESDGSTYTVCTDTRTNEPSITGTSTFTQYWSVRQSERTSGTVTVGNHFNYWAQHGFGDSYNFQVMAVEAFSGSGSASVSVSNPGGIDYVQNYNGDVADFQYNEGAGTYTCGWDGSTDFVVGLGWSTGAARDITYSATYNAGGSGSYLAVYGWVNSPQAEYYIVESYGDYNPCSNAEGLGTLESDGSTYTVCTDTRTNEPSITGTSTFTQYWSVRQSERTSGTVTVGNHFNYWAQHGFGDSYNFQVMAVEAFSGSGSASVSVSNPGGIDYVQNYNGDVADFQYNEGAGTYTCGWDGSTDFVVGLGWSTGAARDITYSATYNAGGSGSYLAVYGWVNSPQAEYYIVESYGDYNPCSNAEGLGTLESDGSTYTVCTDTRTNEPSITGTSTFTQYWSVRQSERTSGTVTVGNHFNYWAQHGFGDSYNFQVMAVEAFSGSGSASVSVSNPGGIDYVQNYNGDVADFQYNEGAGTYTCGWDGSTDFVVGLGWSTGAARDITYSATYNAGGSGSYLAVYGWVNSPQAEYYIVESYGDYNPCSNAEGLGTLESDGSTYTVCTDTRTNEPSITGTSTFTQYWSVRQSERTSGTVTVGNHFNYWAQHGFGDSYNFQVMAVEAFSGSGSASVSVS

Organism: NCBI:txid1176732

Nearest PDB structures (foldseek):
  3m4f-assembly4_D  TM=1.004E+00  e=6.738E-36  Acidomyces acidophilus
  3ri9-assembly1_A  TM=9.951E-01  e=4.397E-29  Aspergillus luchuensis
  1ukr-assembly2_B  TM=9.954E-01  e=8.739E-29  Aspergillus niger
  3ri8-assembly1_A  TM=9.952E-01  e=1.334E-28  Aspergillus luchuensis
  1t6g-assembly1_C  TM=9.893E-01  e=1.737E-28  Aspergillus niger